Protein AF-A0A8H3E1R6-F1 (afdb_monomer_lite)

Foldseek 3Di:
DFDPVPFDWDWDDDPNDTDTDGDPQQQPLPVQLVVLVVCCVVPVADWQQAAEAEEAAFAPPLDDDDPPDDDPVSVVVSSSSVRNGNVVVVVVLCVLCVVQPLHYAYHYLHDQRNPPDPPPPVCVVSSVVSSVVSCPPPVNVVSVVSRVCSVVVSPRIGRSCSSSVNDDDPCVPVQLPPLADPLDAADPPDDDPPVVLVVQLCQCPVDPPDDGDDDQDDDPPPCSSNSVNHSCVVCVVVDPDDHDQDLPDPCSRQVNQQSVCSSNVVDNGSCPPDPVVQVVLLVVQCVVLVSDPLLVVLLVVLQVPDPPRGSNNSSVVLVVCLVVLLVVQVPDDPVPADPPSSSSSSSSVVSSLVPDDPVVNLVVVVCVVDDPPPDDPVVVVVCLVCVPPDDDPDDDDPVRVVNVVVVVVVVD

Organism: NCBI:txid456999

Sequence (412 aa):
MAHPDLFKSIDIVHSGVSQSFVGGEIGCSNPLVHVLSEVKRLYPDRHVACIISIGAGHARIVRVPDPSRWYRTQDMVVAKDMAVDGERVAEEVGLRFQGRSGVYFRLNVDQGMQNMKSGSWEKLGEATQHTQAYLQKNETNQKLDEAARASVERREAVSTTHAAGQIPAIIEATKRLVGFKRCPAPTVFYTGREDENMQVIACITGGKGERRVCVIYGLGGVGKTQLAFNVVERTWDEWDHVIYVDASSNEAIEKSLKEFAEARDIGQSYTDSIQEKDTEAADDLVLDFGCLALAIVHAGAFIAHSPSMTISKYRSLFLSQRRRMLEEYKQLPDMAKLDERGDTVYTTWRMCYDQLKPESRELLWLIAYMHYDGISEEMFKRAAQNMHTKEYPLPPTDREIQARGHVQRLSE

pLDDT: mean 71.59, std 15.3, range [32.81, 91.81]

InterPro domains:
  IPR016035 Acyl transferase/acyl hydrolase/lysophospholipase [SSF52151] (23-155)
  IPR027417 P-loop containing nucleoside triphosphate hydrolase [G3DSA:3.40.50.300] (169-326)
  IPR027417 P-loop containing nucleoside triphosphate hydrolase [SSF52540] (182-366)

Structure (mmCIF, N/CA/C/O backbone):
data_AF-A0A8H3E1R6-F1
#
_entry.id   AF-A0A8H3E1R6-F1
#
loop_
_atom_site.group_PDB
_atom_site.id
_atom_site.type_symbol
_atom_site.label_atom_id
_atom_site.label_alt_id
_atom_site.label_comp_id
_atom_site.label_asym_id
_atom_site.label_entity_id
_atom_site.label_seq_id
_atom_site.pdbx_PDB_ins_code
_atom_site.Cartn_x
_atom_site.Cartn_y
_atom_site.Cartn_z
_atom_site.occupancy
_atom_site.B_iso_or_equiv
_atom_site.auth_seq_id
_atom_site.auth_comp_id
_atom_site.auth_asym_id
_atom_site.auth_atom_id
_atom_site.pdbx_PDB_model_num
ATOM 1 N N . MET A 1 1 ? 6.637 -6.312 25.906 1.00 36.19 1 MET A N 1
ATOM 2 C CA . MET A 1 1 ? 7.701 -7.231 26.389 1.00 36.19 1 MET A CA 1
ATOM 3 C C . MET A 1 1 ? 8.046 -6.820 27.812 1.00 36.19 1 MET A C 1
ATOM 5 O O . MET A 1 1 ? 8.302 -5.642 28.016 1.00 36.19 1 MET A O 1
ATOM 9 N N . ALA A 1 2 ? 8.015 -7.736 28.784 1.00 36.84 2 ALA A N 1
ATOM 10 C CA . ALA A 1 2 ? 8.426 -7.443 30.160 1.00 36.84 2 ALA A CA 1
ATOM 11 C C . ALA A 1 2 ? 9.958 -7.550 30.269 1.00 36.84 2 ALA A C 1
ATOM 13 O O . ALA A 1 2 ? 10.520 -8.577 29.897 1.00 36.84 2 ALA A O 1
ATOM 14 N N . HIS A 1 3 ? 10.627 -6.488 30.726 1.00 41.19 3 HIS A N 1
ATOM 15 C CA . HIS A 1 3 ? 12.086 -6.443 30.859 1.00 41.19 3 HIS A CA 1
ATOM 16 C C . HIS A 1 3 ? 12.479 -6.528 32.347 1.00 41.19 3 HIS A C 1
ATOM 18 O O . HIS A 1 3 ? 12.086 -5.639 33.108 1.00 41.19 3 HIS A O 1
ATOM 24 N N . PRO A 1 4 ? 13.249 -7.545 32.776 1.00 42.69 4 PRO A N 1
ATOM 25 C CA . PRO A 1 4 ? 13.591 -7.764 34.187 1.00 42.69 4 PRO A CA 1
ATOM 26 C C . PRO A 1 4 ? 14.358 -6.599 34.825 1.00 42.69 4 PRO A C 1
ATOM 28 O O . PRO A 1 4 ? 14.102 -6.250 35.971 1.00 42.69 4 PRO A O 1
ATOM 31 N N . ASP A 1 5 ? 15.235 -5.936 34.066 1.00 42.59 5 ASP A N 1
ATOM 32 C CA . ASP A 1 5 ? 16.062 -4.841 34.604 1.00 42.59 5 ASP A CA 1
ATOM 33 C C . ASP A 1 5 ? 15.301 -3.517 34.810 1.00 42.59 5 ASP A C 1
ATOM 35 O O . ASP A 1 5 ? 15.873 -2.544 35.299 1.00 42.59 5 ASP A O 1
ATOM 39 N N . LEU A 1 6 ? 14.020 -3.450 34.420 1.00 42.09 6 LEU A N 1
ATOM 40 C CA . LEU A 1 6 ? 13.219 -2.222 34.485 1.00 42.09 6 LEU A CA 1
ATOM 41 C C . LEU A 1 6 ? 12.165 -2.224 35.602 1.00 42.09 6 LEU A C 1
ATOM 43 O O . LEU A 1 6 ? 11.700 -1.145 35.970 1.00 42.09 6 LEU A O 1
ATOM 47 N N . PHE A 1 7 ? 11.804 -3.384 36.167 1.00 48.25 7 PHE A N 1
ATOM 48 C CA . PHE A 1 7 ? 10.756 -3.486 37.189 1.00 48.25 7 PHE A CA 1
ATOM 49 C C . PHE A 1 7 ? 11.037 -4.591 38.207 1.00 48.25 7 PHE A C 1
ATOM 51 O O . PHE A 1 7 ? 11.498 -5.677 37.867 1.00 48.25 7 PHE A O 1
ATOM 58 N N . LYS A 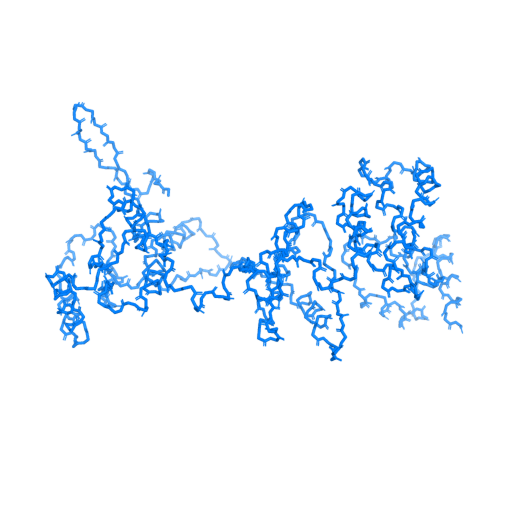1 8 ? 10.688 -4.324 39.469 1.00 46.66 8 LYS A N 1
ATOM 59 C CA . LYS A 1 8 ? 10.745 -5.312 40.548 1.00 46.66 8 LYS A CA 1
ATOM 60 C C . LYS A 1 8 ? 9.630 -6.337 40.331 1.00 46.66 8 LYS A C 1
ATOM 62 O O . LYS A 1 8 ? 8.469 -5.949 40.204 1.00 46.66 8 LYS A O 1
ATOM 67 N N . SER A 1 9 ? 9.977 -7.618 40.262 1.00 52.19 9 SER A N 1
ATOM 68 C CA . SER A 1 9 ? 8.980 -8.673 40.128 1.00 52.19 9 SER A CA 1
ATOM 69 C C . SER A 1 9 ? 8.149 -8.822 41.405 1.00 52.19 9 SER A C 1
ATOM 71 O O . SER A 1 9 ? 8.590 -8.484 42.508 1.00 52.19 9 SER A O 1
ATOM 73 N N . ILE A 1 10 ? 6.920 -9.300 41.241 1.00 56.72 10 ILE A N 1
ATOM 74 C CA . ILE A 1 10 ? 6.028 -9.687 42.328 1.00 56.72 10 ILE A CA 1
ATOM 75 C C . ILE A 1 10 ? 5.836 -11.193 42.229 1.00 56.72 10 ILE A C 1
ATOM 77 O O . ILE A 1 10 ? 5.409 -11.700 41.194 1.00 56.72 10 ILE A O 1
ATOM 81 N N . ASP A 1 11 ? 6.128 -11.899 43.310 1.00 65.75 11 ASP A N 1
ATOM 82 C CA . ASP A 1 11 ? 5.937 -13.339 43.383 1.00 65.75 11 ASP A CA 1
ATOM 83 C C . ASP A 1 11 ? 4.525 -13.654 43.879 1.00 65.75 11 ASP A C 1
ATOM 85 O O . ASP A 1 11 ? 4.128 -13.254 44.976 1.00 65.75 11 ASP A O 1
ATOM 89 N N . ILE A 1 12 ? 3.756 -14.375 43.067 1.00 67.69 12 ILE A N 1
ATOM 90 C CA . ILE A 1 12 ? 2.442 -14.891 43.443 1.00 67.69 12 ILE A CA 1
ATOM 91 C C . ILE A 1 12 ? 2.568 -16.404 43.585 1.00 67.69 12 ILE A C 1
ATOM 93 O O . ILE A 1 12 ? 2.923 -17.109 42.640 1.00 67.69 12 ILE A O 1
ATOM 97 N N . VAL A 1 13 ? 2.264 -16.915 44.776 1.00 59.91 13 VAL A N 1
ATOM 98 C CA . VAL A 1 13 ? 2.274 -18.355 45.041 1.00 59.91 13 VAL A CA 1
ATOM 99 C C . VAL A 1 13 ? 0.900 -18.926 44.718 1.00 59.91 13 VAL A C 1
ATOM 101 O O . VAL A 1 13 ? -0.082 -18.616 45.393 1.00 59.91 13 VAL A O 1
ATOM 104 N N . HIS A 1 14 ? 0.830 -19.791 43.707 1.00 53.31 14 HIS A N 1
ATOM 105 C CA . HIS A 1 14 ? -0.378 -20.545 43.387 1.00 53.31 14 HIS A CA 1
ATOM 106 C C . HIS A 1 14 ? -0.075 -22.044 43.396 1.00 53.31 14 HIS A C 1
ATOM 108 O O . HIS A 1 14 ? 0.857 -22.507 42.743 1.00 53.31 14 HIS A O 1
ATOM 114 N N . SER A 1 15 ? -0.856 -22.814 44.160 1.00 60.47 15 SER A N 1
ATOM 115 C CA . SER A 1 15 ? -0.700 -24.274 44.294 1.00 60.47 15 SER A CA 1
ATOM 116 C C . SER A 1 15 ? 0.718 -24.730 44.687 1.00 60.47 15 SER A C 1
ATOM 118 O O . SER A 1 15 ? 1.220 -25.734 44.192 1.00 60.47 15 SER A O 1
ATOM 120 N N . GLY A 1 16 ? 1.383 -23.978 45.572 1.00 62.56 16 GLY A N 1
ATOM 121 C CA . GLY A 1 16 ? 2.726 -24.303 46.073 1.00 62.56 16 GLY A CA 1
ATOM 122 C C . GLY A 1 16 ? 3.880 -23.938 45.132 1.00 62.56 16 GLY A C 1
ATOM 123 O O . GLY A 1 16 ? 5.035 -24.112 45.508 1.00 62.56 16 GLY A O 1
ATOM 124 N N . VAL A 1 17 ? 3.593 -23.388 43.948 1.00 46.56 17 VAL A N 1
ATOM 125 C CA . VAL A 1 17 ? 4.603 -22.880 43.014 1.00 46.56 17 VAL A CA 1
ATOM 126 C C . VAL A 1 17 ? 4.600 -21.355 43.070 1.00 46.56 17 VAL A C 1
ATOM 128 O O . VAL A 1 17 ? 3.573 -20.718 42.834 1.00 46.56 17 VAL A O 1
ATOM 131 N N . SER A 1 18 ? 5.753 -20.771 43.402 1.00 53.91 18 SER A N 1
ATOM 132 C CA . SER A 1 18 ? 5.963 -19.324 43.325 1.00 53.91 18 SER A CA 1
ATOM 133 C C . SER A 1 18 ? 6.208 -18.932 41.872 1.00 53.91 18 SER A C 1
ATOM 135 O O . SER A 1 18 ? 7.167 -19.405 41.260 1.00 53.91 18 SER A O 1
ATOM 137 N N . GLN A 1 19 ? 5.332 -18.106 41.306 1.00 59.81 19 GLN A N 1
ATOM 138 C CA . GLN A 1 19 ? 5.499 -17.547 39.969 1.00 59.81 19 GLN A CA 1
ATOM 139 C C . GLN A 1 19 ? 5.799 -16.054 40.076 1.00 59.81 19 GLN A C 1
ATOM 141 O O . GLN A 1 19 ? 5.045 -15.307 40.696 1.00 59.81 19 GLN A O 1
ATOM 146 N N . SER A 1 20 ? 6.903 -15.633 39.458 1.00 49.97 20 SER A N 1
ATOM 147 C CA . SER A 1 20 ? 7.341 -14.239 39.443 1.00 49.97 20 SER A CA 1
ATOM 148 C C . SER A 1 20 ? 6.718 -13.499 38.263 1.00 49.97 20 SER A C 1
ATOM 150 O O . SER A 1 20 ? 6.926 -13.871 37.108 1.00 49.97 20 SER A O 1
ATOM 152 N N . PHE A 1 21 ? 5.957 -12.446 38.549 1.00 52.22 21 PHE A N 1
ATOM 153 C CA . PHE A 1 21 ? 5.312 -11.588 37.563 1.00 52.22 21 PHE A CA 1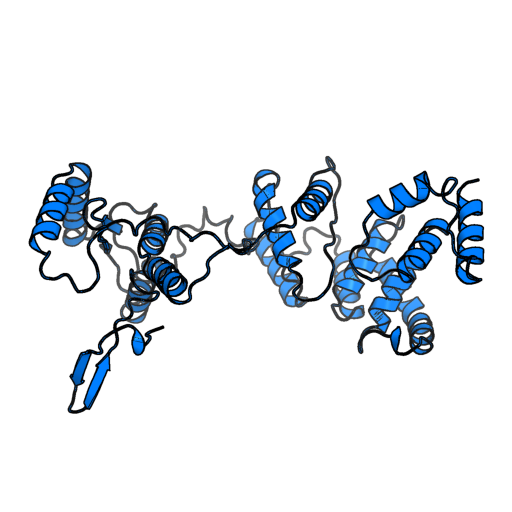
ATOM 154 C C . PHE A 1 21 ? 6.023 -10.239 37.506 1.00 52.22 21 PHE A C 1
ATOM 156 O O . PHE A 1 21 ? 6.243 -9.588 38.524 1.00 52.22 21 PHE A O 1
ATOM 163 N N . VAL A 1 22 ? 6.363 -9.794 36.300 1.00 55.66 22 VAL A N 1
ATOM 164 C CA . VAL A 1 22 ? 6.929 -8.465 36.042 1.00 55.66 22 VAL A CA 1
ATOM 165 C C . VAL A 1 22 ? 5.857 -7.637 35.335 1.00 55.66 22 VAL A C 1
ATOM 167 O O . VAL A 1 22 ? 5.225 -8.128 34.400 1.00 55.66 22 VAL A O 1
ATOM 170 N N . GLY A 1 23 ? 5.622 -6.403 35.795 1.00 51.69 23 GLY A N 1
ATOM 171 C CA . GLY A 1 23 ? 4.584 -5.522 35.250 1.00 51.69 23 GLY A CA 1
ATOM 172 C C . GLY A 1 23 ? 4.691 -5.345 33.728 1.00 51.69 23 GLY A C 1
ATOM 173 O O . GLY A 1 23 ? 5.770 -5.098 33.191 1.00 51.69 23 GLY A O 1
ATOM 174 N N . GLY A 1 24 ? 3.561 -5.466 33.025 1.00 49.66 24 GLY A N 1
ATOM 175 C CA . GLY A 1 24 ? 3.462 -5.367 31.562 1.00 49.66 24 GLY A CA 1
ATOM 176 C C . GLY A 1 24 ? 3.382 -3.936 31.023 1.00 49.66 24 GLY A C 1
ATOM 177 O O . GLY A 1 24 ? 2.813 -3.725 29.958 1.00 49.66 24 GLY A O 1
ATOM 178 N N . GLU A 1 25 ? 3.906 -2.950 31.755 1.00 49.66 25 GLU A N 1
ATOM 179 C CA . GLU A 1 25 ? 3.723 -1.520 31.453 1.00 49.66 25 GLU A CA 1
ATOM 180 C C . GLU A 1 25 ? 4.262 -1.140 30.058 1.00 49.66 25 GLU A C 1
ATOM 182 O O . GLU A 1 25 ? 3.735 -0.246 29.409 1.00 49.66 25 GLU A O 1
ATOM 187 N N . ILE A 1 26 ? 5.255 -1.870 29.534 1.00 48.84 26 ILE A N 1
ATOM 188 C CA . ILE A 1 26 ? 5.804 -1.660 28.186 1.00 48.84 26 ILE A CA 1
ATOM 189 C C . ILE A 1 26 ? 4.898 -2.317 27.131 1.00 48.84 26 ILE A C 1
ATOM 191 O O . ILE A 1 26 ? 4.986 -3.526 26.873 1.00 48.84 26 ILE A O 1
ATOM 195 N N . GLY A 1 27 ? 4.076 -1.489 26.480 1.00 48.12 27 GLY A N 1
ATOM 196 C CA . GLY A 1 27 ? 3.217 -1.846 25.349 1.00 48.12 27 GLY A CA 1
ATOM 197 C C . GLY A 1 27 ? 1.783 -2.238 25.717 1.00 48.12 27 GLY A C 1
ATOM 198 O O . GLY A 1 27 ? 1.022 -2.599 24.822 1.00 48.12 27 GLY A O 1
ATOM 199 N N . CYS A 1 28 ? 1.399 -2.192 27.001 1.00 53.53 28 CYS A N 1
ATOM 200 C CA . CYS A 1 28 ? 0.061 -2.596 27.461 1.00 53.53 28 CYS A CA 1
ATOM 201 C C . CYS A 1 28 ? -0.574 -1.647 28.499 1.00 53.53 28 CYS A C 1
ATOM 203 O O . CYS A 1 28 ? -1.417 -2.083 29.280 1.00 53.53 28 CYS A O 1
ATOM 205 N N . SER A 1 29 ? -0.234 -0.352 28.508 1.00 63.38 29 SER A N 1
ATOM 206 C CA . SER A 1 29 ? -0.840 0.631 29.434 1.00 63.38 29 SER A CA 1
ATOM 207 C C . SER A 1 29 ? -2.359 0.783 29.304 1.00 63.38 29 SER A C 1
ATOM 209 O O . SER A 1 29 ? -3.019 1.234 30.236 1.00 63.38 29 SER A O 1
ATOM 211 N N . ASN A 1 30 ? -2.930 0.398 28.161 1.00 70.69 30 ASN A N 1
ATOM 212 C CA . ASN A 1 30 ? -4.370 0.299 27.960 1.00 70.69 30 ASN A CA 1
ATOM 213 C C . ASN A 1 30 ? -4.703 -1.059 27.309 1.00 70.69 30 ASN A C 1
ATOM 215 O O . ASN A 1 30 ? -4.567 -1.209 26.094 1.00 70.69 30 ASN A O 1
ATOM 219 N N . PRO A 1 31 ? -5.127 -2.070 28.087 1.00 74.94 31 PRO A N 1
ATOM 220 C CA . PRO A 1 31 ? -5.263 -3.443 27.606 1.00 74.94 31 PRO A CA 1
ATOM 221 C C . PRO A 1 31 ? -6.572 -3.703 26.845 1.00 74.94 31 PRO A C 1
ATOM 223 O O . PRO A 1 31 ? -6.885 -4.858 26.563 1.00 74.94 31 PRO A O 1
ATOM 226 N N . LEU A 1 32 ? -7.358 -2.670 26.510 1.00 80.44 32 LEU A N 1
ATOM 227 C CA . LEU A 1 32 ? -8.716 -2.821 25.973 1.00 80.44 32 LEU A CA 1
ATOM 228 C C . LEU A 1 32 ? -8.811 -3.762 24.767 1.00 80.44 32 LEU A C 1
ATOM 230 O O . LEU A 1 32 ? -9.716 -4.588 24.723 1.00 80.44 32 LEU A O 1
ATOM 234 N N . VAL A 1 33 ? -7.881 -3.695 23.812 1.00 76.75 33 VAL A N 1
ATOM 235 C CA . VAL A 1 33 ? -7.904 -4.582 22.632 1.00 76.75 33 VAL A CA 1
ATOM 236 C C . VAL A 1 33 ? -7.779 -6.055 23.038 1.00 76.75 33 VAL A C 1
ATOM 238 O O . VAL A 1 33 ? -8.506 -6.909 22.522 1.00 76.75 33 VAL A O 1
ATOM 241 N N . HIS A 1 34 ? -6.908 -6.353 24.003 1.00 76.25 34 HIS A N 1
ATOM 242 C CA . HIS A 1 34 ? -6.716 -7.703 24.527 1.00 76.25 34 HIS A CA 1
ATOM 243 C C . HIS A 1 34 ? -7.904 -8.149 25.382 1.00 76.25 34 HIS A C 1
ATOM 245 O O . HIS A 1 34 ? -8.402 -9.254 25.183 1.00 76.25 34 HIS A O 1
ATOM 251 N N . VAL A 1 35 ? -8.416 -7.270 26.250 1.00 84.00 35 VAL A N 1
ATOM 252 C CA . VAL A 1 35 ? -9.590 -7.540 27.094 1.00 84.00 35 VAL A CA 1
ATOM 253 C C . VAL A 1 35 ? -10.813 -7.854 26.235 1.00 84.00 35 VAL A C 1
ATOM 255 O O . VAL A 1 35 ? -11.489 -8.847 26.477 1.00 84.00 35 VAL A O 1
ATOM 258 N N . LEU A 1 36 ? -11.090 -7.069 25.191 1.00 84.50 36 LEU A N 1
ATOM 259 C CA . LEU A 1 36 ? -12.246 -7.299 24.318 1.00 84.50 36 LEU A CA 1
ATOM 260 C C . LEU A 1 36 ? -12.093 -8.582 23.487 1.00 84.50 36 LEU A C 1
ATOM 262 O O . LEU A 1 36 ? -13.061 -9.325 23.314 1.00 84.50 36 LEU A O 1
ATOM 266 N N . SER A 1 37 ? -10.872 -8.888 23.039 1.00 78.19 37 SER A N 1
ATOM 267 C CA . SER A 1 37 ? -10.561 -10.157 22.364 1.00 78.19 37 SER A CA 1
ATOM 268 C C . SER A 1 37 ? -10.751 -11.361 23.293 1.00 78.19 37 SER A C 1
ATOM 270 O O . SER A 1 37 ? -11.305 -12.385 22.890 1.00 78.19 37 SER A O 1
ATOM 272 N N . GLU A 1 38 ? -10.335 -11.237 24.552 1.00 83.81 38 GLU A N 1
ATOM 273 C CA . GLU A 1 38 ? -10.502 -12.272 25.567 1.00 83.81 38 GLU A CA 1
ATOM 274 C C . GLU A 1 38 ? -11.966 -12.456 25.975 1.00 83.81 38 GLU A C 1
ATOM 276 O O . GLU A 1 38 ? -12.435 -13.588 26.064 1.00 83.81 38 GLU A O 1
ATOM 281 N N . VAL A 1 39 ? -12.722 -11.369 26.133 1.00 85.06 39 VAL A N 1
ATOM 282 C CA . VAL A 1 39 ? -14.163 -11.413 26.414 1.00 85.06 39 VAL A CA 1
ATOM 283 C C . VAL A 1 39 ? -14.913 -12.159 25.310 1.00 85.06 39 VAL A C 1
ATOM 285 O O . VAL A 1 39 ? -15.764 -12.988 25.619 1.00 85.06 39 VAL A O 1
ATOM 288 N N . LYS A 1 40 ? -14.565 -11.952 24.034 1.00 83.31 40 LYS A N 1
ATOM 289 C CA . LYS A 1 40 ? -15.106 -12.756 22.925 1.00 83.31 40 LYS A CA 1
ATOM 290 C C . LYS A 1 40 ? -14.729 -14.232 23.048 1.00 83.31 40 LYS A C 1
ATOM 292 O O . LYS A 1 40 ? -15.577 -15.094 22.847 1.00 83.31 40 LYS A O 1
ATOM 297 N N . ARG A 1 41 ? -13.465 -14.530 23.360 1.00 78.50 41 ARG A N 1
ATOM 298 C CA . ARG A 1 41 ? -12.968 -15.909 23.487 1.00 78.50 41 ARG A CA 1
ATOM 299 C C . ARG A 1 41 ? -13.665 -16.672 24.617 1.00 78.50 41 ARG A C 1
ATOM 301 O O . ARG A 1 41 ? -13.970 -17.846 24.446 1.00 78.50 41 ARG A O 1
ATOM 308 N N . LEU A 1 42 ? -13.892 -16.019 25.755 1.00 85.75 42 LEU A N 1
ATOM 309 C CA . LEU A 1 42 ? -14.500 -16.625 26.942 1.00 85.75 42 LEU A CA 1
ATOM 310 C C . LEU A 1 42 ? -16.035 -16.616 26.897 1.00 85.75 42 LEU A C 1
ATOM 312 O O . LEU A 1 42 ? -16.666 -17.504 27.464 1.00 85.75 42 LEU A O 1
ATOM 316 N N . TYR A 1 43 ? -16.637 -15.629 26.227 1.00 88.25 43 TYR A N 1
ATOM 317 C CA . TYR A 1 43 ? -18.083 -15.404 26.214 1.00 88.25 43 TYR A CA 1
ATOM 318 C C . TYR A 1 43 ? -18.610 -15.072 24.800 1.00 88.25 43 TYR A C 1
ATOM 320 O O . TYR A 1 43 ? -19.127 -13.972 24.577 1.00 88.25 43 TYR A O 1
ATOM 328 N N . PRO A 1 44 ? -18.513 -15.996 23.827 1.00 79.25 44 PRO A N 1
ATOM 329 C CA . PRO A 1 44 ? -18.812 -15.721 22.414 1.00 79.25 44 PRO A CA 1
ATOM 330 C C . PRO A 1 44 ? -20.265 -15.292 22.149 1.00 79.25 44 PRO A C 1
ATOM 332 O O . PRO A 1 44 ? -20.504 -14.440 21.296 1.00 79.25 44 PRO A O 1
ATOM 335 N N . ASP A 1 45 ? -21.219 -15.807 22.928 1.00 84.62 45 ASP A N 1
ATOM 336 C CA . ASP A 1 45 ? -22.657 -15.554 22.734 1.00 84.62 45 ASP A CA 1
ATOM 337 C C . ASP A 1 45 ? -23.219 -14.465 23.661 1.00 84.62 45 ASP A C 1
ATOM 339 O O . ASP A 1 45 ? -24.428 -14.228 23.721 1.00 84.62 45 ASP A O 1
ATOM 343 N N . ARG A 1 46 ? -22.355 -13.801 24.438 1.00 88.25 46 ARG A N 1
ATOM 344 C CA . ARG A 1 46 ? -22.779 -12.731 25.348 1.00 88.25 46 ARG A CA 1
ATOM 345 C C . ARG A 1 46 ? -22.726 -11.365 24.674 1.00 88.25 46 ARG A C 1
ATOM 347 O O . ARG A 1 46 ? -22.204 -11.186 23.573 1.00 88.25 46 ARG A O 1
ATOM 354 N N . HIS A 1 47 ? -23.288 -10.387 25.372 1.00 88.00 47 HIS A N 1
ATOM 355 C CA . HIS A 1 47 ? -23.270 -8.994 24.962 1.00 88.00 47 HIS A CA 1
ATOM 356 C C . HIS A 1 47 ? -22.558 -8.144 26.015 1.00 88.00 47 HIS A C 1
ATOM 358 O O . HIS A 1 47 ? -22.653 -8.403 27.215 1.00 88.00 47 HIS A O 1
ATOM 364 N N . VAL A 1 48 ? -21.845 -7.128 25.548 1.00 89.06 48 VAL A N 1
ATOM 365 C CA . VAL A 1 48 ? -21.190 -6.099 26.345 1.00 89.06 48 VAL A CA 1
ATOM 366 C C . VAL A 1 48 ? -22.112 -4.889 26.376 1.00 89.06 48 VAL A C 1
ATOM 368 O O . VAL A 1 48 ? -22.375 -4.285 25.341 1.00 89.06 48 VAL A O 1
ATOM 371 N N . ALA A 1 49 ? -22.633 -4.568 27.556 1.00 88.69 49 ALA A N 1
ATOM 372 C CA . ALA A 1 49 ? -23.546 -3.442 27.749 1.00 88.69 49 ALA A CA 1
ATOM 373 C C . ALA A 1 49 ? -22.822 -2.116 28.013 1.00 88.69 49 ALA A C 1
ATOM 375 O O . ALA A 1 49 ? -23.344 -1.057 27.703 1.00 88.69 49 ALA A O 1
ATOM 376 N N . CYS A 1 50 ? -21.640 -2.167 28.628 1.00 90.50 50 CYS A N 1
ATOM 377 C CA . CYS A 1 50 ? -20.901 -0.975 29.015 1.00 90.50 50 CYS A CA 1
ATOM 378 C C . CYS A 1 50 ? -19.408 -1.304 29.108 1.00 90.50 50 CYS A C 1
ATOM 380 O O . CYS A 1 50 ? -19.022 -2.334 29.667 1.00 90.50 50 CYS A O 1
ATOM 382 N N . ILE A 1 51 ? -18.580 -0.429 28.547 1.00 91.62 51 ILE A N 1
ATOM 383 C CA . ILE A 1 51 ? -17.123 -0.466 28.595 1.00 91.62 51 ILE A CA 1
ATOM 384 C C . ILE A 1 51 ? -16.675 0.846 29.226 1.00 91.62 51 ILE A C 1
ATOM 386 O O . ILE A 1 51 ? -16.850 1.912 28.639 1.00 91.62 51 ILE A O 1
ATOM 390 N N . ILE A 1 52 ? -16.065 0.764 30.405 1.00 90.81 52 ILE A N 1
ATOM 391 C CA . ILE A 1 52 ? -15.510 1.923 31.103 1.00 90.81 52 ILE A CA 1
ATOM 392 C C . ILE A 1 52 ? -13.990 1.832 31.025 1.00 90.81 52 ILE A C 1
ATOM 394 O O . ILE A 1 52 ? -13.382 0.887 31.525 1.00 90.81 52 ILE A O 1
ATOM 398 N N . SER A 1 53 ? -13.379 2.816 30.375 1.00 90.00 53 SER A N 1
ATOM 399 C CA . SER A 1 53 ? -11.934 2.969 30.278 1.00 90.00 53 SER A CA 1
ATOM 400 C C . SER A 1 53 ? -11.489 4.127 31.154 1.00 90.00 53 SER A C 1
ATOM 402 O O . SER A 1 53 ? -11.970 5.246 30.983 1.00 90.00 53 SER A O 1
ATOM 404 N N . ILE A 1 54 ? -10.567 3.861 32.075 1.00 86.56 54 ILE A N 1
ATOM 405 C CA . ILE A 1 54 ? -10.058 4.852 33.022 1.00 86.56 54 ILE A CA 1
ATOM 406 C C . ILE A 1 54 ? -8.606 5.172 32.664 1.00 86.56 54 ILE A C 1
ATOM 408 O O . ILE A 1 54 ? -7.806 4.261 32.451 1.00 86.56 54 ILE A O 1
ATOM 412 N N . GLY A 1 55 ? -8.279 6.459 32.582 1.00 80.81 55 GLY A N 1
ATOM 413 C CA . GLY A 1 55 ? -6.943 6.977 32.304 1.00 80.81 55 GLY A CA 1
ATOM 414 C C . GLY A 1 55 ? -6.523 8.068 33.293 1.00 80.81 55 GLY A C 1
ATOM 415 O O . GLY A 1 55 ? -7.354 8.689 33.959 1.00 80.81 55 GLY A O 1
ATOM 416 N N . ALA A 1 56 ? -5.212 8.297 33.379 1.00 72.38 56 ALA A N 1
ATOM 417 C CA . ALA A 1 56 ? -4.585 9.271 34.273 1.00 72.38 56 ALA A CA 1
ATOM 418 C C . ALA A 1 56 ? -3.876 10.395 33.491 1.00 72.38 56 ALA A C 1
ATOM 420 O O . ALA A 1 56 ? -2.756 10.780 33.814 1.00 72.38 56 ALA A O 1
ATOM 421 N N . GLY A 1 57 ? -4.536 10.913 32.456 1.00 66.75 57 GLY A N 1
ATOM 422 C CA . GLY A 1 57 ? -4.086 12.061 31.678 1.00 66.75 57 GLY A CA 1
ATOM 423 C C . GLY A 1 57 ? -3.133 11.725 30.540 1.00 66.75 57 GLY A C 1
ATOM 424 O O . GLY A 1 57 ? -2.805 10.570 30.278 1.00 66.75 57 GLY A O 1
ATOM 425 N N . HIS A 1 58 ? -2.710 12.775 29.840 1.00 60.84 58 HIS A N 1
ATOM 426 C CA . HIS A 1 58 ? -1.805 12.666 28.703 1.00 60.84 58 HIS A CA 1
ATOM 427 C C . HIS A 1 58 ? -0.368 12.474 29.192 1.00 60.84 58 HIS A C 1
ATOM 429 O O . HIS A 1 58 ? 0.112 13.232 30.046 1.00 60.84 58 HIS A O 1
ATOM 435 N N . ALA A 1 59 ? 0.339 11.503 28.608 1.00 52.91 59 ALA A N 1
ATOM 436 C CA . ALA A 1 59 ? 1.791 11.461 28.702 1.00 52.91 59 ALA A CA 1
ATOM 437 C C . ALA A 1 59 ? 2.351 12.801 28.187 1.00 52.91 59 ALA A C 1
ATOM 439 O O . ALA A 1 59 ? 1.806 13.407 27.260 1.00 52.91 59 ALA A O 1
ATOM 440 N N . ARG A 1 60 ? 3.406 13.321 28.827 1.00 53.91 60 ARG A N 1
ATOM 441 C CA . ARG A 1 60 ? 4.063 14.562 28.382 1.00 53.91 60 ARG A CA 1
ATOM 442 C C . ARG A 1 60 ? 4.411 14.449 26.893 1.00 53.91 60 ARG A C 1
ATOM 444 O O . ARG A 1 60 ? 4.771 13.366 26.445 1.00 53.91 60 ARG A O 1
ATOM 451 N N . ILE A 1 61 ? 4.386 15.567 26.154 1.00 44.91 61 ILE A N 1
ATOM 452 C CA . ILE A 1 61 ? 4.953 15.612 24.794 1.00 44.91 61 ILE A CA 1
ATOM 453 C C . ILE A 1 61 ? 6.374 15.053 24.881 1.00 44.91 61 ILE A C 1
ATOM 455 O O . ILE A 1 61 ? 7.231 15.647 25.546 1.00 44.91 61 ILE A O 1
ATOM 459 N N . VAL A 1 62 ? 6.596 13.902 24.246 1.00 46.59 62 VAL A N 1
ATOM 460 C CA . VAL A 1 62 ? 7.891 13.230 24.216 1.00 46.59 62 VAL A CA 1
ATOM 461 C C . VAL A 1 62 ? 8.845 14.136 23.445 1.00 46.59 62 VAL A C 1
ATOM 463 O O . VAL A 1 62 ? 8.809 14.221 22.219 1.00 46.59 62 VAL A O 1
ATOM 466 N N . ARG A 1 63 ? 9.663 14.901 24.173 1.00 42.78 63 ARG A N 1
ATOM 467 C CA . ARG A 1 63 ? 10.682 15.760 23.570 1.00 42.78 63 ARG A CA 1
ATOM 468 C C . ARG A 1 63 ? 11.857 14.885 23.171 1.00 42.78 63 ARG A C 1
ATOM 470 O O . ARG A 1 63 ? 12.596 14.423 24.036 1.00 42.78 63 ARG A O 1
ATOM 477 N N . VAL A 1 64 ? 12.026 14.688 21.870 1.00 48.75 64 VAL A N 1
ATOM 478 C CA . VAL A 1 64 ? 13.233 14.074 21.317 1.00 48.75 64 VAL A CA 1
ATOM 479 C C . VAL A 1 64 ? 14.393 15.060 21.533 1.00 48.75 64 VAL A C 1
ATOM 481 O O . VAL A 1 64 ? 14.283 16.208 21.094 1.00 48.75 64 VAL A O 1
ATOM 484 N N . PRO A 1 65 ? 15.459 14.688 22.266 1.00 44.81 65 PRO A N 1
ATOM 485 C CA . PRO A 1 65 ? 16.621 15.553 22.443 1.00 44.81 65 PRO A CA 1
ATOM 486 C C . PRO A 1 65 ? 17.310 15.852 21.103 1.00 44.81 65 PRO A C 1
ATOM 488 O O . PRO A 1 65 ? 17.200 15.080 20.155 1.00 44.81 65 PRO A O 1
ATOM 491 N N . ASP A 1 66 ? 18.047 16.962 21.046 1.00 46.12 66 ASP A N 1
ATOM 492 C CA . ASP A 1 66 ? 18.879 17.352 19.900 1.00 46.12 66 ASP A CA 1
ATOM 493 C C . ASP A 1 66 ? 19.819 16.192 19.463 1.00 46.12 66 ASP A C 1
ATOM 495 O O . ASP A 1 66 ? 20.494 15.611 20.326 1.00 46.12 66 ASP A O 1
ATOM 499 N N . PRO A 1 67 ? 19.903 15.852 18.154 1.00 51.00 67 PRO A N 1
ATOM 500 C CA . PRO A 1 67 ? 20.700 14.731 17.632 1.00 51.00 67 PRO A CA 1
ATOM 501 C C . PRO A 1 67 ? 22.189 14.760 18.005 1.00 51.00 67 PRO A C 1
ATOM 503 O O . PRO A 1 67 ? 22.874 13.742 17.929 1.00 51.00 67 PRO A O 1
ATOM 506 N N . SER A 1 68 ? 22.712 15.923 18.398 1.00 45.31 68 SER A N 1
ATOM 507 C CA . SER A 1 68 ? 24.134 16.128 18.685 1.00 45.31 68 SER A CA 1
ATOM 508 C C . SER A 1 68 ? 24.627 15.508 20.002 1.00 45.31 68 SER A C 1
ATOM 510 O O . SER A 1 68 ? 25.838 15.453 20.230 1.00 45.31 68 SER A O 1
ATOM 512 N N . ARG A 1 69 ? 23.735 15.019 20.879 1.00 46.88 69 ARG A N 1
ATOM 513 C CA . ARG A 1 69 ? 24.105 14.415 22.175 1.00 46.88 69 ARG A CA 1
ATOM 514 C C . ARG A 1 69 ? 23.238 13.210 22.533 1.00 46.88 69 ARG A C 1
ATOM 516 O O . ARG A 1 69 ? 22.521 13.216 23.533 1.00 46.88 69 ARG A O 1
ATOM 523 N N . TRP A 1 70 ? 23.333 12.164 21.720 1.00 44.50 70 TRP A N 1
ATOM 524 C CA . TRP A 1 70 ? 22.733 10.870 22.035 1.00 44.50 70 TRP A CA 1
ATOM 525 C C . TRP A 1 70 ? 23.414 10.263 23.283 1.00 44.50 70 TRP A C 1
ATOM 527 O O . TRP A 1 70 ? 24.610 9.965 23.293 1.00 44.50 70 TRP A O 1
ATOM 537 N N . TYR A 1 71 ? 22.670 10.123 24.380 1.00 47.34 71 TYR A N 1
ATOM 538 C CA . TYR A 1 71 ? 23.112 9.411 25.581 1.00 47.34 71 TYR A CA 1
ATOM 539 C C . TYR A 1 71 ? 22.156 8.234 25.805 1.00 47.34 71 TYR A C 1
ATOM 541 O O . TYR A 1 71 ? 20.953 8.445 25.944 1.00 47.34 71 TYR A O 1
ATOM 549 N N . ARG A 1 72 ? 22.698 7.011 25.922 1.00 49.78 72 ARG A N 1
ATOM 550 C CA . ARG A 1 72 ? 21.945 5.736 26.022 1.00 49.78 72 ARG A CA 1
ATOM 551 C C . ARG A 1 72 ? 20.804 5.714 27.057 1.00 49.78 72 ARG A C 1
ATOM 553 O O . ARG A 1 72 ? 19.870 4.932 26.925 1.00 49.78 72 ARG A O 1
ATOM 560 N N . THR A 1 73 ? 20.877 6.525 28.111 1.00 47.84 73 THR A N 1
ATOM 561 C CA . THR A 1 73 ? 19.850 6.615 29.161 1.00 47.84 73 THR A CA 1
ATOM 562 C C . THR A 1 73 ? 18.657 7.489 28.776 1.00 47.84 73 THR A C 1
ATOM 564 O O . THR A 1 73 ? 17.545 7.198 29.210 1.00 47.84 73 THR A O 1
ATOM 567 N N . GLN A 1 74 ? 18.852 8.530 27.962 1.00 48.62 74 GLN A N 1
ATOM 568 C CA . GLN A 1 74 ? 17.770 9.411 27.509 1.00 48.62 74 GLN A CA 1
ATOM 569 C C . GLN A 1 74 ? 16.867 8.687 26.492 1.00 48.62 74 GLN A C 1
ATOM 571 O O . GLN A 1 74 ? 15.644 8.810 26.555 1.00 48.62 74 GLN A O 1
ATOM 576 N N . ASP A 1 75 ? 17.472 7.860 25.631 1.00 51.03 75 ASP A N 1
ATOM 577 C CA . ASP A 1 75 ? 16.797 7.053 24.604 1.00 51.03 75 ASP A CA 1
ATOM 578 C C . ASP A 1 75 ? 15.804 6.057 25.220 1.00 51.03 75 ASP A C 1
ATOM 580 O O . ASP A 1 75 ? 14.678 5.895 24.748 1.00 51.03 75 ASP A O 1
ATOM 584 N N . MET A 1 76 ? 16.197 5.428 26.333 1.00 48.00 76 MET A N 1
ATOM 585 C CA . MET A 1 76 ? 15.363 4.465 27.051 1.00 48.00 76 MET A CA 1
ATOM 586 C C . MET A 1 76 ? 14.170 5.132 27.751 1.00 48.00 76 MET A C 1
ATOM 588 O O . MET A 1 76 ? 13.115 4.515 27.868 1.00 48.00 76 MET A O 1
ATOM 592 N N . VAL A 1 77 ? 14.309 6.387 28.196 1.00 53.56 77 VAL A N 1
ATOM 593 C CA . VAL A 1 77 ? 13.215 7.152 28.820 1.00 53.56 77 VAL A CA 1
ATOM 594 C C . VAL A 1 77 ? 12.178 7.561 27.776 1.00 53.56 77 VAL A C 1
ATOM 596 O O . VAL A 1 77 ? 10.991 7.356 27.996 1.00 53.56 77 VAL A O 1
ATOM 599 N N . VAL A 1 78 ? 12.616 8.048 26.613 1.00 51.53 78 VAL A N 1
ATOM 600 C CA . VAL A 1 78 ? 11.730 8.402 25.490 1.00 51.53 78 VAL A CA 1
ATOM 601 C C . VAL A 1 78 ? 11.006 7.160 24.953 1.00 51.53 78 VAL A C 1
ATOM 603 O O . VAL A 1 78 ? 9.784 7.171 24.818 1.00 51.53 78 VAL A O 1
ATOM 606 N N . ALA A 1 79 ? 11.728 6.059 24.716 1.00 49.66 79 ALA A N 1
ATOM 607 C CA . ALA A 1 79 ? 11.127 4.800 24.274 1.00 49.66 79 ALA A CA 1
ATOM 608 C C . ALA A 1 79 ? 10.147 4.221 25.311 1.00 49.66 79 ALA A C 1
ATOM 610 O O . ALA A 1 79 ? 9.113 3.663 24.940 1.00 49.66 79 ALA A O 1
ATOM 611 N N . LYS A 1 80 ? 10.439 4.384 26.609 1.00 53.81 80 LYS A N 1
ATOM 612 C CA . LYS A 1 80 ? 9.525 4.022 27.696 1.00 53.81 80 LYS A CA 1
ATOM 613 C C . LYS A 1 80 ? 8.260 4.874 27.661 1.00 53.81 80 LYS A C 1
ATOM 615 O O . LYS A 1 80 ? 7.179 4.299 27.680 1.00 53.81 80 LYS A O 1
ATOM 620 N N . ASP A 1 81 ? 8.385 6.196 27.574 1.00 56.19 81 ASP A N 1
ATOM 621 C CA . ASP A 1 81 ? 7.246 7.122 27.567 1.00 56.19 81 ASP A CA 1
ATOM 622 C C . ASP A 1 81 ? 6.315 6.874 26.363 1.00 56.19 81 ASP A C 1
ATOM 624 O O . ASP A 1 81 ? 5.096 6.954 26.498 1.00 56.19 81 ASP A O 1
ATOM 628 N N . MET A 1 82 ? 6.868 6.471 25.213 1.00 52.59 82 MET A N 1
ATOM 629 C CA . MET A 1 82 ? 6.089 6.049 24.040 1.00 52.59 82 MET A CA 1
ATOM 630 C C . MET A 1 82 ? 5.431 4.674 24.214 1.00 52.59 82 MET A C 1
ATOM 632 O O . MET A 1 82 ? 4.302 4.463 23.779 1.00 52.59 82 MET A O 1
ATOM 636 N N . ALA A 1 83 ? 6.123 3.720 24.843 1.00 53.06 83 ALA A N 1
ATOM 637 C CA . ALA A 1 83 ? 5.593 2.375 25.064 1.00 53.06 83 ALA A CA 1
ATOM 638 C C . ALA A 1 83 ? 4.492 2.324 26.135 1.00 53.06 83 ALA A C 1
ATOM 640 O O . ALA A 1 83 ? 3.766 1.330 26.198 1.00 53.06 83 ALA A O 1
ATOM 641 N N . VAL A 1 84 ? 4.365 3.366 26.965 1.00 56.47 84 VAL A N 1
ATOM 642 C CA . VAL A 1 84 ? 3.310 3.479 27.980 1.00 56.47 84 VAL A CA 1
ATOM 643 C C . VAL A 1 84 ? 2.112 4.334 27.544 1.00 56.47 84 VAL A C 1
ATOM 645 O O . VAL A 1 84 ? 1.214 4.550 28.359 1.00 56.47 84 VAL A O 1
ATOM 648 N N . ASP A 1 85 ? 2.057 4.809 26.295 1.00 62.41 85 ASP A N 1
ATOM 649 C CA . ASP A 1 85 ? 0.954 5.650 25.819 1.00 62.41 85 ASP A CA 1
ATOM 650 C C . ASP A 1 85 ? -0.343 4.841 25.625 1.00 62.41 85 ASP A C 1
ATOM 652 O O . ASP A 1 85 ? -0.545 4.123 24.643 1.00 62.41 85 ASP A O 1
ATOM 656 N N . GLY A 1 86 ? -1.240 4.953 26.605 1.00 65.56 86 GLY A N 1
ATOM 657 C CA . GLY A 1 86 ? -2.555 4.320 26.591 1.00 65.56 86 GLY A CA 1
ATOM 658 C C . GLY A 1 86 ? -3.643 5.118 25.866 1.00 65.56 86 GLY A C 1
ATOM 659 O O . GLY A 1 86 ? -4.766 4.610 25.762 1.00 65.56 86 GLY A O 1
ATOM 660 N N . GLU A 1 87 ? -3.362 6.341 25.401 1.00 72.44 87 GLU A N 1
ATOM 661 C CA . GLU A 1 87 ? -4.366 7.206 24.770 1.00 72.44 87 GLU A CA 1
ATOM 662 C C . GLU A 1 87 ? -4.634 6.785 23.328 1.00 72.44 87 GLU A C 1
ATOM 664 O O . GLU A 1 87 ? -5.792 6.657 22.945 1.00 72.44 87 GLU A O 1
ATOM 669 N N . ARG A 1 88 ? -3.594 6.391 22.582 1.00 67.12 88 ARG A N 1
ATOM 670 C CA . ARG A 1 88 ? -3.742 5.829 21.227 1.00 67.12 88 ARG A CA 1
ATOM 671 C C . ARG A 1 88 ? -4.774 4.694 21.170 1.00 67.12 88 ARG A C 1
ATOM 673 O O . ARG A 1 88 ? -5.609 4.642 20.272 1.00 67.12 88 ARG A O 1
ATOM 680 N N . VAL A 1 89 ? -4.728 3.773 22.137 1.00 70.81 89 VAL A N 1
ATOM 681 C CA . VAL A 1 89 ? -5.688 2.656 22.219 1.00 70.81 89 VAL A CA 1
ATOM 682 C C . VAL A 1 89 ? -7.085 3.148 22.608 1.00 70.81 89 VAL A C 1
ATOM 684 O O . VAL A 1 89 ? -8.083 2.593 22.153 1.00 70.81 89 VAL A O 1
ATOM 687 N N . ALA A 1 90 ? -7.180 4.179 23.450 1.00 77.88 90 ALA A N 1
ATOM 688 C CA . ALA A 1 90 ? -8.460 4.757 23.843 1.00 77.88 90 ALA A CA 1
ATOM 689 C C . ALA A 1 90 ? -9.158 5.451 22.666 1.00 77.88 90 ALA A C 1
ATOM 691 O O . ALA A 1 90 ? -10.357 5.257 22.486 1.00 77.88 90 ALA A O 1
ATOM 692 N N . GLU A 1 91 ? -8.410 6.182 21.837 1.00 73.50 91 GLU A N 1
ATOM 693 C CA . GLU A 1 91 ? -8.912 6.808 20.611 1.00 73.50 91 GLU A CA 1
ATOM 694 C C . GLU A 1 91 ? -9.380 5.763 19.592 1.00 73.50 91 GLU A C 1
ATOM 696 O O . GLU A 1 91 ? -10.500 5.855 19.087 1.00 73.50 91 GLU A O 1
ATOM 701 N N . GLU A 1 92 ? -8.575 4.724 19.339 1.00 73.81 92 GLU A N 1
ATOM 702 C CA . GLU A 1 92 ? -8.937 3.644 18.410 1.00 73.81 92 GLU A CA 1
ATOM 703 C C . GLU A 1 92 ? -10.239 2.944 18.836 1.00 73.81 92 GLU A C 1
ATOM 705 O O . GLU A 1 92 ? -11.139 2.704 18.024 1.00 73.81 92 GLU A O 1
ATOM 710 N N . VAL A 1 93 ? -10.363 2.627 20.128 1.00 77.12 93 VAL A N 1
ATOM 711 C CA . VAL A 1 93 ? -11.575 2.008 20.677 1.00 77.12 93 VAL A CA 1
ATOM 712 C C . VAL A 1 93 ? -12.741 3.001 20.680 1.00 77.12 93 VAL A C 1
ATOM 714 O O . VAL A 1 93 ? -13.864 2.609 20.374 1.00 77.12 93 VAL A O 1
ATOM 717 N N . GLY A 1 94 ? -12.494 4.284 20.942 1.00 78.12 94 GLY A N 1
ATOM 718 C CA . GLY A 1 94 ? -13.500 5.341 20.848 1.00 78.12 94 GLY A CA 1
ATOM 719 C C . GLY A 1 94 ? -14.120 5.429 19.453 1.00 78.12 94 GLY A C 1
ATOM 720 O O . GLY A 1 94 ? -15.343 5.387 19.325 1.00 78.12 94 GLY A O 1
ATOM 721 N N . LEU A 1 95 ? -13.292 5.444 18.402 1.00 71.50 95 LEU A N 1
ATOM 722 C CA . LEU A 1 95 ? -13.747 5.421 17.006 1.00 71.50 95 LEU A CA 1
ATOM 723 C C . LEU A 1 95 ? -14.579 4.173 16.693 1.00 71.50 95 LEU A C 1
ATOM 725 O O . LEU A 1 95 ? -15.611 4.255 16.028 1.00 71.50 95 LEU A O 1
ATOM 729 N N . ARG A 1 96 ? -14.174 3.012 17.223 1.00 75.12 96 ARG A N 1
ATOM 730 C CA . ARG A 1 96 ? -14.893 1.741 17.042 1.00 75.12 96 ARG A CA 1
ATOM 731 C C . ARG A 1 96 ? -16.336 1.796 17.550 1.00 75.12 96 ARG A C 1
ATOM 733 O O . ARG A 1 96 ? -17.199 1.130 16.982 1.00 75.12 96 ARG A O 1
ATOM 740 N N . PHE A 1 97 ? -16.598 2.585 18.591 1.00 78.81 97 PHE A N 1
ATOM 741 C CA . PHE A 1 97 ? -17.920 2.730 19.205 1.00 78.81 97 PHE A CA 1
ATOM 742 C C . PHE A 1 97 ? -18.609 4.068 18.892 1.00 78.81 97 PHE A C 1
ATOM 744 O O . PHE A 1 97 ? -19.699 4.312 19.396 1.00 78.81 97 PHE A O 1
ATOM 751 N N . GLN A 1 98 ? -18.055 4.904 18.008 1.00 68.38 98 GLN A N 1
ATOM 752 C CA . GLN A 1 98 ? -18.590 6.239 17.697 1.00 68.38 98 GLN A CA 1
ATOM 753 C C . GLN A 1 98 ? -20.042 6.218 17.174 1.00 68.38 98 GLN A C 1
ATOM 755 O O . GLN A 1 98 ? -20.806 7.142 17.434 1.00 68.38 98 GLN A O 1
ATOM 760 N N . GLY A 1 99 ? -20.442 5.154 16.467 1.00 64.06 99 GLY A N 1
ATOM 761 C CA . GLY A 1 99 ? -21.810 4.962 15.959 1.00 64.06 99 GLY A CA 1
ATOM 762 C C . GLY A 1 99 ? -22.781 4.288 16.937 1.00 64.06 99 GLY A C 1
ATOM 763 O O . GLY A 1 99 ? -23.915 3.998 16.562 1.00 64.06 99 GLY A O 1
ATOM 764 N N . ARG A 1 100 ? -22.340 3.980 18.162 1.00 67.62 100 ARG A N 1
ATOM 765 C CA . ARG A 1 100 ? -23.158 3.405 19.235 1.00 67.62 100 ARG A CA 1
ATOM 766 C C . ARG A 1 100 ? -22.929 4.225 20.495 1.00 67.62 100 ARG A C 1
ATOM 768 O O . ARG A 1 100 ? -22.062 3.897 21.309 1.00 67.62 100 ARG A O 1
ATOM 775 N N . SER A 1 101 ? -23.706 5.299 20.633 1.00 63.88 101 SER A N 1
ATOM 776 C CA . SER A 1 101 ? -23.822 6.010 21.907 1.00 63.88 101 SER A CA 1
ATOM 777 C C . SER A 1 101 ? -24.104 5.007 23.033 1.00 63.88 101 SER A C 1
ATOM 779 O O . SER A 1 101 ? -24.639 3.933 22.780 1.00 63.88 101 SER A O 1
ATOM 781 N N . GLY A 1 102 ? -23.644 5.304 24.248 1.00 78.94 102 GLY A N 1
ATOM 782 C CA . GLY A 1 102 ? -24.005 4.532 25.442 1.00 78.94 102 GLY A CA 1
ATOM 783 C C . GLY A 1 102 ? -23.225 3.240 25.720 1.00 78.94 102 GLY A C 1
ATOM 784 O O . GLY A 1 102 ? -23.446 2.642 26.769 1.00 78.94 102 GLY A O 1
ATOM 785 N N . VAL A 1 103 ? -22.294 2.810 24.856 1.00 85.69 103 VAL A N 1
ATOM 786 C CA . VAL A 1 103 ? -21.529 1.555 25.062 1.00 85.69 103 VAL A CA 1
ATOM 787 C C . VAL A 1 103 ? -20.132 1.789 25.638 1.00 85.69 103 VAL A C 1
ATOM 789 O O . VAL A 1 103 ? -19.687 1.018 26.486 1.00 85.69 103 VAL A O 1
ATOM 792 N N . TYR A 1 104 ? -19.411 2.814 25.176 1.00 90.50 104 TYR A N 1
ATOM 793 C CA . TYR A 1 104 ? -18.019 3.076 25.557 1.00 90.50 104 TYR A CA 1
ATOM 794 C C . TYR A 1 104 ? -17.868 4.437 26.235 1.00 90.50 104 TYR A C 1
ATOM 796 O O . TYR A 1 104 ? -18.232 5.467 25.672 1.00 90.50 104 TYR A O 1
ATOM 804 N N . PHE A 1 105 ? -17.262 4.437 27.421 1.00 90.56 105 PHE A N 1
ATOM 805 C CA . PHE A 1 105 ? -17.033 5.624 28.231 1.00 90.56 105 PHE A CA 1
ATOM 806 C C . PHE A 1 105 ? -15.558 5.719 28.610 1.00 90.56 105 PHE A C 1
ATOM 808 O O . PHE A 1 105 ? -15.019 4.859 29.307 1.00 90.56 105 PHE A O 1
ATOM 815 N N . ARG A 1 106 ? -14.900 6.793 28.167 1.00 90.12 106 ARG A N 1
ATOM 816 C CA . ARG A 1 106 ? -13.534 7.142 28.570 1.00 90.12 106 ARG A CA 1
ATOM 817 C C . ARG A 1 106 ? -13.578 8.218 29.651 1.00 90.12 106 ARG A C 1
ATOM 819 O O . ARG A 1 106 ? -14.044 9.330 29.393 1.00 90.12 106 ARG A O 1
ATOM 826 N N . LEU A 1 107 ? -13.071 7.877 30.832 1.00 89.38 107 LEU A N 1
ATOM 827 C CA . LEU A 1 107 ? -12.817 8.790 31.944 1.00 89.38 107 LEU A CA 1
ATOM 828 C C . LEU A 1 107 ? -11.306 8.981 32.051 1.00 89.38 107 LEU A C 1
ATOM 830 O O . LEU A 1 107 ? -10.584 8.028 32.328 1.00 89.38 107 LEU A O 1
ATOM 834 N N . ASN A 1 108 ? -10.815 10.186 31.789 1.00 87.12 108 ASN A N 1
ATOM 835 C CA . ASN A 1 108 ? -9.385 10.468 31.726 1.00 87.12 108 ASN A CA 1
ATOM 836 C C . ASN A 1 108 ? -9.075 11.793 32.422 1.00 87.12 108 ASN A C 1
ATOM 838 O O . ASN A 1 108 ? -9.544 12.836 31.969 1.00 87.12 108 ASN A O 1
ATOM 842 N N . VAL A 1 109 ? -8.298 11.757 33.508 1.00 85.31 109 VAL A N 1
ATOM 843 C CA . VAL A 1 109 ? -7.936 12.961 34.278 1.00 85.31 109 VAL A CA 1
ATOM 844 C C . VAL A 1 109 ? -6.910 13.779 33.493 1.00 85.31 109 VAL A C 1
ATOM 846 O O . VAL A 1 109 ? -5.707 13.561 33.580 1.00 85.31 109 VAL A O 1
ATOM 849 N N . ASP A 1 110 ? -7.400 14.720 32.695 1.00 72.25 110 ASP A N 1
ATOM 850 C CA . ASP A 1 110 ? -6.655 15.455 31.670 1.00 72.25 110 ASP A CA 1
ATOM 851 C C . ASP A 1 110 ? -5.560 16.396 32.202 1.00 72.25 110 ASP A C 1
ATOM 853 O O . ASP A 1 110 ? -4.598 16.674 31.479 1.00 72.25 110 ASP A O 1
ATOM 857 N N . GLN A 1 111 ? -5.659 16.858 33.454 1.00 70.25 111 GLN A N 1
ATOM 858 C CA . GLN A 1 111 ? -4.654 17.718 34.088 1.00 70.25 111 GLN A CA 1
ATOM 859 C C . GLN A 1 111 ? -4.317 17.320 35.530 1.00 70.25 111 GLN A C 1
ATOM 861 O O . GLN A 1 111 ? -5.190 16.936 36.302 1.00 70.25 111 GLN A O 1
ATOM 866 N N . GLY A 1 112 ? -3.039 17.470 35.898 1.00 69.19 112 GLY A N 1
ATOM 867 C CA . GLY A 1 112 ? -2.517 17.267 37.254 1.00 69.19 112 GLY A CA 1
ATOM 868 C C . GLY A 1 112 ? -1.812 15.932 37.482 1.00 69.19 112 GLY A C 1
ATOM 869 O O . GLY A 1 112 ? -1.007 15.793 38.397 1.00 69.19 112 GLY A O 1
ATOM 870 N N . MET A 1 113 ? -2.035 14.960 36.600 1.00 71.38 113 MET A N 1
ATOM 871 C CA . MET A 1 113 ? -1.454 13.621 36.720 1.00 71.38 113 MET A CA 1
ATOM 872 C C . MET A 1 113 ? -0.087 13.485 36.018 1.00 71.38 113 MET A C 1
ATOM 874 O O . MET A 1 113 ? 0.620 12.502 36.220 1.00 71.38 113 MET A O 1
ATOM 878 N N . GLN A 1 114 ? 0.355 14.492 35.249 1.00 67.31 114 GLN A N 1
ATOM 879 C CA . GLN A 1 114 ? 1.547 14.410 34.380 1.00 67.31 114 GLN A CA 1
ATOM 880 C C . GLN A 1 114 ? 2.892 14.330 35.128 1.00 67.31 114 GLN A C 1
ATOM 882 O O . GLN A 1 114 ? 3.938 14.097 34.516 1.00 67.31 114 GLN A O 1
ATOM 887 N N . ASN A 1 115 ? 2.890 14.579 36.440 1.00 63.50 115 ASN A N 1
ATOM 888 C CA . ASN A 1 115 ? 4.069 14.492 37.309 1.00 63.50 115 ASN A CA 1
ATOM 889 C C . ASN A 1 115 ? 4.060 13.243 38.203 1.00 63.50 115 ASN A C 1
ATOM 891 O O . ASN A 1 115 ? 4.971 13.072 39.021 1.00 63.50 115 ASN A O 1
ATOM 895 N N . MET A 1 116 ? 3.048 12.381 38.066 1.00 66.19 116 MET A N 1
ATOM 896 C CA . MET A 1 116 ? 2.928 11.152 38.841 1.00 66.19 116 MET A CA 1
ATOM 897 C C . MET A 1 116 ? 3.741 10.044 38.183 1.00 66.19 116 MET A C 1
ATOM 899 O O . MET A 1 116 ? 3.406 9.550 37.112 1.00 66.19 116 MET A O 1
ATOM 903 N N . LYS A 1 117 ? 4.851 9.667 38.822 1.00 60.78 117 LYS A N 1
ATOM 904 C CA . LYS A 1 117 ? 5.687 8.548 38.373 1.00 60.78 117 LYS A CA 1
ATOM 905 C C . LYS A 1 117 ? 5.165 7.236 38.959 1.00 60.78 117 LYS A C 1
ATOM 907 O O . LYS A 1 117 ? 4.659 7.237 40.086 1.00 60.78 117 LYS A O 1
ATOM 912 N N . SER A 1 118 ? 5.346 6.130 38.231 1.00 56.47 118 SER A N 1
ATOM 913 C CA . SER A 1 118 ? 5.048 4.777 38.731 1.00 56.47 118 SER A CA 1
ATOM 914 C C . SER A 1 118 ? 5.700 4.572 40.108 1.00 56.47 118 SER A C 1
ATOM 916 O O . SER A 1 118 ? 6.878 4.886 40.289 1.00 56.47 118 SER A O 1
ATOM 918 N N . GLY A 1 119 ? 4.904 4.146 41.094 1.00 54.25 119 GLY A N 1
ATOM 919 C CA . GLY A 1 119 ? 5.341 3.949 42.481 1.00 54.25 119 GLY A CA 1
ATOM 920 C C . GLY A 1 119 ? 5.235 5.155 43.429 1.00 54.25 119 GLY A C 1
ATOM 921 O O . GLY A 1 119 ? 5.608 5.007 44.585 1.00 54.25 119 GLY A O 1
ATOM 922 N N . SER A 1 120 ? 4.709 6.314 43.005 1.00 61.19 120 SER A N 1
ATOM 923 C CA . SER A 1 120 ? 4.563 7.516 43.864 1.00 61.19 120 SER A CA 1
ATOM 924 C C . SER A 1 120 ? 3.326 7.462 44.786 1.00 61.19 120 SER A C 1
ATOM 926 O O . SER A 1 120 ? 2.470 8.350 44.736 1.00 61.19 120 SER A O 1
ATOM 928 N N . TRP A 1 121 ? 3.183 6.410 45.598 1.00 61.69 121 TRP A N 1
ATOM 929 C CA . TRP A 1 121 ? 2.023 6.219 46.490 1.00 61.69 121 TRP A CA 1
ATOM 930 C C . TRP A 1 121 ? 1.878 7.344 47.530 1.00 61.69 121 TRP A C 1
ATOM 932 O O . TRP A 1 121 ? 0.778 7.634 47.993 1.00 61.69 121 TRP A O 1
ATOM 942 N N . GLU A 1 122 ? 2.963 8.049 47.846 1.00 64.75 122 GLU A N 1
ATOM 943 C CA . GLU A 1 122 ? 2.976 9.189 48.765 1.00 64.75 122 GLU A CA 1
ATOM 944 C C . GLU A 1 122 ? 2.188 10.398 48.224 1.00 64.75 122 GLU A C 1
ATOM 946 O O . GLU A 1 122 ? 1.823 11.295 48.983 1.00 64.75 122 GLU A O 1
ATOM 951 N N . LYS A 1 123 ? 1.891 10.429 46.917 1.00 69.81 123 LYS A N 1
ATOM 952 C CA . LYS A 1 123 ? 1.177 11.523 46.235 1.00 69.81 123 LYS A CA 1
ATOM 953 C C . LYS A 1 123 ? -0.312 11.251 46.000 1.00 69.81 123 LYS A C 1
ATOM 955 O O . LYS A 1 123 ? -0.961 11.965 45.236 1.00 69.81 123 LYS A O 1
ATOM 960 N N . LEU A 1 124 ? -0.892 10.254 46.672 1.00 70.56 124 LEU A N 1
ATOM 961 C CA . LEU A 1 124 ? -2.318 9.917 46.543 1.00 70.56 124 LEU A CA 1
ATOM 962 C C . LEU A 1 124 ? -3.260 11.090 46.871 1.00 70.56 124 LEU A C 1
ATOM 964 O O . LEU A 1 124 ? -4.324 11.206 46.264 1.00 70.56 124 LEU A O 1
ATOM 968 N N . GLY A 1 125 ? -2.873 11.988 47.784 1.00 73.06 125 GLY A N 1
ATOM 969 C CA . GLY A 1 125 ? -3.654 13.193 48.090 1.00 73.06 125 GLY A CA 1
ATOM 970 C C . GLY A 1 125 ? -3.770 14.151 46.896 1.00 73.06 125 GLY A C 1
ATOM 971 O O . GLY A 1 125 ? -4.865 14.615 46.587 1.00 73.06 125 GLY A O 1
ATOM 972 N N . GLU A 1 126 ? -2.668 14.370 46.173 1.00 78.06 126 GLU A N 1
ATOM 973 C CA . GLU A 1 126 ? -2.618 15.186 44.948 1.00 78.06 126 GLU A CA 1
ATOM 974 C C . GLU A 1 126 ? -3.461 14.538 43.833 1.00 78.06 126 GLU A C 1
ATOM 976 O O . GLU A 1 126 ? -4.274 15.203 43.190 1.00 78.06 126 GLU A O 1
ATOM 981 N N . ALA A 1 127 ? -3.367 13.210 43.675 1.00 75.62 127 ALA A N 1
ATOM 982 C CA . ALA A 1 127 ? -4.172 12.449 42.710 1.00 75.62 127 ALA A CA 1
ATOM 983 C C . ALA A 1 127 ? -5.671 12.576 42.997 1.00 75.62 127 ALA A C 1
ATOM 985 O O . ALA A 1 127 ? -6.483 12.755 42.086 1.00 75.62 127 ALA A O 1
ATOM 986 N N . THR A 1 128 ? -6.035 12.512 44.279 1.00 78.81 128 THR A N 1
ATOM 987 C CA . THR A 1 128 ? -7.421 12.630 44.735 1.00 78.81 128 THR A CA 1
ATOM 988 C C . THR A 1 128 ? -7.981 14.013 44.422 1.00 78.81 128 THR A C 1
ATOM 990 O O . THR A 1 128 ? -9.087 14.109 43.897 1.00 78.81 128 THR A O 1
ATOM 993 N N . GLN A 1 129 ? -7.216 15.080 44.670 1.00 80.06 129 GLN A N 1
ATOM 994 C CA . GLN A 1 129 ? -7.632 16.453 44.367 1.00 80.06 129 GLN A CA 1
ATOM 995 C C . GLN A 1 129 ? -7.852 16.672 42.865 1.00 80.06 129 GLN A C 1
ATOM 997 O O . GLN A 1 129 ? -8.891 17.199 42.467 1.00 80.06 129 GLN A O 1
ATOM 1002 N N . HIS A 1 130 ? -6.920 16.223 42.020 1.00 83.56 130 HIS A N 1
ATOM 1003 C CA . HIS A 1 130 ? -7.067 16.339 40.566 1.00 83.56 130 HIS A CA 1
ATOM 1004 C C . HIS A 1 130 ? -8.229 15.504 40.025 1.00 83.56 130 HIS A C 1
ATOM 1006 O O . HIS A 1 130 ? -8.978 15.971 39.168 1.00 83.56 130 HIS A O 1
ATOM 1012 N N . THR A 1 131 ? -8.445 14.309 40.577 1.00 83.94 131 THR A N 1
ATOM 1013 C CA . THR A 1 131 ? -9.599 13.470 40.231 1.00 83.94 131 THR A CA 1
ATOM 1014 C C . THR A 1 131 ? -10.914 14.126 40.657 1.00 83.94 131 THR A C 1
ATOM 1016 O O . THR A 1 131 ? -11.861 14.157 39.876 1.00 83.94 131 THR A O 1
ATOM 1019 N N . GLN A 1 132 ? -10.986 14.711 41.858 1.00 84.38 132 GLN A N 1
ATOM 1020 C CA . GLN A 1 132 ? -12.171 15.443 42.319 1.00 84.38 132 GLN A CA 1
ATOM 1021 C C . GLN A 1 132 ? -12.483 16.638 41.414 1.00 84.38 132 GLN A C 1
ATOM 1023 O O . GLN A 1 132 ? -13.626 16.797 40.993 1.00 84.38 132 GLN A O 1
ATOM 1028 N N . ALA A 1 133 ? -11.474 17.435 41.058 1.00 85.06 133 ALA A N 1
ATOM 1029 C CA . ALA A 1 133 ? -11.642 18.551 40.130 1.00 85.06 133 ALA A CA 1
ATOM 1030 C C . ALA A 1 133 ? -12.102 18.081 38.738 1.00 85.06 133 ALA A C 1
ATOM 1032 O O . ALA A 1 133 ? -12.957 18.711 38.118 1.00 85.06 133 ALA A O 1
ATOM 1033 N N . TYR A 1 134 ? -11.575 16.951 38.257 1.00 88.50 134 TYR A N 1
ATOM 1034 C CA . TYR A 1 134 ? -11.995 16.341 36.997 1.00 88.50 134 TYR A CA 1
ATOM 1035 C C . TYR A 1 134 ? -13.468 15.910 37.017 1.00 88.50 134 TYR A C 1
ATOM 1037 O O . TYR A 1 134 ? -14.198 16.196 36.069 1.00 88.50 134 TYR A O 1
ATOM 1045 N N . LEU A 1 135 ? -13.916 15.275 38.103 1.00 87.81 135 LEU A N 1
ATOM 1046 C CA . LEU A 1 135 ? -15.302 14.829 38.276 1.00 87.81 135 LEU A CA 1
ATOM 1047 C C . LEU A 1 135 ? -16.291 15.989 38.462 1.00 87.81 135 LEU A C 1
ATOM 1049 O O . LEU A 1 135 ? -17.459 15.847 38.121 1.00 87.81 135 LEU A O 1
ATOM 1053 N N . GLN A 1 136 ? -15.837 17.146 38.953 1.00 87.50 136 GLN A N 1
ATOM 1054 C CA . GLN A 1 136 ? -16.664 18.355 39.068 1.00 87.50 136 GLN A CA 1
ATOM 1055 C C . GLN A 1 136 ? -16.946 19.039 37.720 1.00 87.50 136 GLN A C 1
ATOM 1057 O O . GLN A 1 136 ? -17.817 19.909 37.648 1.00 87.50 136 GLN A O 1
ATOM 1062 N N . LYS A 1 137 ? -16.246 18.669 36.638 1.00 89.00 137 LYS A N 1
ATOM 1063 C CA . LYS A 1 137 ? -16.544 19.181 35.292 1.00 89.00 137 LYS A CA 1
ATOM 1064 C C . LYS A 1 137 ? -17.919 18.680 34.846 1.00 89.00 137 LYS A C 1
ATOM 1066 O O . LYS A 1 137 ? -18.178 17.480 34.885 1.00 89.00 137 LYS A O 1
ATOM 1071 N N . ASN A 1 138 ? -18.775 19.588 34.369 1.00 88.50 138 ASN A N 1
ATOM 1072 C CA . ASN A 1 138 ? -20.156 19.269 33.982 1.00 88.50 138 ASN A CA 1
ATOM 1073 C C . ASN A 1 138 ? -20.227 18.122 32.954 1.00 88.50 138 ASN A C 1
ATOM 1075 O O . ASN A 1 138 ? -20.949 17.154 33.162 1.00 88.50 138 ASN A O 1
ATOM 1079 N N . GLU A 1 139 ? -19.411 18.177 31.898 1.00 87.31 139 GLU A N 1
ATOM 1080 C CA . GLU A 1 139 ? -19.348 17.127 30.868 1.00 87.31 139 GLU A CA 1
ATOM 1081 C C . GLU A 1 139 ? -18.885 15.772 31.425 1.00 87.31 139 GLU A C 1
ATOM 1083 O O . GLU A 1 139 ? -19.430 14.728 31.071 1.00 87.31 139 GLU A O 1
ATOM 1088 N N . THR A 1 140 ? -17.892 15.772 32.322 1.00 88.25 140 THR A N 1
ATOM 1089 C CA . THR A 1 140 ? -17.401 14.546 32.966 1.00 88.25 140 THR A CA 1
ATOM 1090 C C . THR A 1 140 ? -18.470 13.931 33.857 1.00 88.25 140 THR A C 1
ATOM 1092 O O . THR A 1 140 ? -18.675 12.721 33.814 1.00 88.25 140 THR A O 1
ATOM 1095 N N . ASN A 1 141 ? -19.154 14.755 34.651 1.00 89.00 141 ASN A N 1
ATOM 1096 C CA . ASN A 1 141 ? -20.207 14.290 35.542 1.00 89.00 141 ASN A CA 1
ATOM 1097 C C . ASN A 1 141 ? -21.385 13.702 34.747 1.00 89.00 141 ASN A C 1
ATOM 1099 O O . ASN A 1 141 ? -21.846 12.607 35.049 1.00 89.00 141 ASN A O 1
ATOM 1103 N N . GLN A 1 142 ? -21.792 14.362 33.656 1.00 89.44 142 GLN A N 1
ATOM 1104 C CA . GLN A 1 142 ? -22.806 13.833 32.736 1.00 89.44 142 GLN A CA 1
ATOM 1105 C C . GLN A 1 142 ? -22.382 12.490 32.130 1.00 89.44 142 GLN A C 1
ATOM 1107 O O . GLN A 1 142 ? -23.154 11.534 32.153 1.00 89.44 142 GLN A O 1
ATOM 1112 N N . LYS A 1 143 ? -21.134 12.380 31.660 1.00 89.69 143 LYS A N 1
ATOM 1113 C CA . LYS A 1 143 ? -20.589 11.130 31.114 1.00 89.69 143 LYS A CA 1
ATOM 1114 C C . LYS A 1 143 ? -20.548 10.009 32.157 1.00 89.69 143 LYS A C 1
ATOM 1116 O O . LYS A 1 143 ? -20.794 8.852 31.821 1.00 89.69 143 LYS A O 1
ATOM 1121 N N . LEU A 1 144 ? -20.232 10.329 33.413 1.00 90.44 144 LEU A N 1
ATOM 1122 C CA . LEU A 1 144 ? -20.245 9.366 34.514 1.00 90.44 144 LEU A CA 1
ATOM 1123 C C . LEU A 1 144 ? -21.668 8.869 34.800 1.00 90.44 144 LEU A C 1
ATOM 1125 O O . LEU A 1 144 ? -21.873 7.663 34.932 1.00 90.44 144 LEU A O 1
ATOM 1129 N N . ASP A 1 145 ? -22.646 9.774 34.837 1.00 90.44 145 ASP A N 1
ATOM 1130 C CA . ASP A 1 145 ? -24.056 9.423 35.019 1.00 90.44 145 ASP A CA 1
ATOM 1131 C C . ASP A 1 145 ? -24.582 8.556 33.867 1.00 90.44 145 ASP A C 1
ATOM 1133 O O . ASP A 1 145 ? -25.313 7.590 34.093 1.00 90.44 145 ASP A O 1
ATOM 1137 N N . GLU A 1 146 ? -24.198 8.863 32.628 1.00 88.62 146 GLU A N 1
ATOM 1138 C CA . GLU A 1 146 ? -24.529 8.052 31.454 1.00 88.62 146 GLU A CA 1
ATOM 1139 C C . GLU A 1 146 ? -23.896 6.661 31.524 1.00 88.62 146 GLU A C 1
ATOM 1141 O O . GLU A 1 146 ? -24.584 5.669 31.279 1.00 88.62 146 GLU A O 1
ATOM 1146 N N . ALA A 1 147 ? -22.627 6.564 31.932 1.00 89.44 147 ALA A N 1
ATOM 1147 C CA . ALA A 1 147 ? -21.948 5.285 32.128 1.00 89.44 147 ALA A CA 1
ATOM 1148 C C . ALA A 1 147 ? -22.632 4.438 33.211 1.00 89.44 147 ALA A C 1
ATOM 1150 O O . ALA A 1 147 ? -22.839 3.231 33.033 1.00 89.44 147 ALA A O 1
ATOM 1151 N N . ALA A 1 148 ? -23.026 5.074 34.318 1.00 90.12 148 ALA A N 1
ATOM 1152 C CA . ALA A 1 148 ? -23.756 4.431 35.402 1.00 90.12 148 ALA A CA 1
ATOM 1153 C C . ALA A 1 148 ? -25.118 3.917 34.917 1.00 90.12 148 ALA A C 1
ATOM 1155 O O . ALA A 1 148 ? -25.422 2.735 35.099 1.00 90.12 148 ALA A O 1
ATOM 1156 N N . ARG A 1 149 ? -25.902 4.751 34.221 1.00 88.38 149 ARG A N 1
ATOM 1157 C CA . ARG A 1 149 ? -27.188 4.341 33.634 1.00 88.38 149 ARG A CA 1
ATOM 1158 C C . ARG A 1 149 ? -27.018 3.200 32.636 1.00 88.38 149 ARG A C 1
ATOM 1160 O O . ARG A 1 149 ? -27.704 2.190 32.771 1.00 88.38 149 ARG A O 1
ATOM 1167 N N . ALA A 1 150 ? -26.066 3.291 31.709 1.00 86.75 150 ALA A N 1
ATOM 1168 C CA . ALA A 1 150 ? -25.788 2.236 30.733 1.00 86.75 150 ALA A CA 1
ATOM 1169 C C . ALA A 1 150 ? -25.446 0.892 31.402 1.00 86.75 150 ALA A C 1
ATOM 1171 O O . ALA A 1 150 ? -25.921 -0.163 30.973 1.00 86.75 150 ALA A O 1
ATOM 1172 N N . SER A 1 151 ? -24.685 0.921 32.504 1.00 86.31 151 SER A N 1
ATOM 1173 C CA . SER A 1 151 ? -24.312 -0.285 33.255 1.00 86.31 151 SER A CA 1
ATOM 1174 C C . SER A 1 151 ? -25.502 -0.982 33.940 1.00 86.31 151 SER A C 1
ATOM 1176 O O . SER A 1 151 ? -25.524 -2.216 34.045 1.00 86.31 151 SER A O 1
ATOM 1178 N N . VAL A 1 152 ? -26.501 -0.203 34.371 1.00 87.50 152 VAL A N 1
ATOM 1179 C CA . VAL A 1 152 ? -27.700 -0.686 35.072 1.00 87.50 152 VAL A CA 1
ATOM 1180 C C . VAL A 1 152 ? -28.786 -1.097 34.083 1.00 87.50 152 VAL A C 1
ATOM 1182 O O . VAL A 1 152 ? -29.325 -2.198 34.182 1.00 87.50 152 VAL A O 1
ATOM 1185 N N . GLU A 1 153 ? -29.096 -0.231 33.120 1.00 86.00 153 GLU A N 1
ATOM 1186 C CA . GLU A 1 153 ? -30.199 -0.422 32.179 1.00 86.00 153 GLU A CA 1
ATOM 1187 C C . GLU A 1 153 ? -29.880 -1.457 31.098 1.00 86.00 153 GLU A C 1
ATOM 1189 O O . GLU A 1 153 ? -30.786 -2.138 30.622 1.00 86.00 153 GLU A O 1
ATOM 1194 N N . ARG A 1 154 ? -28.602 -1.585 30.710 1.00 82.56 154 ARG A N 1
ATOM 1195 C CA . ARG A 1 154 ? -28.093 -2.548 29.713 1.00 82.56 154 ARG A CA 1
ATOM 1196 C C . ARG A 1 154 ? -28.856 -2.558 28.380 1.00 82.56 154 ARG A C 1
ATOM 1198 O O . ARG A 1 154 ? -28.938 -3.594 27.724 1.00 82.56 154 ARG A O 1
ATOM 1205 N N . ARG A 1 155 ? -29.419 -1.412 27.987 1.00 70.81 155 ARG A N 1
ATOM 1206 C CA . ARG A 1 155 ? -30.249 -1.266 26.778 1.00 70.81 155 ARG A CA 1
ATOM 1207 C C . ARG A 1 155 ? -29.429 -1.322 25.495 1.00 70.81 155 ARG A C 1
ATOM 1209 O O . ARG A 1 155 ? -29.817 -1.994 24.546 1.00 70.81 155 ARG A O 1
ATOM 1216 N N . GLU A 1 156 ? -28.291 -0.640 25.481 1.00 67.31 156 GLU A N 1
ATOM 1217 C CA . GLU A 1 156 ? -27.417 -0.536 24.315 1.00 67.31 156 GLU A CA 1
ATOM 1218 C C . GLU A 1 156 ? -26.278 -1.548 24.463 1.00 67.31 156 GLU A C 1
ATOM 1220 O O . GLU A 1 156 ? -25.181 -1.229 24.902 1.00 67.31 156 GLU A O 1
ATOM 1225 N N . ALA A 1 157 ? -26.569 -2.819 24.174 1.00 79.69 157 ALA A N 1
ATOM 1226 C CA . ALA A 1 157 ? -25.601 -3.904 24.300 1.00 79.69 157 ALA A CA 1
ATOM 1227 C C . ALA A 1 157 ? -25.074 -4.359 22.933 1.00 79.69 157 ALA A C 1
ATOM 1229 O O . ALA A 1 157 ? -25.808 -4.457 21.950 1.00 79.69 157 ALA A O 1
ATOM 1230 N N . VAL A 1 158 ? -23.783 -4.676 22.869 1.00 84.25 158 VAL A N 1
ATOM 1231 C CA . VAL A 1 158 ? -23.107 -5.122 21.645 1.00 84.25 158 VAL A CA 1
ATOM 1232 C C . VAL A 1 158 ? -22.649 -6.565 21.794 1.00 84.25 158 VAL A C 1
ATOM 1234 O O . VAL A 1 158 ? -22.153 -6.933 22.849 1.00 84.25 158 VAL A O 1
ATOM 1237 N N . SER A 1 159 ? -22.778 -7.406 20.765 1.00 85.19 159 SER A N 1
ATOM 1238 C CA . SER A 1 159 ? -22.217 -8.769 20.823 1.00 85.19 159 SER A CA 1
ATOM 1239 C C . SER A 1 159 ? -20.717 -8.720 21.145 1.00 85.19 159 SER A C 1
ATOM 1241 O O . SER A 1 159 ? -20.016 -7.813 20.688 1.00 85.19 159 SER A O 1
ATOM 1243 N N . THR A 1 160 ? -20.200 -9.695 21.896 1.00 83.56 160 THR A N 1
ATOM 1244 C CA . THR A 1 160 ? -18.754 -9.795 22.160 1.00 83.56 160 THR A CA 1
ATOM 1245 C C . THR A 1 160 ? -17.925 -9.910 20.876 1.00 83.56 160 THR A C 1
ATOM 1247 O O . THR A 1 160 ? -16.802 -9.410 20.837 1.00 83.56 160 THR A O 1
ATOM 1250 N N . THR A 1 161 ? -18.484 -10.462 19.792 1.00 76.88 161 THR A N 1
ATOM 1251 C CA . THR A 1 161 ? -17.872 -10.425 18.449 1.00 76.88 161 THR A CA 1
ATOM 1252 C C . THR A 1 161 ? -17.647 -8.986 17.984 1.00 76.88 161 THR A C 1
ATOM 1254 O O . THR A 1 161 ? -16.518 -8.606 17.671 1.00 76.88 161 THR A O 1
ATOM 1257 N N . HIS A 1 162 ? -18.691 -8.157 18.045 1.00 73.62 162 HIS A N 1
ATOM 1258 C CA . HIS A 1 162 ? -18.637 -6.741 17.692 1.00 73.62 162 HIS A CA 1
ATOM 1259 C C . HIS A 1 162 ? -17.673 -5.973 18.594 1.00 73.62 162 HIS A C 1
ATOM 1261 O O . HIS A 1 162 ? -16.879 -5.171 18.106 1.00 73.62 162 HIS A O 1
ATOM 1267 N N . ALA A 1 163 ? -17.706 -6.255 19.899 1.00 76.69 163 ALA A N 1
ATOM 1268 C CA . ALA A 1 163 ? -16.825 -5.627 20.873 1.00 76.69 163 ALA A CA 1
ATOM 1269 C C . ALA A 1 163 ? -15.341 -5.908 20.562 1.00 76.69 163 ALA A C 1
ATOM 1271 O O . ALA A 1 163 ? -14.510 -5.002 20.590 1.00 76.69 163 ALA A O 1
ATOM 1272 N N . ALA A 1 164 ? -15.019 -7.137 20.151 1.00 74.12 164 ALA A N 1
ATOM 1273 C CA . ALA A 1 164 ? -13.687 -7.533 19.696 1.00 74.12 164 ALA A CA 1
ATOM 1274 C C . ALA A 1 164 ? -13.306 -7.000 18.297 1.00 74.12 164 ALA A C 1
ATOM 1276 O O . ALA A 1 164 ? -12.239 -7.336 17.790 1.00 74.12 164 ALA A O 1
ATOM 1277 N N . GLY A 1 165 ? -14.145 -6.172 17.662 1.00 66.38 165 GLY A N 1
ATOM 1278 C CA . GLY A 1 165 ? -13.895 -5.604 16.332 1.00 66.38 165 GLY A CA 1
ATOM 1279 C C . GLY A 1 165 ? -14.404 -6.457 15.164 1.00 66.38 165 GLY A C 1
ATOM 1280 O O . GLY A 1 165 ? -14.096 -6.156 14.015 1.00 66.38 165 GLY A O 1
ATOM 1281 N N . GLN A 1 166 ? -15.201 -7.499 15.425 1.00 60.16 166 GLN A N 1
ATOM 1282 C CA . GLN A 1 166 ? -15.816 -8.361 14.409 1.00 60.16 166 GLN A CA 1
ATOM 1283 C C . GLN A 1 166 ? -17.317 -8.061 14.305 1.00 60.16 166 GLN A C 1
ATOM 1285 O O . GLN A 1 166 ? -18.132 -8.538 15.085 1.00 60.16 166 GLN A O 1
ATOM 1290 N N . ILE A 1 167 ? -17.694 -7.182 13.381 1.00 49.03 167 ILE A N 1
ATOM 1291 C CA . ILE A 1 167 ? -19.046 -6.606 13.311 1.00 49.03 167 ILE A CA 1
ATOM 1292 C C . ILE A 1 167 ? -20.054 -7.584 12.653 1.00 49.03 167 ILE A C 1
ATOM 1294 O O . ILE A 1 167 ? -19.749 -8.072 11.566 1.00 49.03 167 ILE A O 1
ATOM 1298 N N . PRO A 1 168 ? -21.260 -7.810 13.231 1.00 39.06 168 PRO A N 1
ATOM 1299 C CA . PRO A 1 168 ? -22.340 -8.599 12.622 1.00 39.06 168 PRO A CA 1
ATOM 1300 C C . PRO A 1 168 ? -22.956 -7.967 11.361 1.00 39.06 168 PRO A C 1
ATOM 1302 O O . PRO A 1 168 ? -23.068 -6.745 11.244 1.00 39.06 168 PRO A O 1
ATOM 1305 N N . ALA A 1 169 ? -23.414 -8.841 10.466 1.00 37.91 169 ALA A N 1
ATOM 1306 C CA . ALA A 1 169 ? -23.806 -8.650 9.065 1.00 37.91 169 ALA A CA 1
ATOM 1307 C C . ALA A 1 169 ? -25.052 -7.778 8.757 1.00 37.91 169 ALA A C 1
ATOM 1309 O O . ALA A 1 169 ? -25.688 -7.980 7.738 1.00 37.91 169 ALA A O 1
ATOM 1310 N N . ILE A 1 170 ? -25.439 -6.802 9.588 1.00 37.50 170 ILE A N 1
ATOM 1311 C CA . ILE A 1 170 ? -26.671 -6.004 9.340 1.00 37.50 170 ILE A CA 1
ATOM 1312 C C . ILE A 1 170 ? -26.378 -4.563 8.879 1.00 37.50 170 ILE A C 1
ATOM 1314 O O . ILE A 1 170 ? -27.247 -3.875 8.353 1.00 37.50 170 ILE A O 1
ATOM 1318 N N . ILE A 1 171 ? -25.118 -4.126 8.931 1.00 36.88 171 ILE A N 1
ATOM 1319 C CA . ILE A 1 171 ? -24.655 -2.922 8.215 1.00 36.88 171 ILE A CA 1
ATOM 1320 C C . ILE A 1 171 ? -24.033 -3.369 6.884 1.00 36.88 171 ILE A C 1
ATOM 1322 O O . ILE A 1 171 ? -22.858 -3.141 6.619 1.00 36.88 171 ILE A O 1
ATOM 1326 N N . GLU A 1 172 ? -24.804 -4.104 6.086 1.00 35.53 172 GLU A N 1
ATOM 1327 C CA . GLU A 1 172 ? -24.406 -4.617 4.766 1.00 35.53 172 GLU A CA 1
ATOM 1328 C C . GLU A 1 172 ? -24.805 -3.642 3.639 1.00 35.53 172 GLU A C 1
ATOM 1330 O O . GLU A 1 172 ? -24.218 -3.650 2.562 1.00 35.53 172 GLU A O 1
ATOM 1335 N N . ALA A 1 173 ? -25.704 -2.689 3.918 1.00 33.31 173 ALA A N 1
ATOM 1336 C CA . ALA A 1 173 ? -26.127 -1.677 2.946 1.00 33.31 173 ALA A CA 1
ATOM 1337 C C . ALA A 1 173 ? -25.135 -0.504 2.791 1.00 33.31 173 ALA A C 1
ATOM 1339 O O . ALA A 1 173 ? -24.993 0.036 1.699 1.00 33.31 173 ALA A O 1
ATOM 1340 N N . THR A 1 174 ? -24.397 -0.127 3.842 1.00 32.81 174 THR A N 1
ATOM 1341 C CA . THR A 1 174 ? -23.373 0.943 3.785 1.00 32.81 174 THR A CA 1
ATOM 1342 C C . THR A 1 174 ? -21.931 0.421 3.756 1.00 32.81 174 THR A C 1
ATOM 1344 O O . THR A 1 174 ? -21.002 1.202 3.563 1.00 32.81 174 THR A O 1
ATOM 1347 N N . LYS A 1 175 ? -21.722 -0.904 3.856 1.00 38.72 175 LYS A N 1
ATOM 1348 C CA . LYS A 1 175 ? -20.425 -1.578 3.634 1.00 38.72 175 LYS A CA 1
ATOM 1349 C C . LYS A 1 175 ? -20.195 -2.087 2.208 1.00 38.72 175 LYS A C 1
ATOM 1351 O O . LYS A 1 175 ? -19.145 -2.680 1.969 1.00 38.72 175 LYS A O 1
ATOM 1356 N N . ARG A 1 176 ? -21.052 -1.752 1.237 1.00 35.12 176 ARG A N 1
ATOM 1357 C CA . ARG A 1 176 ? -20.740 -1.912 -0.201 1.00 35.12 176 ARG A CA 1
ATOM 1358 C C . ARG A 1 176 ? -19.495 -1.120 -0.666 1.00 35.12 176 ARG A C 1
ATOM 1360 O O . ARG A 1 176 ? -19.155 -1.131 -1.833 1.00 35.12 176 ARG A O 1
ATOM 1367 N N . LEU A 1 177 ? -18.771 -0.447 0.235 1.00 37.03 177 LEU A N 1
ATOM 1368 C CA . LEU A 1 177 ? -17.523 0.267 -0.061 1.00 37.03 177 LEU A CA 1
ATOM 1369 C C . LEU A 1 177 ? -16.280 -0.250 0.692 1.00 37.03 177 LEU A C 1
ATOM 1371 O O . LEU A 1 177 ? -15.211 0.332 0.532 1.00 37.03 177 LEU A O 1
ATOM 1375 N N . VAL A 1 178 ? -16.366 -1.315 1.507 1.00 38.12 178 VAL A N 1
ATOM 1376 C CA . VAL A 1 178 ? -15.225 -1.761 2.356 1.00 38.12 178 VAL A CA 1
ATOM 1377 C C . VAL A 1 178 ? -14.835 -3.234 2.156 1.00 38.12 178 VAL A C 1
ATOM 1379 O O . VAL A 1 178 ? -14.068 -3.786 2.937 1.00 38.12 178 VAL A O 1
ATOM 1382 N N . GLY A 1 179 ? -15.311 -3.870 1.085 1.00 36.97 179 GLY A N 1
ATOM 1383 C CA . GLY A 1 179 ? -14.835 -5.187 0.640 1.00 36.97 179 GLY A CA 1
ATOM 1384 C C . GLY A 1 179 ? -13.534 -5.139 -0.163 1.00 36.97 179 GLY A C 1
ATOM 1385 O O . GLY A 1 179 ? -13.184 -6.120 -0.800 1.00 36.97 179 GLY A O 1
ATOM 1386 N N . PHE A 1 180 ? -12.834 -4.004 -0.177 1.00 48.69 180 PHE A N 1
ATOM 1387 C CA . PHE A 1 180 ? -11.648 -3.830 -0.997 1.00 48.69 180 PHE A CA 1
ATOM 1388 C C . PHE A 1 180 ? -10.410 -3.601 -0.121 1.00 48.69 180 PHE A C 1
ATOM 1390 O O . PHE A 1 180 ? -10.428 -2.763 0.787 1.00 48.69 180 PHE A O 1
ATOM 1397 N N . LYS A 1 181 ? -9.338 -4.366 -0.373 1.00 47.44 181 LYS A N 1
ATOM 1398 C CA . LYS A 1 181 ? -8.049 -4.273 0.328 1.00 47.44 181 LYS A CA 1
ATOM 1399 C C . LYS A 1 181 ? -7.522 -2.843 0.157 1.00 47.44 181 LYS A C 1
ATOM 1401 O O . LYS A 1 181 ? -7.026 -2.481 -0.907 1.00 47.44 181 LYS A O 1
ATOM 1406 N N . ARG A 1 182 ? -7.689 -1.991 1.179 1.00 54.81 182 ARG A N 1
ATOM 1407 C CA . ARG A 1 182 ? -7.173 -0.613 1.134 1.00 54.81 182 ARG A CA 1
ATOM 1408 C C . ARG A 1 182 ? -5.673 -0.666 0.867 1.00 54.81 182 ARG A C 1
ATOM 1410 O O . ARG A 1 182 ? -4.982 -1.503 1.452 1.00 54.81 182 ARG A O 1
ATOM 1417 N N . CYS A 1 183 ? -5.196 0.228 -0.001 1.00 59.00 183 CYS A N 1
ATOM 1418 C CA . CYS A 1 183 ? -3.765 0.436 -0.179 1.00 59.00 183 CYS A CA 1
ATOM 1419 C C . CYS A 1 183 ? -3.142 0.636 1.211 1.00 59.00 183 CYS A C 1
ATOM 1421 O O . CYS A 1 183 ? -3.649 1.474 1.967 1.00 59.00 183 CYS A O 1
ATOM 1423 N N . PRO A 1 184 ? -2.145 -0.175 1.608 1.00 69.00 184 PRO A N 1
ATOM 1424 C CA . PRO A 1 184 ? -1.541 -0.026 2.920 1.00 69.00 184 PRO A CA 1
ATOM 1425 C C . PRO A 1 184 ? -0.995 1.391 3.094 1.00 69.00 184 PRO A C 1
ATOM 1427 O O . PRO A 1 184 ? -0.411 1.950 2.168 1.00 69.00 184 PRO A O 1
ATOM 1430 N N . ALA A 1 185 ? -1.182 1.966 4.281 1.00 63.66 185 ALA A N 1
ATOM 1431 C CA . ALA A 1 185 ? -0.582 3.254 4.601 1.00 63.66 185 ALA A CA 1
ATOM 1432 C C . ALA A 1 185 ? 0.953 3.128 4.599 1.00 63.66 185 ALA A C 1
ATOM 1434 O O . ALA A 1 185 ? 1.484 2.063 4.962 1.00 63.66 185 ALA A O 1
ATOM 1435 N N . PRO A 1 186 ? 1.684 4.183 4.207 1.00 69.81 186 PRO A N 1
ATOM 1436 C CA . PRO A 1 186 ? 3.125 4.203 4.384 1.00 69.81 186 PRO A CA 1
ATOM 1437 C C . PRO A 1 186 ? 3.482 4.087 5.872 1.00 69.81 186 PRO A C 1
ATOM 1439 O O . PRO A 1 186 ? 2.697 4.371 6.778 1.00 69.81 186 PRO A O 1
ATOM 1442 N N . THR A 1 187 ? 4.701 3.638 6.139 1.00 61.28 187 THR A N 1
ATOM 1443 C CA . THR A 1 187 ? 5.246 3.595 7.491 1.00 61.28 187 THR A CA 1
ATOM 1444 C C . THR A 1 187 ? 5.350 5.006 8.062 1.00 61.28 187 THR A C 1
ATOM 1446 O O . THR A 1 187 ? 5.772 5.936 7.379 1.00 61.28 187 THR A O 1
ATOM 1449 N N . VAL A 1 188 ? 5.059 5.150 9.355 1.00 54.06 188 VAL A N 1
ATOM 1450 C CA . VAL A 1 188 ? 5.172 6.424 10.093 1.00 54.06 188 VAL A CA 1
ATOM 1451 C C . VAL A 1 188 ? 6.604 6.980 10.146 1.00 54.06 188 VAL A C 1
ATOM 1453 O O . VAL A 1 188 ? 6.808 8.117 10.555 1.00 54.06 188 VAL A O 1
ATOM 1456 N N . PHE A 1 189 ? 7.596 6.189 9.726 1.00 63.16 189 PHE A N 1
ATOM 1457 C CA . PHE A 1 189 ? 9.009 6.569 9.628 1.00 63.16 189 PHE A CA 1
ATOM 1458 C C . PHE A 1 189 ? 9.460 6.885 8.188 1.00 63.16 189 PHE A C 1
ATOM 1460 O O . PHE A 1 189 ? 10.660 6.910 7.910 1.00 63.16 189 PHE A O 1
ATOM 1467 N N . TYR A 1 190 ? 8.528 7.086 7.249 1.00 72.12 190 TYR A N 1
ATOM 1468 C CA . TYR A 1 190 ? 8.863 7.488 5.884 1.00 72.12 190 TYR A CA 1
ATOM 1469 C C . TYR A 1 190 ? 9.434 8.913 5.887 1.00 72.12 190 TYR A C 1
ATOM 1471 O O . TYR A 1 190 ? 8.767 9.859 6.296 1.00 72.12 190 TYR A O 1
ATOM 1479 N N . THR A 1 191 ? 10.689 9.071 5.465 1.00 73.69 191 THR A N 1
ATOM 1480 C CA . THR A 1 191 ? 11.411 10.352 5.495 1.00 73.69 191 THR A CA 1
ATOM 1481 C C . THR A 1 191 ? 12.238 10.531 4.223 1.00 73.69 191 THR A C 1
ATOM 1483 O O . THR A 1 191 ? 12.732 9.558 3.652 1.00 73.69 191 THR A O 1
ATOM 1486 N N . GLY A 1 192 ? 12.391 11.781 3.776 1.00 77.19 192 GLY A N 1
ATOM 1487 C CA . GLY A 1 192 ? 13.090 12.111 2.530 1.00 77.19 192 GLY A CA 1
ATOM 1488 C C . GLY A 1 192 ? 12.291 11.761 1.265 1.00 77.19 192 GLY A C 1
ATOM 1489 O O . GLY A 1 192 ? 11.075 11.585 1.313 1.00 77.19 192 GLY A O 1
ATOM 1490 N N . ARG A 1 193 ? 12.995 11.656 0.129 1.00 83.19 193 ARG A N 1
ATOM 1491 C CA . ARG A 1 193 ? 12.456 11.282 -1.196 1.00 83.19 193 ARG A CA 1
ATOM 1492 C C . ARG A 1 193 ? 11.427 12.242 -1.805 1.00 83.19 193 ARG A C 1
ATOM 1494 O O . ARG A 1 193 ? 10.537 11.818 -2.540 1.00 83.19 193 ARG A O 1
ATOM 1501 N N . GLU A 1 194 ? 11.502 13.529 -1.475 1.00 87.19 194 GLU A N 1
ATOM 1502 C CA . GLU A 1 194 ? 10.542 14.517 -1.986 1.00 87.19 194 GLU A CA 1
ATOM 1503 C C . GLU A 1 194 ? 10.607 14.677 -3.508 1.00 87.19 194 GLU A C 1
ATOM 1505 O O . GLU A 1 194 ? 9.562 14.791 -4.149 1.00 87.19 194 GLU A O 1
ATOM 1510 N N . ASP A 1 195 ? 11.800 14.580 -4.096 1.00 87.62 195 ASP A N 1
ATO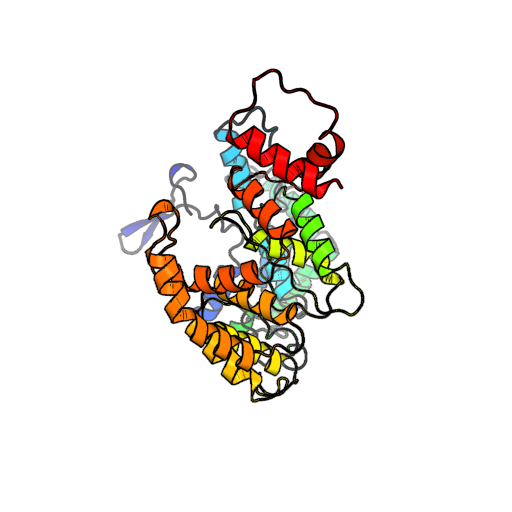M 1511 C CA . ASP A 1 195 ? 11.975 14.641 -5.548 1.00 87.62 195 ASP A CA 1
ATOM 1512 C C . ASP A 1 195 ? 11.326 13.429 -6.235 1.00 87.62 195 ASP A C 1
ATOM 1514 O O . ASP A 1 195 ? 10.576 13.589 -7.199 1.00 87.62 195 ASP A O 1
ATOM 1518 N N . GLU A 1 196 ? 11.540 12.214 -5.717 1.00 90.38 196 GLU A N 1
ATOM 1519 C CA . GLU A 1 196 ? 10.897 11.009 -6.248 1.00 90.38 196 GLU A CA 1
ATOM 1520 C C . GLU A 1 196 ? 9.380 11.025 -6.031 1.00 90.38 196 GLU A C 1
ATOM 1522 O O . GLU A 1 196 ? 8.636 10.652 -6.938 1.00 90.38 196 GLU A O 1
ATOM 1527 N N . ASN A 1 197 ? 8.898 11.497 -4.872 1.00 89.88 197 ASN A N 1
ATOM 1528 C CA . ASN A 1 197 ? 7.464 11.681 -4.633 1.00 89.88 197 ASN A CA 1
ATOM 1529 C C . ASN A 1 197 ? 6.867 12.599 -5.708 1.00 89.88 197 ASN A C 1
ATOM 1531 O O . ASN A 1 197 ? 5.847 12.265 -6.306 1.00 89.88 197 ASN A O 1
ATOM 1535 N N . MET A 1 198 ? 7.517 13.734 -5.985 1.00 89.31 198 MET A N 1
ATOM 1536 C CA . MET A 1 198 ? 7.051 14.712 -6.966 1.00 89.31 198 MET A CA 1
ATOM 1537 C C . MET A 1 198 ? 7.038 14.141 -8.388 1.00 89.31 198 MET A C 1
ATOM 1539 O O . MET A 1 198 ? 6.076 14.358 -9.122 1.00 89.31 198 MET A O 1
ATOM 1543 N N . GLN A 1 199 ? 8.057 13.361 -8.762 1.00 90.25 199 GLN A N 1
ATOM 1544 C CA . GLN A 1 199 ? 8.113 12.684 -10.062 1.00 90.25 199 GLN A CA 1
ATOM 1545 C C . GLN A 1 199 ? 6.975 11.674 -10.238 1.00 90.25 199 GLN A C 1
ATOM 1547 O O . GLN A 1 199 ? 6.320 11.658 -11.282 1.00 90.25 199 GLN A O 1
ATOM 1552 N N . VAL A 1 200 ? 6.714 10.845 -9.222 1.00 91.50 200 VAL A N 1
ATOM 1553 C CA . VAL A 1 200 ? 5.641 9.843 -9.284 1.00 91.50 200 VAL A CA 1
ATOM 1554 C C . VAL A 1 200 ? 4.272 10.527 -9.301 1.00 91.50 200 VAL A C 1
ATOM 1556 O O . VAL A 1 200 ? 3.450 10.164 -10.139 1.00 91.50 200 VAL A O 1
ATOM 1559 N N . ILE A 1 201 ? 4.044 11.551 -8.465 1.00 90.94 201 ILE A N 1
ATOM 1560 C CA . ILE A 1 201 ? 2.805 12.353 -8.465 1.00 90.94 201 ILE A CA 1
ATOM 1561 C C . ILE A 1 201 ? 2.575 12.958 -9.852 1.00 90.94 201 ILE A C 1
ATOM 1563 O O . ILE A 1 201 ? 1.535 12.715 -10.454 1.00 90.94 201 ILE A O 1
ATOM 1567 N N . ALA A 1 202 ? 3.562 13.661 -10.413 1.00 89.19 202 ALA A N 1
ATOM 1568 C CA . ALA A 1 202 ? 3.440 14.267 -11.739 1.00 89.19 202 ALA A CA 1
ATOM 1569 C C . ALA A 1 202 ? 3.171 13.227 -12.842 1.00 89.19 202 ALA A C 1
ATOM 1571 O O . ALA A 1 202 ? 2.429 13.492 -13.791 1.00 89.19 202 ALA A O 1
ATOM 1572 N N . CYS A 1 203 ? 3.741 12.024 -12.721 1.00 87.62 203 CYS A N 1
ATOM 1573 C CA . CYS A 1 203 ? 3.492 10.933 -13.657 1.00 87.62 203 CYS A CA 1
ATOM 1574 C C . CYS A 1 203 ? 2.017 10.498 -13.653 1.00 87.62 203 CYS A C 1
ATOM 1576 O O . CYS A 1 203 ? 1.438 10.324 -14.736 1.00 87.62 203 CYS A O 1
ATOM 1578 N N . ILE A 1 204 ? 1.418 10.353 -12.465 1.00 87.31 204 ILE A N 1
ATOM 1579 C CA . ILE A 1 204 ? 0.057 9.826 -12.292 1.00 87.31 204 ILE A CA 1
ATOM 1580 C C . ILE A 1 204 ? -1.035 10.901 -12.413 1.00 87.31 204 ILE A C 1
ATOM 1582 O O . ILE A 1 204 ? -2.092 10.584 -12.949 1.00 87.31 204 ILE A O 1
ATOM 1586 N N . THR A 1 205 ? -0.789 12.159 -12.019 1.00 85.12 205 THR A N 1
ATOM 1587 C CA . THR A 1 205 ? -1.792 13.249 -12.060 1.00 85.12 205 THR A CA 1
ATOM 1588 C C . THR A 1 205 ? -1.667 14.182 -13.274 1.00 85.12 205 THR A C 1
ATOM 1590 O O . THR A 1 205 ? -2.591 14.926 -13.594 1.00 85.12 205 THR A O 1
ATOM 1593 N N . GLY A 1 206 ? -0.547 14.153 -14.005 1.00 73.19 206 GLY A N 1
ATOM 1594 C CA . GLY A 1 206 ? -0.204 15.168 -15.012 1.00 73.19 206 GLY A CA 1
ATOM 1595 C C . GLY A 1 206 ? -0.964 15.150 -16.350 1.00 73.19 206 GLY A C 1
ATOM 1596 O O . GLY A 1 206 ? -0.572 15.884 -17.255 1.00 73.19 206 GLY A O 1
ATOM 1597 N N . GLY A 1 207 ? -2.009 14.335 -16.536 1.00 64.38 207 GLY A N 1
ATOM 1598 C CA . GLY A 1 207 ? -2.717 14.209 -17.820 1.00 64.38 207 GLY A CA 1
ATOM 1599 C C . GLY A 1 207 ? -4.230 14.090 -17.657 1.00 64.38 207 GLY A C 1
ATOM 1600 O O . GLY A 1 207 ? -4.713 13.183 -16.988 1.00 64.38 207 GLY A O 1
ATOM 1601 N N . LYS A 1 208 ? -5.000 14.986 -18.288 1.00 63.28 208 LYS A N 1
ATOM 1602 C CA . LYS A 1 208 ? -6.469 14.933 -18.250 1.00 63.28 208 LYS A CA 1
ATOM 1603 C C . LYS A 1 208 ? -6.999 13.924 -19.272 1.00 63.28 208 LYS A C 1
ATOM 1605 O O . LYS A 1 208 ? -6.946 14.186 -20.467 1.00 63.28 208 LYS A O 1
ATOM 1610 N N . GLY A 1 209 ? -7.564 12.817 -18.787 1.00 62.81 209 GLY A N 1
ATOM 1611 C CA . GLY A 1 209 ? -8.406 11.908 -19.581 1.00 62.81 209 GLY A CA 1
ATOM 1612 C C . GLY A 1 209 ? -7.698 10.741 -20.277 1.00 62.81 209 GLY A C 1
ATOM 1613 O O . GLY A 1 209 ? -8.351 10.010 -21.016 1.00 62.81 209 GLY A O 1
ATOM 1614 N N . GLU A 1 210 ? -6.404 10.525 -20.037 1.00 74.69 210 GLU A N 1
ATOM 1615 C CA . GLU A 1 210 ? -5.659 9.382 -20.583 1.00 74.69 210 GLU A CA 1
ATOM 1616 C C . GLU A 1 210 ? -5.318 8.360 -19.493 1.00 74.69 210 GLU A C 1
ATOM 1618 O O . GLU A 1 210 ? -5.020 8.720 -18.354 1.00 74.69 210 GLU A O 1
ATOM 1623 N N . ARG A 1 211 ? -5.315 7.066 -19.841 1.00 79.25 211 ARG A N 1
ATOM 1624 C CA . ARG A 1 211 ? -4.847 6.003 -18.940 1.00 79.25 211 ARG A CA 1
ATOM 1625 C C . ARG A 1 211 ? -3.332 6.117 -18.762 1.00 79.25 211 ARG A C 1
ATOM 1627 O O . ARG A 1 211 ? -2.579 5.977 -19.722 1.00 79.25 211 ARG A O 1
ATOM 1634 N N . ARG A 1 212 ? -2.884 6.308 -17.522 1.00 81.12 212 ARG A N 1
ATOM 1635 C CA . ARG A 1 212 ? -1.467 6.457 -17.159 1.00 81.12 212 ARG A CA 1
ATOM 1636 C C . ARG A 1 212 ? -0.930 5.174 -16.530 1.00 81.12 212 ARG A C 1
ATOM 1638 O O . ARG A 1 212 ? -1.645 4.482 -15.810 1.00 81.12 212 ARG A O 1
ATOM 1645 N N . VAL A 1 213 ? 0.339 4.866 -16.789 1.00 84.69 213 VAL A N 1
ATOM 1646 C CA . VAL A 1 213 ? 1.058 3.751 -16.159 1.00 84.69 213 VAL A CA 1
ATOM 1647 C C . VAL A 1 213 ? 2.372 4.292 -15.607 1.00 84.69 213 VAL A C 1
ATOM 1649 O O . VAL A 1 213 ? 3.199 4.788 -16.367 1.00 84.69 213 VAL A O 1
ATOM 1652 N N . CYS A 1 214 ? 2.555 4.202 -14.289 1.00 86.88 214 CYS A N 1
ATOM 1653 C CA . CYS A 1 214 ? 3.785 4.594 -13.603 1.00 86.88 214 CYS A CA 1
ATOM 1654 C C . CYS A 1 214 ? 4.470 3.347 -13.035 1.00 86.88 214 CYS A C 1
ATOM 1656 O O . CYS A 1 214 ? 3.837 2.552 -12.341 1.00 86.88 214 CYS A O 1
ATOM 1658 N N . VAL A 1 215 ? 5.757 3.166 -13.336 1.00 88.62 215 VAL A N 1
ATOM 1659 C CA . VAL A 1 215 ? 6.546 2.008 -12.895 1.00 88.62 215 VAL A CA 1
ATOM 1660 C C . VAL A 1 215 ? 7.624 2.476 -11.924 1.00 88.62 215 VAL A C 1
ATOM 1662 O O . VAL A 1 215 ? 8.498 3.253 -12.297 1.00 88.62 215 VAL A O 1
ATOM 1665 N N . ILE A 1 216 ? 7.600 1.951 -10.697 1.00 87.50 216 ILE A N 1
ATOM 1666 C CA . ILE A 1 216 ? 8.630 2.196 -9.679 1.00 87.50 216 ILE A CA 1
ATOM 1667 C C . ILE A 1 216 ? 9.530 0.958 -9.589 1.00 87.50 216 ILE A C 1
ATOM 1669 O O . ILE A 1 216 ? 9.086 -0.111 -9.165 1.00 87.50 216 ILE A O 1
ATOM 1673 N N . TYR A 1 217 ? 10.805 1.092 -9.955 1.00 85.75 217 TYR A N 1
ATOM 1674 C CA . TYR A 1 217 ? 11.788 0.000 -9.956 1.00 85.75 217 TYR A CA 1
ATOM 1675 C C . TYR A 1 217 ? 13.049 0.363 -9.153 1.00 85.75 217 TYR A C 1
ATOM 1677 O O . TYR A 1 217 ? 13.215 1.492 -8.706 1.00 85.75 217 TYR A O 1
ATOM 1685 N N . GLY A 1 218 ? 13.901 -0.630 -8.875 1.00 80.75 218 GLY A N 1
ATOM 1686 C CA . GLY A 1 218 ? 15.083 -0.489 -8.013 1.00 80.75 218 GLY A CA 1
ATOM 1687 C C . GLY A 1 218 ? 15.351 -1.738 -7.168 1.00 80.75 218 GLY A C 1
ATOM 1688 O O . GLY A 1 218 ? 14.553 -2.680 -7.168 1.00 80.75 218 GLY A O 1
ATOM 1689 N N . LEU A 1 219 ? 16.452 -1.743 -6.416 1.00 69.81 219 LEU A N 1
ATOM 1690 C CA . LEU A 1 219 ? 16.894 -2.891 -5.611 1.00 69.81 219 LEU A CA 1
ATOM 1691 C C . LEU A 1 219 ? 15.859 -3.331 -4.557 1.00 69.81 219 LEU A C 1
ATOM 1693 O O . LEU A 1 219 ? 14.993 -2.563 -4.121 1.00 69.81 219 LEU A O 1
ATOM 1697 N N . GLY A 1 220 ? 15.912 -4.603 -4.158 1.00 71.88 220 GLY A N 1
ATOM 1698 C CA . GLY A 1 220 ? 15.090 -5.132 -3.064 1.00 71.88 220 GLY A CA 1
ATOM 1699 C C . GLY A 1 220 ? 15.319 -4.346 -1.768 1.00 71.88 220 GLY A C 1
ATOM 1700 O O . GLY A 1 220 ? 16.436 -3.933 -1.483 1.00 71.88 220 GLY A O 1
ATOM 1701 N N . GLY A 1 221 ? 14.259 -4.078 -1.002 1.00 67.25 221 GLY A N 1
ATOM 1702 C CA . GLY A 1 221 ? 14.364 -3.375 0.287 1.00 67.25 221 GLY A CA 1
ATOM 1703 C C . GLY A 1 221 ? 14.590 -1.856 0.227 1.00 67.25 221 GLY A C 1
ATOM 1704 O O . GLY A 1 221 ? 14.439 -1.201 1.249 1.00 67.25 221 GLY A O 1
ATOM 1705 N N . VAL A 1 222 ? 14.841 -1.257 -0.946 1.00 76.62 222 VAL A N 1
ATOM 1706 C CA . VAL A 1 222 ? 15.108 0.197 -1.080 1.00 76.62 222 VAL A CA 1
ATOM 1707 C C . VAL A 1 222 ? 13.907 1.102 -0.735 1.00 76.62 222 VAL A C 1
ATOM 1709 O O . VAL A 1 222 ? 14.047 2.317 -0.631 1.00 76.62 222 VAL A O 1
ATOM 1712 N N . GLY A 1 223 ? 12.714 0.525 -0.551 1.00 78.88 223 GLY A N 1
ATOM 1713 C CA . GLY A 1 223 ? 11.513 1.259 -0.134 1.00 78.88 223 GLY A CA 1
ATOM 1714 C C . GLY A 1 223 ? 10.533 1.621 -1.254 1.00 78.88 223 GLY A C 1
ATOM 1715 O O . GLY A 1 223 ? 9.650 2.435 -1.025 1.00 78.88 223 GLY A O 1
ATOM 1716 N N . LYS A 1 224 ? 10.621 0.998 -2.438 1.00 87.81 224 LYS A N 1
ATOM 1717 C CA . LYS A 1 224 ? 9.700 1.231 -3.580 1.00 87.81 224 LYS A CA 1
ATOM 1718 C C . LYS A 1 224 ? 8.221 1.169 -3.195 1.00 87.81 224 LYS A C 1
ATOM 1720 O O . LYS A 1 224 ? 7.435 2.029 -3.565 1.00 87.81 224 LYS A O 1
ATOM 1725 N N . THR A 1 225 ? 7.859 0.151 -2.420 1.00 83.50 225 THR A N 1
ATOM 1726 C CA . THR A 1 225 ? 6.493 -0.053 -1.933 1.00 83.50 225 THR A CA 1
ATOM 1727 C C . THR A 1 225 ? 6.052 1.082 -1.007 1.00 83.50 225 THR A C 1
ATOM 1729 O O . THR A 1 225 ? 4.921 1.534 -1.093 1.00 83.50 225 THR A O 1
ATOM 1732 N N . GLN A 1 226 ? 6.960 1.594 -0.174 1.00 83.62 226 GLN A N 1
ATOM 1733 C CA . GLN A 1 226 ? 6.683 2.721 0.718 1.00 83.62 226 GLN A CA 1
ATOM 1734 C C . GLN A 1 226 ? 6.555 4.043 -0.050 1.00 83.62 226 GLN A C 1
ATOM 1736 O O . GLN A 1 226 ? 5.679 4.838 0.269 1.00 83.62 226 GLN A O 1
ATOM 1741 N N . LEU A 1 227 ? 7.358 4.239 -1.103 1.00 88.12 227 LEU A N 1
ATOM 1742 C CA . LEU A 1 227 ? 7.217 5.364 -2.033 1.00 88.12 227 LEU A CA 1
ATOM 1743 C C . LEU A 1 227 ? 5.841 5.346 -2.718 1.00 88.12 227 LEU A C 1
ATOM 1745 O O . LEU A 1 227 ? 5.157 6.365 -2.740 1.00 88.12 227 LEU A O 1
ATOM 1749 N N . ALA A 1 228 ? 5.401 4.182 -3.206 1.00 88.88 228 ALA A N 1
ATOM 1750 C CA . ALA A 1 228 ? 4.075 4.026 -3.804 1.00 88.88 228 ALA A CA 1
ATOM 1751 C C . ALA A 1 228 ? 2.947 4.349 -2.807 1.00 88.88 228 ALA A C 1
ATOM 1753 O O . ALA A 1 228 ? 2.035 5.102 -3.137 1.00 88.88 228 ALA A O 1
ATOM 1754 N N . PHE A 1 229 ? 3.026 3.821 -1.581 1.00 85.75 229 PHE A N 1
ATOM 1755 C CA . PHE A 1 229 ? 2.027 4.073 -0.537 1.00 85.75 229 PHE A CA 1
ATOM 1756 C C . PHE A 1 229 ? 1.960 5.546 -0.139 1.00 85.75 229 PHE A C 1
ATOM 1758 O O . PHE A 1 229 ? 0.869 6.101 -0.055 1.00 85.75 229 PHE A O 1
ATOM 1765 N N . ASN A 1 230 ? 3.112 6.197 0.032 1.00 84.12 230 ASN A N 1
ATOM 1766 C CA . ASN A 1 230 ? 3.181 7.617 0.366 1.00 84.12 230 ASN A CA 1
ATOM 1767 C C . ASN A 1 230 ? 2.604 8.506 -0.746 1.00 84.12 230 ASN A C 1
ATOM 1769 O O . ASN A 1 230 ? 1.883 9.456 -0.463 1.00 84.12 230 ASN A O 1
ATOM 1773 N N . VAL A 1 231 ? 2.863 8.193 -2.018 1.00 89.19 231 VAL A N 1
ATOM 1774 C CA . VAL A 1 231 ? 2.292 8.958 -3.139 1.00 89.19 231 VAL A CA 1
ATOM 1775 C C . VAL A 1 231 ? 0.775 8.783 -3.233 1.00 89.19 231 VAL A C 1
ATOM 1777 O O . VAL A 1 231 ? 0.058 9.763 -3.431 1.00 89.19 231 VAL A O 1
ATOM 1780 N N . VAL A 1 232 ? 0.276 7.558 -3.052 1.00 86.12 232 VAL A N 1
ATOM 1781 C CA . VAL A 1 232 ? -1.167 7.272 -3.031 1.00 86.12 232 VAL A CA 1
ATOM 1782 C C . VAL A 1 232 ? -1.856 7.978 -1.862 1.00 86.12 232 VAL A C 1
ATOM 1784 O O . VAL A 1 232 ? -2.937 8.525 -2.044 1.00 86.12 232 VAL A O 1
ATOM 1787 N N . GLU A 1 233 ? -1.236 8.008 -0.681 1.00 82.19 233 GLU A N 1
ATOM 1788 C CA . GLU A 1 233 ? -1.766 8.733 0.479 1.00 82.19 233 GLU A CA 1
ATOM 1789 C C . GLU A 1 233 ? -1.832 10.247 0.221 1.00 82.19 233 GLU A C 1
ATOM 1791 O O . GLU A 1 233 ? -2.848 10.876 0.504 1.00 82.19 233 GLU A O 1
ATOM 1796 N N . ARG A 1 234 ? -0.788 10.826 -0.384 1.00 82.31 234 ARG A N 1
ATOM 1797 C CA . ARG A 1 234 ? -0.716 12.264 -0.708 1.00 82.31 234 ARG A CA 1
ATOM 1798 C C . ARG A 1 234 ? -1.662 12.717 -1.815 1.00 82.31 234 ARG A C 1
ATOM 1800 O O . ARG A 1 234 ? -1.907 13.909 -1.924 1.00 82.31 234 ARG A O 1
ATOM 1807 N N . THR A 1 235 ? -2.126 11.793 -2.649 1.00 84.19 235 THR A N 1
ATOM 1808 C CA . THR A 1 235 ? -3.036 12.075 -3.771 1.00 84.19 235 THR A CA 1
ATOM 1809 C C . THR A 1 235 ? -4.415 11.465 -3.549 1.00 84.19 235 THR A C 1
ATOM 1811 O O . THR A 1 235 ? -5.191 11.356 -4.488 1.00 84.19 235 THR A O 1
ATOM 1814 N N . TRP A 1 236 ? -4.731 11.024 -2.327 1.00 75.75 236 TRP A N 1
ATOM 1815 C CA . TRP A 1 236 ? -5.947 10.264 -2.026 1.00 75.75 236 TRP A CA 1
ATOM 1816 C C . TRP A 1 236 ? -7.240 10.976 -2.456 1.00 75.75 236 TRP A C 1
ATOM 1818 O O . TRP A 1 236 ? -8.210 10.323 -2.827 1.00 75.75 236 TRP A O 1
ATOM 1828 N N . ASP A 1 237 ? -7.250 12.304 -2.410 1.00 73.50 237 ASP A N 1
ATOM 1829 C CA . ASP A 1 237 ? -8.352 13.184 -2.796 1.00 73.50 237 ASP A CA 1
ATOM 1830 C C . ASP A 1 237 ? -8.518 13.373 -4.314 1.00 73.50 237 ASP A C 1
ATOM 1832 O O . ASP A 1 237 ? -9.582 13.803 -4.756 1.00 73.50 237 ASP A O 1
ATOM 1836 N N . GLU A 1 238 ? -7.513 13.013 -5.115 1.00 77.75 238 GLU A N 1
ATOM 1837 C CA . GLU A 1 238 ? -7.554 13.085 -6.584 1.00 77.75 238 GLU A CA 1
ATOM 1838 C C . GLU A 1 238 ? -8.195 11.845 -7.227 1.00 77.75 238 GLU A C 1
ATOM 1840 O O . GLU A 1 238 ? -8.486 11.836 -8.425 1.00 77.75 238 GLU A O 1
ATOM 1845 N N . TRP A 1 239 ? -8.427 10.786 -6.446 1.00 76.94 239 TRP A N 1
ATOM 1846 C CA . TRP A 1 239 ? -8.936 9.513 -6.946 1.00 76.94 239 TRP A CA 1
ATOM 1847 C C . TRP A 1 239 ? -10.319 9.221 -6.388 1.00 76.94 239 TRP A C 1
ATOM 1849 O O . TRP A 1 239 ? -10.511 9.147 -5.176 1.00 76.94 239 TRP A O 1
ATOM 1859 N N . ASP A 1 240 ? -11.264 8.900 -7.271 1.00 69.44 240 ASP A N 1
ATOM 1860 C CA . ASP A 1 240 ? -12.525 8.314 -6.827 1.00 69.44 240 ASP A CA 1
ATOM 1861 C C . ASP A 1 240 ? -12.245 6.994 -6.096 1.00 69.44 240 ASP A C 1
ATOM 1863 O O . ASP A 1 240 ? -12.778 6.739 -5.010 1.00 69.44 240 ASP A O 1
ATOM 1867 N N . HIS A 1 241 ? -11.398 6.138 -6.688 1.00 67.56 241 HIS A N 1
ATOM 1868 C CA . HIS A 1 241 ? -11.117 4.780 -6.222 1.00 67.56 241 HIS A CA 1
ATOM 1869 C C . HIS A 1 241 ? -9.630 4.421 -6.338 1.00 67.56 241 HIS A 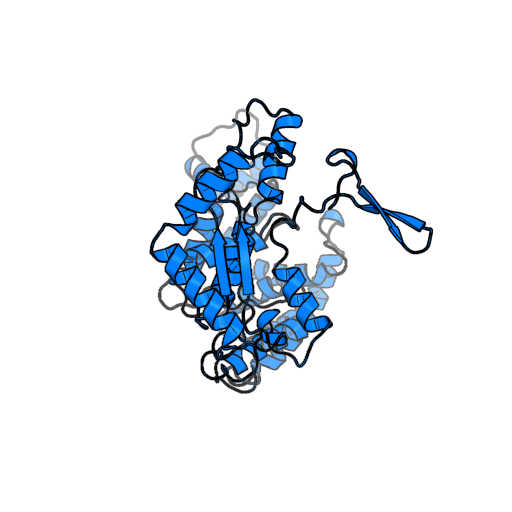C 1
ATOM 1871 O O . HIS A 1 241 ? -9.011 4.622 -7.379 1.00 67.56 241 HIS A O 1
ATOM 1877 N N . VAL A 1 242 ? -9.089 3.796 -5.287 1.00 75.50 242 VAL A N 1
ATOM 1878 C CA . VAL A 1 242 ? -7.719 3.265 -5.245 1.00 75.50 242 VAL A CA 1
ATOM 1879 C C . VAL A 1 242 ? -7.767 1.751 -5.074 1.00 75.50 242 VAL A C 1
ATOM 1881 O O . VAL A 1 242 ? -8.372 1.250 -4.122 1.00 75.50 242 VAL A O 1
ATOM 1884 N N . ILE A 1 243 ? -7.103 1.031 -5.982 1.00 75.44 243 ILE A N 1
ATOM 1885 C CA . ILE A 1 243 ? -7.091 -0.433 -6.028 1.00 75.44 243 ILE A CA 1
ATOM 1886 C C . ILE A 1 243 ? -5.676 -0.950 -5.740 1.00 75.44 243 ILE A C 1
ATOM 1888 O O . ILE A 1 243 ? -4.751 -0.676 -6.499 1.00 75.44 243 ILE A O 1
ATOM 1892 N N . TYR A 1 244 ? -5.498 -1.709 -4.655 1.00 80.62 244 TYR A N 1
ATOM 1893 C CA . TYR A 1 244 ? -4.261 -2.421 -4.344 1.00 80.62 244 TYR A CA 1
ATOM 1894 C C . TYR A 1 244 ? -4.408 -3.889 -4.738 1.00 80.62 244 TYR A C 1
ATOM 1896 O O . TYR A 1 244 ? -5.225 -4.611 -4.167 1.00 80.62 244 TYR A O 1
ATOM 1904 N N . VAL A 1 245 ? -3.605 -4.321 -5.706 1.00 77.50 245 VAL A N 1
ATOM 1905 C CA . VAL A 1 245 ? -3.598 -5.697 -6.210 1.00 77.50 245 VAL A CA 1
ATOM 1906 C C . VAL A 1 245 ? -2.317 -6.376 -5.754 1.00 77.50 245 VAL A C 1
ATOM 1908 O O . VAL A 1 245 ? -1.213 -5.910 -6.040 1.00 77.50 245 VAL A O 1
ATOM 1911 N N . ASP A 1 246 ? -2.472 -7.481 -5.033 1.00 74.81 246 ASP A N 1
ATOM 1912 C CA . ASP A 1 246 ? -1.354 -8.345 -4.680 1.00 74.81 246 ASP A CA 1
ATOM 1913 C C . ASP A 1 246 ? -0.992 -9.209 -5.891 1.00 74.81 246 ASP A C 1
ATOM 1915 O O . ASP A 1 246 ? -1.723 -10.129 -6.247 1.00 74.81 246 ASP A O 1
ATOM 1919 N N . ALA A 1 247 ? 0.126 -8.881 -6.536 1.00 75.38 247 ALA A N 1
ATOM 1920 C CA . ALA A 1 247 ? 0.615 -9.574 -7.725 1.00 75.38 247 ALA A CA 1
ATOM 1921 C C . ALA A 1 247 ? 1.606 -10.709 -7.403 1.00 75.38 247 ALA A C 1
ATOM 1923 O O . ALA A 1 247 ? 2.431 -11.062 -8.243 1.00 75.38 247 ALA A O 1
ATOM 1924 N N . SER A 1 248 ? 1.575 -11.252 -6.179 1.00 73.50 248 SER A N 1
ATOM 1925 C CA . SER A 1 248 ? 2.451 -12.364 -5.778 1.00 73.50 248 SER A CA 1
ATOM 1926 C C . SER A 1 248 ? 2.111 -13.699 -6.454 1.00 73.50 248 SER A C 1
ATOM 1928 O O . SER A 1 248 ? 3.002 -14.534 -6.600 1.00 73.50 248 SER A O 1
ATOM 1930 N N . SER A 1 249 ? 0.864 -13.898 -6.898 1.00 72.56 249 SER A N 1
ATOM 1931 C CA . SER A 1 249 ? 0.441 -15.029 -7.734 1.00 72.56 249 SER A CA 1
ATOM 1932 C C . SER A 1 249 ? -0.784 -14.668 -8.583 1.00 72.56 249 SER A C 1
ATOM 1934 O O . SER A 1 249 ? -1.464 -13.679 -8.301 1.00 72.56 249 SER A O 1
ATOM 1936 N N . ASN A 1 250 ? -1.090 -15.471 -9.607 1.00 71.19 250 ASN A N 1
ATOM 1937 C CA . ASN A 1 250 ? -2.271 -15.258 -10.452 1.00 71.19 250 ASN A CA 1
ATOM 1938 C C . ASN A 1 250 ? -3.565 -15.368 -9.635 1.00 71.19 250 ASN A C 1
ATOM 1940 O O . ASN A 1 250 ? -4.438 -14.512 -9.739 1.00 71.19 250 ASN A O 1
ATOM 1944 N N . GLU A 1 251 ? -3.636 -16.335 -8.719 1.00 71.00 251 GLU A N 1
ATOM 1945 C CA . GLU A 1 251 ? -4.781 -16.526 -7.827 1.00 71.00 251 GLU A CA 1
ATOM 1946 C C . GLU A 1 251 ? -4.992 -15.310 -6.910 1.00 71.00 251 GLU A C 1
ATOM 1948 O O . GLU A 1 251 ? -6.127 -14.956 -6.593 1.00 71.00 251 GLU A O 1
ATOM 1953 N N . ALA A 1 252 ? -3.913 -14.640 -6.485 1.00 69.44 252 ALA A N 1
ATOM 1954 C CA . ALA A 1 252 ? -3.984 -13.426 -5.672 1.00 69.44 252 ALA A CA 1
ATOM 1955 C C . ALA A 1 252 ? -4.501 -12.215 -6.469 1.00 69.44 252 ALA A C 1
ATOM 1957 O O . ALA A 1 252 ? -5.266 -11.405 -5.928 1.00 69.44 252 ALA A O 1
ATOM 1958 N N . ILE A 1 253 ? -4.138 -12.122 -7.751 1.00 72.00 253 ILE A N 1
ATOM 1959 C CA . ILE A 1 253 ? -4.622 -11.094 -8.681 1.00 72.00 253 ILE A CA 1
ATOM 1960 C C . ILE A 1 253 ? -6.110 -11.305 -8.968 1.00 72.00 253 ILE A C 1
ATOM 1962 O O . ILE A 1 253 ? -6.906 -10.397 -8.723 1.00 72.00 253 ILE A O 1
ATOM 1966 N N . GLU A 1 254 ? -6.494 -12.502 -9.420 1.00 75.00 254 GLU A N 1
ATOM 1967 C CA . GLU A 1 254 ? -7.885 -12.866 -9.723 1.00 75.00 254 GLU A CA 1
ATOM 1968 C C . GLU A 1 254 ? -8.789 -12.649 -8.513 1.00 75.00 254 GLU A C 1
ATOM 1970 O O . GLU A 1 254 ? -9.851 -12.035 -8.624 1.00 75.00 254 GLU A O 1
ATOM 1975 N N . LYS A 1 255 ? -8.337 -13.079 -7.329 1.00 71.44 255 LYS A N 1
ATOM 1976 C CA . LYS A 1 255 ? -9.063 -12.870 -6.078 1.00 71.44 255 LYS A CA 1
ATOM 1977 C C . LYS A 1 255 ? -9.259 -11.382 -5.781 1.00 71.44 255 LYS A C 1
ATOM 1979 O O . LYS A 1 255 ? -10.375 -10.976 -5.478 1.00 71.44 255 LYS A O 1
ATOM 1984 N N . SER A 1 256 ? -8.209 -10.568 -5.908 1.00 69.19 256 SER A N 1
ATOM 1985 C CA . SER A 1 256 ? -8.270 -9.123 -5.629 1.00 69.19 256 SER A CA 1
ATOM 1986 C C . SER A 1 256 ? -9.200 -8.379 -6.604 1.00 69.19 256 SER A C 1
ATOM 1988 O O . SER A 1 256 ? -9.929 -7.472 -6.202 1.00 69.19 256 SER A O 1
ATOM 1990 N N . LEU A 1 257 ? -9.194 -8.759 -7.886 1.00 70.19 257 LEU A N 1
ATOM 1991 C CA . LEU A 1 257 ? -10.059 -8.178 -8.920 1.00 70.19 257 LEU A CA 1
ATOM 1992 C C . LEU A 1 257 ? -11.515 -8.644 -8.796 1.00 70.19 257 LEU A C 1
ATOM 1994 O O . LEU A 1 257 ? -12.431 -7.844 -8.987 1.00 70.19 257 LEU A O 1
ATOM 1998 N N . LYS A 1 258 ? -11.744 -9.907 -8.425 1.00 68.44 258 LYS A N 1
ATOM 1999 C CA . LYS A 1 258 ? -13.082 -10.441 -8.154 1.00 68.44 258 LYS A CA 1
ATOM 2000 C C . LYS A 1 258 ? -13.716 -9.781 -6.929 1.00 68.44 258 LYS A C 1
ATOM 2002 O O . LYS A 1 258 ? -14.848 -9.317 -7.016 1.00 68.44 258 LYS A O 1
ATOM 2007 N N . GLU A 1 259 ? -12.960 -9.641 -5.838 1.00 67.25 259 GLU A N 1
ATOM 2008 C CA . GLU A 1 259 ? -13.391 -8.902 -4.641 1.00 67.25 259 GLU A CA 1
ATOM 2009 C C . GLU A 1 259 ? -13.776 -7.448 -4.986 1.00 67.25 259 GLU A C 1
ATOM 2011 O O . GLU A 1 259 ? -14.742 -6.912 -4.443 1.00 67.25 259 GLU A O 1
ATOM 2016 N N . PHE A 1 260 ? -13.077 -6.812 -5.936 1.00 66.81 260 PHE A N 1
ATOM 2017 C CA . PHE A 1 260 ? -13.429 -5.477 -6.433 1.00 66.81 260 PHE A CA 1
ATOM 2018 C C . PHE A 1 260 ? -14.732 -5.450 -7.247 1.00 66.81 260 PHE A C 1
ATOM 2020 O O . PHE A 1 260 ? -15.578 -4.586 -7.002 1.00 66.81 260 PHE A O 1
ATOM 2027 N N . ALA A 1 261 ? -14.896 -6.371 -8.202 1.00 63.06 261 ALA A N 1
ATOM 2028 C CA . ALA A 1 261 ? -16.086 -6.451 -9.052 1.00 63.06 261 ALA A CA 1
ATOM 2029 C C . ALA A 1 261 ? -17.359 -6.696 -8.222 1.00 63.06 261 ALA A C 1
ATOM 2031 O O . ALA A 1 261 ? -18.357 -5.988 -8.392 1.00 63.06 261 ALA A O 1
ATOM 2032 N N . GLU A 1 262 ? -17.275 -7.615 -7.255 1.00 62.22 262 GLU A N 1
ATOM 2033 C CA . GLU A 1 262 ? -18.351 -7.937 -6.312 1.00 62.22 262 GLU A CA 1
ATOM 2034 C C . GLU A 1 262 ? -18.661 -6.759 -5.375 1.00 62.22 262 GLU A C 1
ATOM 2036 O O . GLU A 1 262 ? -19.827 -6.435 -5.146 1.00 62.22 262 GLU A O 1
ATOM 2041 N N . ALA A 1 263 ? -17.635 -6.060 -4.870 1.00 58.78 263 ALA A N 1
ATOM 2042 C CA . ALA A 1 263 ? -17.827 -4.906 -3.993 1.00 58.78 263 ALA A CA 1
ATOM 2043 C C . ALA A 1 263 ? -18.552 -3.741 -4.684 1.00 58.78 263 ALA A C 1
ATOM 2045 O O . ALA A 1 263 ? -19.195 -2.938 -4.011 1.00 58.78 263 ALA A O 1
ATOM 2046 N N . ARG A 1 264 ? -18.452 -3.623 -6.012 1.00 55.81 264 ARG A N 1
ATOM 2047 C CA . ARG A 1 264 ? -18.994 -2.485 -6.768 1.00 55.81 264 ARG A CA 1
ATOM 2048 C C . ARG A 1 264 ? -20.255 -2.777 -7.564 1.00 55.81 264 ARG A C 1
ATOM 2050 O O . ARG A 1 264 ? -20.764 -1.853 -8.191 1.00 55.81 264 ARG A O 1
ATOM 2057 N N . ASP A 1 265 ? -20.778 -4.001 -7.493 1.00 59.38 265 ASP A N 1
ATOM 2058 C CA . ASP A 1 265 ? -21.966 -4.418 -8.252 1.00 59.38 265 ASP A CA 1
ATOM 2059 C C . ASP A 1 265 ? -21.767 -4.229 -9.777 1.00 59.38 265 ASP A C 1
ATOM 2061 O O . ASP A 1 265 ? -22.711 -3.953 -10.512 1.00 59.38 265 ASP A O 1
ATOM 2065 N N . ILE A 1 266 ? -20.511 -4.329 -10.249 1.00 53.88 266 ILE A N 1
ATOM 2066 C CA . ILE A 1 266 ? -20.127 -4.150 -11.666 1.00 53.88 266 ILE A CA 1
ATOM 2067 C C . ILE A 1 266 ? -20.274 -5.479 -12.440 1.00 53.88 266 ILE A C 1
ATOM 2069 O O . ILE A 1 266 ? -20.354 -5.473 -13.665 1.00 53.88 266 ILE A O 1
ATOM 2073 N N . GLY A 1 267 ? -20.358 -6.613 -11.732 1.00 47.22 267 GLY A N 1
ATOM 2074 C CA . GLY A 1 267 ? -20.521 -7.966 -12.278 1.00 47.22 267 GLY A CA 1
ATOM 2075 C C . GLY A 1 267 ? -20.161 -9.044 -11.245 1.00 47.22 267 GLY A C 1
ATOM 2076 O O . GLY A 1 267 ? -19.650 -8.723 -10.172 1.00 47.22 267 GLY A O 1
ATOM 2077 N N . GLN A 1 268 ? -20.424 -10.322 -11.549 1.00 45.31 268 GLN A N 1
ATOM 2078 C CA . GLN A 1 268 ? -20.012 -11.465 -10.702 1.00 45.31 268 GLN A CA 1
ATOM 2079 C C . GLN A 1 268 ? -18.652 -12.059 -11.128 1.00 45.31 268 GLN A C 1
ATOM 2081 O O . GLN A 1 268 ? -18.155 -12.990 -10.490 1.00 45.31 268 GLN A O 1
ATOM 2086 N N . SER A 1 269 ? -18.040 -11.524 -12.193 1.00 48.00 269 SER A N 1
ATOM 2087 C CA . SER A 1 269 ? -16.749 -11.965 -12.729 1.00 48.00 269 SER A CA 1
ATOM 2088 C C . SER A 1 269 ? -15.899 -10.793 -13.246 1.00 48.00 269 SER A C 1
ATOM 2090 O O . SER A 1 269 ? -16.420 -9.809 -13.768 1.00 48.00 269 SER A O 1
ATOM 2092 N N . TYR A 1 270 ? -14.567 -10.911 -13.164 1.00 44.53 270 TYR A N 1
ATOM 2093 C CA . TYR A 1 270 ? -13.603 -9.960 -13.753 1.00 44.53 270 TYR A CA 1
ATOM 2094 C C . TYR A 1 270 ? -13.663 -9.927 -15.293 1.00 44.53 270 TYR A C 1
ATOM 2096 O O . TYR A 1 270 ? -13.204 -8.973 -15.923 1.00 44.53 270 TYR A O 1
ATOM 2104 N N . THR A 1 271 ? -14.271 -10.950 -15.896 1.00 45.25 271 THR A N 1
ATOM 2105 C CA . THR A 1 271 ? -14.447 -11.116 -17.343 1.00 45.25 271 THR A CA 1
ATOM 2106 C C . THR A 1 271 ? -15.564 -10.255 -17.934 1.00 45.25 271 THR A C 1
ATOM 2108 O O . THR A 1 271 ? -15.592 -10.067 -19.143 1.00 45.25 271 THR A O 1
ATOM 2111 N N . ASP A 1 272 ? -16.453 -9.676 -17.119 1.00 46.91 272 ASP A N 1
ATOM 2112 C CA . ASP A 1 272 ? -17.626 -8.940 -17.625 1.00 46.91 272 ASP A CA 1
ATOM 2113 C C . ASP A 1 272 ? -17.273 -7.547 -18.199 1.00 46.91 272 ASP A C 1
ATOM 2115 O O . ASP A 1 272 ? -18.114 -6.878 -18.798 1.00 46.91 272 ASP A O 1
ATOM 2119 N N . SER A 1 273 ? -16.014 -7.108 -18.058 1.00 42.72 273 SER A N 1
ATOM 2120 C CA . SER A 1 273 ? -15.521 -5.791 -18.505 1.00 42.72 273 SER A CA 1
ATOM 2121 C C . SER A 1 273 ? -14.407 -5.840 -19.563 1.00 42.72 273 SER A C 1
ATOM 2123 O O . SER A 1 273 ? -13.940 -4.795 -20.018 1.00 42.72 273 SER A O 1
ATOM 2125 N N . ILE A 1 274 ? -13.986 -7.033 -19.992 1.00 45.44 274 ILE A N 1
ATOM 2126 C CA . ILE A 1 274 ? -12.884 -7.227 -20.941 1.00 45.44 274 ILE A CA 1
ATOM 2127 C C . ILE A 1 274 ? -13.366 -8.208 -22.006 1.00 45.44 274 ILE A C 1
ATOM 2129 O O . ILE A 1 274 ? -13.957 -9.230 -21.676 1.00 45.44 274 ILE A O 1
ATOM 2133 N N . GLN A 1 275 ? -13.147 -7.899 -23.290 1.00 47.19 275 GLN A N 1
ATOM 2134 C CA . GLN A 1 275 ? -13.439 -8.840 -24.374 1.00 47.19 275 GLN A CA 1
ATOM 2135 C C . GLN A 1 275 ? -12.822 -10.205 -24.032 1.00 47.19 275 GLN A C 1
ATOM 2137 O O . GLN A 1 275 ? -11.608 -10.314 -23.902 1.00 47.19 275 GLN A O 1
ATOM 2142 N N . GLU A 1 276 ? -13.666 -11.231 -23.905 1.00 50.84 276 GLU A N 1
ATOM 2143 C CA . GLU A 1 276 ? -13.374 -12.580 -23.382 1.00 50.84 276 GLU A CA 1
ATOM 2144 C C . GLU A 1 276 ? -12.121 -13.248 -23.997 1.00 50.84 276 GLU A C 1
ATOM 2146 O O . GLU A 1 276 ? -11.480 -14.084 -23.370 1.00 50.84 276 GLU A O 1
ATOM 2151 N N . LYS A 1 277 ? -11.708 -12.821 -25.199 1.00 52.59 277 LYS A N 1
ATOM 2152 C CA . LYS A 1 277 ? -10.499 -13.288 -25.900 1.00 52.59 277 LYS A CA 1
ATOM 2153 C C . LYS A 1 277 ? -9.170 -12.699 -25.412 1.00 52.59 277 LYS A C 1
ATOM 2155 O O . LYS A 1 277 ? -8.135 -13.327 -25.626 1.00 52.59 277 LYS A O 1
ATOM 2160 N N . ASP A 1 278 ? -9.163 -11.505 -24.821 1.00 57.69 278 ASP A N 1
ATOM 2161 C CA . ASP A 1 278 ? -7.925 -10.859 -24.360 1.00 57.69 278 ASP A CA 1
ATOM 2162 C C . ASP A 1 278 ? -7.527 -11.318 -22.951 1.00 57.69 278 ASP A C 1
ATOM 2164 O O . ASP A 1 278 ? -6.343 -11.297 -22.620 1.00 57.69 278 ASP A O 1
ATOM 2168 N N . THR A 1 279 ? -8.490 -11.788 -22.154 1.00 66.44 279 THR A N 1
ATOM 2169 C CA . THR A 1 279 ? -8.274 -12.253 -20.778 1.00 66.44 279 THR A CA 1
ATOM 2170 C C . THR A 1 279 ? -7.514 -13.580 -20.739 1.00 66.44 279 THR A C 1
ATOM 2172 O O . THR A 1 279 ? -6.458 -13.655 -20.122 1.00 66.44 279 THR A O 1
ATOM 2175 N N . GLU A 1 280 ? -7.961 -14.586 -21.498 1.00 74.88 280 GLU A N 1
ATOM 2176 C CA . GLU A 1 280 ? -7.269 -15.883 -21.587 1.00 74.88 280 GLU A CA 1
ATOM 2177 C C . GLU A 1 280 ? -5.846 -15.719 -22.148 1.00 74.88 280 GLU A C 1
ATOM 2179 O O . GLU A 1 280 ? -4.883 -16.287 -21.636 1.00 74.88 280 GLU A O 1
ATOM 2184 N N . ALA A 1 281 ? -5.680 -14.861 -23.162 1.00 74.56 281 ALA A N 1
ATOM 2185 C CA . ALA A 1 281 ? -4.368 -14.558 -23.724 1.00 74.56 281 ALA A CA 1
ATOM 2186 C C . ALA A 1 281 ? -3.445 -13.820 -22.738 1.00 74.56 281 ALA A C 1
ATOM 2188 O O . ALA A 1 281 ? -2.224 -13.944 -22.858 1.00 74.56 281 ALA A O 1
ATOM 2189 N N . ALA A 1 282 ? -4.002 -13.043 -21.805 1.00 79.44 282 ALA A N 1
ATOM 2190 C CA . ALA A 1 282 ? -3.249 -12.359 -20.760 1.00 79.44 282 ALA A CA 1
ATOM 2191 C C . ALA A 1 282 ? -2.788 -13.333 -19.673 1.00 79.44 282 ALA A C 1
ATOM 2193 O O . ALA A 1 282 ? -1.609 -13.304 -19.317 1.00 79.44 282 ALA A O 1
ATOM 2194 N N . ASP A 1 283 ? -3.670 -14.219 -19.211 1.00 81.69 283 ASP A N 1
ATOM 2195 C CA . ASP A 1 283 ? -3.355 -15.228 -18.194 1.00 81.69 283 ASP A CA 1
ATOM 2196 C C . ASP A 1 283 ? -2.242 -16.160 -18.685 1.00 81.69 283 ASP A C 1
ATOM 2198 O O . ASP A 1 283 ? -1.207 -16.336 -18.035 1.00 81.69 283 ASP A O 1
ATOM 2202 N N . ASP A 1 284 ? -2.395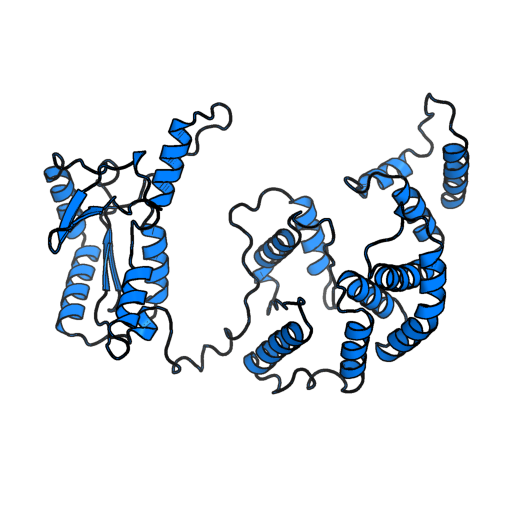 -16.650 -19.912 1.00 84.94 284 ASP A N 1
ATOM 2203 C CA . ASP A 1 284 ? -1.398 -17.456 -20.598 1.00 84.94 284 ASP A CA 1
ATOM 2204 C C . ASP A 1 284 ? -0.049 -16.733 -20.764 1.00 84.94 284 ASP A C 1
ATOM 2206 O O . ASP A 1 284 ? 1.015 -17.336 -20.611 1.00 84.94 284 ASP A O 1
ATOM 2210 N N . LEU A 1 285 ? -0.070 -15.435 -21.083 1.00 86.50 285 LEU A N 1
ATOM 2211 C CA . LEU A 1 285 ? 1.146 -14.641 -21.255 1.00 86.50 285 LEU A CA 1
ATOM 2212 C C . LEU A 1 285 ? 1.881 -14.430 -19.920 1.00 86.50 285 LEU A C 1
ATOM 2214 O O . LEU A 1 285 ? 3.110 -14.489 -19.874 1.00 86.50 285 LEU A O 1
ATOM 2218 N N . VAL A 1 286 ? 1.147 -14.215 -18.825 1.00 83.88 286 VAL A N 1
ATOM 2219 C CA . VAL A 1 286 ? 1.723 -14.089 -17.476 1.00 83.88 286 VAL A CA 1
ATOM 2220 C C . VAL A 1 286 ? 2.358 -15.408 -17.029 1.00 83.88 286 VAL A C 1
ATOM 2222 O O . VAL A 1 286 ? 3.461 -15.402 -16.467 1.00 83.88 286 VAL A O 1
ATOM 2225 N N . LEU A 1 287 ? 1.711 -16.537 -17.331 1.00 82.44 287 LEU A N 1
ATOM 2226 C CA . LEU A 1 287 ? 2.269 -17.871 -17.102 1.00 82.44 287 LEU A CA 1
ATOM 2227 C C . LEU A 1 287 ? 3.523 -18.117 -17.948 1.00 82.44 287 LEU A C 1
ATOM 2229 O O . LEU A 1 287 ? 4.527 -18.604 -17.424 1.00 82.44 287 LEU A O 1
ATOM 2233 N N . ASP A 1 288 ? 3.515 -17.714 -19.221 1.00 84.56 288 ASP A N 1
ATOM 2234 C CA . ASP A 1 288 ? 4.673 -17.816 -20.115 1.00 84.56 288 ASP A CA 1
ATOM 2235 C C . ASP A 1 288 ? 5.894 -17.044 -19.582 1.00 84.56 288 ASP A C 1
ATOM 2237 O O . ASP A 1 288 ? 7.036 -17.469 -19.809 1.00 84.56 288 ASP A O 1
ATOM 2241 N N . PHE A 1 289 ? 5.660 -15.956 -18.836 1.00 83.62 289 PHE A N 1
ATOM 2242 C CA . PHE A 1 289 ? 6.692 -15.178 -18.147 1.00 83.62 289 PHE A CA 1
ATOM 2243 C C . PHE A 1 289 ? 7.130 -15.751 -16.794 1.00 83.62 289 PHE A C 1
ATOM 2245 O O . PHE A 1 289 ? 8.027 -15.197 -16.155 1.00 83.62 289 PHE A O 1
ATOM 2252 N N . GLY A 1 290 ? 6.486 -16.813 -16.310 1.00 78.31 290 GLY A N 1
ATOM 2253 C CA . GLY A 1 290 ? 6.722 -17.351 -14.974 1.00 78.31 290 GLY A CA 1
ATOM 2254 C C . GLY A 1 290 ? 6.397 -16.351 -13.861 1.00 78.31 290 GLY A C 1
ATOM 2255 O O . GLY A 1 290 ? 7.098 -16.339 -12.847 1.00 78.31 290 GLY A O 1
ATOM 2256 N N . CYS A 1 291 ? 5.389 -15.496 -14.073 1.00 75.81 291 CYS A N 1
ATOM 2257 C CA . CYS A 1 291 ? 4.927 -14.461 -13.139 1.00 75.81 291 CYS A CA 1
ATOM 2258 C C . CYS A 1 291 ? 6.006 -13.429 -12.743 1.00 75.81 291 CYS A C 1
ATOM 2260 O O . CYS A 1 291 ? 5.942 -12.812 -11.680 1.00 75.81 291 CYS A O 1
ATOM 2262 N N . LEU A 1 292 ? 7.017 -13.218 -13.592 1.00 75.81 292 LEU A N 1
ATOM 2263 C CA . LEU A 1 292 ? 8.061 -12.226 -13.347 1.00 75.81 292 LEU A CA 1
ATOM 2264 C C . LEU A 1 292 ? 7.547 -10.807 -13.610 1.00 75.81 292 LEU A C 1
ATOM 2266 O O . LEU A 1 292 ? 7.355 -10.406 -14.759 1.00 75.81 292 LEU A O 1
ATOM 2270 N N . ALA A 1 293 ? 7.409 -10.010 -12.548 1.00 75.38 293 ALA A N 1
ATOM 2271 C CA . ALA A 1 293 ? 6.901 -8.638 -12.627 1.00 75.38 293 ALA A CA 1
ATOM 2272 C C . ALA A 1 293 ? 7.645 -7.764 -13.656 1.00 75.38 293 ALA A C 1
ATOM 2274 O O . ALA A 1 293 ? 7.018 -7.008 -14.394 1.00 75.38 293 ALA A O 1
ATOM 2275 N N . LEU A 1 294 ? 8.973 -7.892 -13.753 1.00 76.88 294 LEU A N 1
ATOM 2276 C CA . LEU A 1 294 ? 9.769 -7.109 -14.703 1.00 76.88 294 LEU A CA 1
ATOM 2277 C C . LEU A 1 294 ? 9.476 -7.490 -16.167 1.00 76.88 294 LEU A C 1
ATOM 2279 O O . LEU A 1 294 ? 9.389 -6.610 -17.020 1.00 76.88 294 LEU A O 1
ATOM 2283 N N . ALA A 1 295 ? 9.249 -8.777 -16.448 1.00 81.12 295 ALA A N 1
ATOM 2284 C CA . ALA A 1 295 ? 8.859 -9.244 -17.778 1.00 81.12 295 ALA A CA 1
ATOM 2285 C C . ALA A 1 295 ? 7.450 -8.755 -18.161 1.00 81.12 295 ALA A C 1
ATOM 2287 O O . ALA A 1 295 ? 7.239 -8.303 -19.287 1.00 81.12 295 ALA A O 1
ATOM 2288 N N . ILE A 1 296 ? 6.517 -8.755 -17.201 1.00 82.38 296 ILE A N 1
ATOM 2289 C CA . ILE A 1 296 ? 5.155 -8.225 -17.379 1.00 82.38 296 ILE A CA 1
ATOM 2290 C C . ILE A 1 296 ? 5.193 -6.729 -17.711 1.00 82.38 296 ILE A C 1
ATOM 2292 O O . ILE A 1 296 ? 4.521 -6.284 -18.641 1.00 82.38 296 ILE A O 1
ATOM 2296 N N . VAL A 1 297 ? 6.006 -5.948 -16.993 1.00 83.00 297 VAL A N 1
ATOM 2297 C CA . VAL A 1 297 ? 6.159 -4.508 -17.246 1.00 83.00 297 VAL A CA 1
ATOM 2298 C C . VAL A 1 297 ? 6.724 -4.241 -18.641 1.00 83.00 297 VAL A C 1
ATOM 2300 O O . VAL A 1 297 ? 6.181 -3.402 -19.360 1.00 83.00 297 VAL A O 1
ATOM 2303 N N . HIS A 1 298 ? 7.775 -4.958 -19.053 1.00 86.19 298 HIS A N 1
ATOM 2304 C CA . HIS A 1 298 ? 8.330 -4.824 -20.402 1.00 86.19 298 HIS A CA 1
ATOM 2305 C C . HIS A 1 298 ? 7.286 -5.147 -21.478 1.00 86.19 298 HIS A C 1
ATOM 2307 O O . HIS A 1 298 ? 7.107 -4.368 -22.413 1.00 86.19 298 HIS A O 1
ATOM 2313 N N . ALA A 1 299 ? 6.552 -6.251 -21.324 1.00 87.06 299 ALA A N 1
ATOM 2314 C CA . ALA A 1 299 ? 5.502 -6.640 -22.257 1.00 87.06 299 ALA A CA 1
ATOM 2315 C C . ALA A 1 299 ? 4.377 -5.599 -22.334 1.00 87.06 299 ALA A C 1
ATOM 2317 O O . ALA A 1 299 ? 3.982 -5.198 -23.428 1.00 87.06 299 ALA A O 1
ATOM 2318 N N . GLY A 1 300 ? 3.911 -5.098 -21.186 1.00 84.31 300 GLY A N 1
ATOM 2319 C CA . GLY A 1 300 ? 2.900 -4.043 -21.124 1.00 84.31 300 GLY A CA 1
ATOM 2320 C C . GLY A 1 300 ? 3.356 -2.756 -21.812 1.00 84.31 300 GLY A C 1
ATOM 2321 O O . GLY A 1 300 ? 2.602 -2.175 -22.593 1.00 84.31 300 GLY A O 1
ATOM 2322 N N . ALA A 1 301 ? 4.608 -2.343 -21.589 1.00 85.19 301 ALA A N 1
ATOM 2323 C CA . ALA A 1 301 ? 5.190 -1.179 -22.250 1.00 85.19 301 ALA A CA 1
ATOM 2324 C C . ALA A 1 301 ? 5.277 -1.368 -23.772 1.00 85.19 301 ALA A C 1
ATOM 2326 O O . ALA A 1 301 ? 4.863 -0.480 -24.515 1.00 85.19 301 ALA A O 1
ATOM 2327 N N . PHE A 1 302 ? 5.750 -2.528 -24.238 1.00 88.50 302 PHE A N 1
ATOM 2328 C CA . PHE A 1 302 ? 5.819 -2.853 -25.663 1.00 88.50 302 PHE A CA 1
ATOM 2329 C C . PHE A 1 302 ? 4.435 -2.809 -26.312 1.00 88.50 302 PHE A C 1
ATOM 2331 O O . PHE A 1 302 ? 4.270 -2.189 -27.360 1.00 88.50 302 PHE A O 1
ATOM 2338 N N . ILE A 1 303 ? 3.433 -3.445 -25.695 1.00 87.81 303 ILE A N 1
ATOM 2339 C CA . ILE A 1 303 ? 2.057 -3.474 -26.209 1.00 87.81 303 ILE A CA 1
ATOM 2340 C C . ILE A 1 303 ? 1.500 -2.051 -26.306 1.00 87.81 303 ILE A C 1
ATOM 2342 O O . ILE A 1 303 ? 0.978 -1.679 -27.352 1.00 87.81 303 ILE A O 1
ATOM 2346 N N . ALA A 1 304 ? 1.671 -1.240 -25.259 1.00 85.56 304 ALA A N 1
ATOM 2347 C CA . ALA A 1 304 ? 1.167 0.132 -25.221 1.00 85.56 304 ALA A CA 1
ATOM 2348 C C . ALA A 1 304 ? 1.801 1.049 -26.283 1.00 85.56 304 ALA A C 1
ATOM 2350 O O . ALA A 1 304 ? 1.131 1.943 -26.793 1.00 85.56 304 ALA A O 1
ATOM 2351 N N . HIS A 1 305 ? 3.071 0.825 -26.634 1.00 83.38 305 HIS A N 1
ATOM 2352 C CA . HIS A 1 305 ? 3.807 1.656 -27.596 1.00 83.38 305 HIS A CA 1
ATOM 2353 C C . HIS A 1 305 ? 3.843 1.069 -29.017 1.00 83.38 305 HIS A C 1
ATOM 2355 O O . HIS A 1 305 ? 4.429 1.671 -29.917 1.00 83.38 305 HIS A O 1
ATOM 2361 N N . SER A 1 306 ? 3.190 -0.075 -29.245 1.00 86.38 306 SER A N 1
ATOM 2362 C CA . SER A 1 306 ? 3.107 -0.726 -30.554 1.00 86.38 306 SER A CA 1
ATOM 2363 C C . SER A 1 306 ? 1.720 -0.527 -31.175 1.00 86.38 306 SER A C 1
ATOM 2365 O O . SER A 1 306 ? 0.739 -1.086 -30.676 1.00 86.38 306 SER A O 1
ATOM 2367 N N . PRO A 1 307 ? 1.596 0.205 -32.298 1.00 84.88 307 PRO A N 1
ATOM 2368 C CA . PRO A 1 307 ? 0.309 0.403 -32.955 1.00 84.88 307 PRO A CA 1
ATOM 2369 C C . PRO A 1 307 ? -0.354 -0.931 -33.326 1.00 84.88 307 PRO A C 1
ATOM 2371 O O . PRO A 1 307 ? 0.269 -1.796 -33.938 1.00 84.88 307 PRO A O 1
ATOM 2374 N N . SER A 1 308 ? -1.642 -1.090 -33.006 1.00 83.81 308 SER A N 1
ATOM 2375 C CA . SER A 1 308 ? -2.440 -2.294 -33.326 1.00 83.81 308 SER A CA 1
ATOM 2376 C C . SER A 1 308 ? -1.934 -3.616 -32.717 1.00 83.81 308 SER A C 1
ATOM 2378 O O . SER A 1 308 ? -2.313 -4.705 -33.185 1.00 83.81 308 SER A O 1
ATOM 2380 N N . MET A 1 309 ? -1.082 -3.538 -31.690 1.00 86.81 309 MET A N 1
ATOM 2381 C CA . MET A 1 309 ? -0.612 -4.690 -30.928 1.00 86.81 309 MET A CA 1
ATOM 2382 C C . MET A 1 309 ? -1.658 -5.097 -29.893 1.00 86.81 309 MET A C 1
ATOM 2384 O O . MET A 1 309 ? -2.087 -4.287 -29.079 1.00 86.81 309 MET A O 1
ATOM 2388 N N . THR A 1 310 ? -2.062 -6.365 -29.925 1.00 86.12 310 THR A N 1
ATOM 2389 C CA . THR A 1 310 ? -2.943 -6.966 -28.914 1.00 86.12 310 THR A CA 1
ATOM 2390 C C . THR A 1 310 ? -2.148 -7.940 -28.057 1.00 86.12 310 THR A C 1
ATOM 2392 O O . THR A 1 310 ? -1.050 -8.356 -28.442 1.00 86.12 310 THR A O 1
ATOM 2395 N N . ILE A 1 311 ? -2.711 -8.348 -26.921 1.00 86.25 311 ILE A N 1
ATOM 2396 C CA . ILE A 1 311 ? -2.071 -9.300 -26.006 1.00 86.25 311 ILE A CA 1
ATOM 2397 C C . ILE A 1 311 ? -1.783 -10.625 -26.726 1.00 86.25 311 ILE A C 1
ATOM 2399 O O . ILE A 1 311 ? -0.655 -11.114 -26.696 1.00 86.25 311 ILE A O 1
ATOM 2403 N N . SER A 1 312 ? -2.747 -11.156 -27.484 1.00 87.31 312 SER A N 1
ATOM 2404 C CA . SER A 1 312 ? -2.566 -12.410 -28.231 1.00 87.31 312 SER A CA 1
ATOM 2405 C C . SER A 1 312 ? -1.497 -12.303 -29.331 1.00 87.31 312 SER A C 1
ATOM 2407 O O . SER A 1 312 ? -0.725 -13.244 -29.551 1.00 87.31 312 SER A O 1
ATOM 2409 N N . LYS A 1 313 ? -1.411 -11.151 -30.021 1.00 89.12 313 LYS A N 1
ATOM 2410 C CA . LYS A 1 313 ? -0.365 -10.902 -31.031 1.00 89.12 313 LYS A CA 1
ATOM 2411 C C . LYS A 1 313 ? 1.013 -10.811 -30.385 1.00 89.12 313 LYS A C 1
ATOM 2413 O O . LYS A 1 313 ? 1.957 -11.417 -30.889 1.00 89.12 313 LYS A O 1
ATOM 2418 N N . TYR A 1 314 ? 1.115 -10.100 -29.264 1.00 91.75 314 TYR A N 1
ATOM 2419 C CA . TYR A 1 314 ? 2.356 -10.001 -28.508 1.00 91.75 314 TYR A CA 1
ATOM 2420 C C . TYR A 1 314 ? 2.809 -11.371 -28.011 1.00 91.75 314 TYR A C 1
ATOM 2422 O O . TYR A 1 314 ? 3.963 -11.734 -28.213 1.00 91.75 314 TYR A O 1
ATOM 2430 N N . ARG A 1 315 ? 1.902 -12.167 -27.432 1.00 91.56 315 ARG A N 1
ATOM 2431 C CA . ARG A 1 315 ? 2.210 -13.522 -26.968 1.00 91.56 315 ARG A CA 1
ATOM 2432 C C . ARG A 1 315 ? 2.766 -14.394 -28.090 1.00 91.56 315 ARG A C 1
ATOM 2434 O O . ARG A 1 315 ? 3.806 -15.025 -27.922 1.00 91.56 315 ARG A O 1
ATOM 2441 N N . SER A 1 316 ? 2.127 -14.372 -29.259 1.00 90.19 316 SER A N 1
ATOM 2442 C CA . SER A 1 316 ? 2.601 -15.111 -30.437 1.00 90.19 316 SER A CA 1
ATOM 2443 C C . SER A 1 316 ? 4.010 -14.672 -30.855 1.00 90.19 316 SER A C 1
ATOM 2445 O O . SER A 1 316 ? 4.873 -15.506 -31.137 1.00 90.19 316 SER A O 1
ATOM 2447 N N . LEU A 1 317 ? 4.270 -13.360 -30.845 1.00 91.75 317 LEU A N 1
ATOM 2448 C CA . LEU A 1 317 ? 5.584 -12.797 -31.143 1.00 91.75 317 LEU A CA 1
ATOM 2449 C C . LEU A 1 317 ? 6.631 -13.221 -30.103 1.00 91.75 317 LEU A C 1
ATOM 2451 O O . LEU A 1 317 ? 7.698 -13.702 -30.484 1.00 91.75 317 LEU A O 1
ATOM 2455 N N . PHE A 1 318 ? 6.316 -13.108 -28.814 1.00 91.81 318 PHE A N 1
ATOM 2456 C CA . PHE A 1 318 ? 7.178 -13.528 -27.711 1.00 91.81 318 PHE A CA 1
ATOM 2457 C C . PHE A 1 318 ? 7.565 -15.004 -27.842 1.00 91.81 318 PHE A C 1
ATOM 2459 O O . PHE A 1 318 ? 8.751 -15.331 -27.851 1.00 91.81 318 PHE A O 1
ATOM 2466 N N . LEU A 1 319 ? 6.588 -15.893 -28.047 1.00 89.88 319 LEU A N 1
ATOM 2467 C CA . LEU A 1 319 ? 6.833 -17.327 -28.217 1.00 89.88 319 LEU A CA 1
ATOM 2468 C C . LEU A 1 319 ? 7.713 -17.627 -29.440 1.00 89.88 319 LEU A C 1
ATOM 2470 O O . LEU A 1 319 ? 8.592 -18.489 -29.365 1.00 89.88 319 LEU A O 1
ATOM 2474 N N . SER A 1 320 ? 7.535 -16.890 -30.543 1.00 89.75 320 SER A N 1
ATOM 2475 C CA . SER A 1 320 ? 8.374 -17.038 -31.741 1.00 89.75 320 SER A CA 1
ATOM 2476 C C . SER A 1 320 ? 9.827 -16.594 -31.521 1.00 89.75 320 SER A C 1
ATOM 2478 O O . SER A 1 320 ? 10.746 -17.180 -32.093 1.00 89.75 320 SER A O 1
ATOM 2480 N N . GLN A 1 321 ? 10.051 -15.591 -30.664 1.00 85.56 321 GLN A N 1
ATOM 2481 C CA . GLN A 1 321 ? 11.380 -15.046 -30.386 1.00 85.56 321 GLN A CA 1
ATOM 2482 C C . GLN A 1 321 ? 12.096 -15.761 -29.237 1.00 85.56 321 GLN A C 1
ATOM 2484 O O . GLN A 1 321 ? 13.325 -15.813 -29.237 1.00 85.56 321 GLN A O 1
ATOM 2489 N N . ARG A 1 322 ? 11.357 -16.373 -28.303 1.00 82.94 322 ARG A N 1
ATOM 2490 C CA . ARG A 1 322 ? 11.884 -17.006 -27.081 1.00 82.94 322 ARG A CA 1
ATOM 2491 C C . ARG A 1 322 ? 13.045 -17.957 -27.351 1.00 82.94 322 ARG A C 1
ATOM 2493 O O . ARG A 1 322 ? 14.058 -17.911 -26.665 1.00 82.94 322 ARG A O 1
ATOM 2500 N N . ARG A 1 323 ? 12.924 -18.800 -28.381 1.00 82.38 323 ARG A N 1
ATOM 2501 C CA . ARG A 1 323 ? 13.945 -19.808 -28.703 1.00 82.38 323 ARG A CA 1
ATOM 2502 C C . ARG A 1 323 ? 15.252 -19.173 -29.194 1.00 82.38 323 ARG A C 1
ATOM 2504 O O . ARG A 1 323 ? 16.322 -19.601 -28.783 1.00 82.38 323 ARG A O 1
ATOM 2511 N N . ARG A 1 324 ? 15.163 -18.131 -30.028 1.00 87.00 324 ARG A N 1
ATOM 2512 C CA . ARG A 1 324 ? 16.324 -17.361 -30.503 1.00 87.00 324 ARG A CA 1
ATOM 2513 C C . ARG A 1 324 ? 16.964 -16.564 -29.361 1.00 87.00 324 ARG A C 1
ATOM 2515 O O . ARG A 1 324 ? 18.177 -16.616 -29.196 1.00 87.00 324 ARG A O 1
ATOM 2522 N N . MET A 1 325 ? 16.152 -15.868 -28.566 1.00 84.44 325 MET A N 1
ATOM 2523 C CA . MET A 1 325 ? 16.627 -15.014 -27.471 1.00 84.44 325 MET A CA 1
ATOM 2524 C C . MET A 1 325 ? 17.266 -15.815 -26.336 1.00 84.44 325 MET A C 1
ATOM 2526 O O . MET A 1 325 ? 18.234 -15.353 -25.743 1.00 84.44 325 MET A O 1
ATOM 2530 N N . LEU A 1 326 ? 16.796 -17.040 -26.081 1.00 83.62 326 LEU A N 1
ATOM 2531 C CA . LEU A 1 326 ? 17.442 -17.961 -25.148 1.00 83.62 326 LEU A CA 1
ATOM 2532 C C . LEU A 1 326 ? 18.864 -18.331 -25.596 1.00 83.62 326 LEU A C 1
ATOM 2534 O O . LEU A 1 326 ? 19.772 -18.384 -24.769 1.00 83.62 326 LEU A O 1
ATOM 2538 N N . GLU A 1 327 ? 19.077 -18.579 -26.890 1.00 85.50 327 GLU A N 1
ATOM 2539 C CA . GLU A 1 327 ? 20.417 -18.867 -27.409 1.00 85.50 327 GLU A CA 1
ATOM 2540 C C . GLU A 1 327 ? 21.326 -17.635 -27.345 1.00 85.50 327 GLU A C 1
ATOM 2542 O O . GLU A 1 327 ? 22.464 -17.754 -26.900 1.00 85.50 327 GLU A O 1
ATOM 2547 N N . GLU A 1 328 ? 20.823 -16.443 -27.683 1.00 85.19 328 GLU A N 1
ATOM 2548 C CA . GLU A 1 328 ? 21.572 -15.187 -27.507 1.00 85.19 328 GLU A CA 1
ATOM 2549 C C . GLU A 1 328 ? 21.941 -14.950 -26.029 1.00 85.19 328 GLU A C 1
ATOM 2551 O O . GLU A 1 328 ? 23.087 -14.628 -25.719 1.00 85.19 328 GLU A O 1
ATOM 2556 N N . TYR A 1 329 ? 21.009 -15.200 -25.104 1.00 83.56 329 TYR A N 1
ATOM 2557 C CA . TYR A 1 329 ? 21.225 -15.067 -23.663 1.00 83.56 329 TYR A CA 1
ATOM 2558 C C . TYR A 1 329 ? 22.296 -16.028 -23.127 1.00 83.56 329 TYR A C 1
ATOM 2560 O O . TYR A 1 329 ? 23.141 -15.640 -22.318 1.00 83.56 329 TYR A O 1
ATOM 2568 N N . LYS A 1 330 ? 22.320 -17.283 -23.598 1.00 84.88 330 LYS A N 1
ATOM 2569 C CA . LYS A 1 330 ? 23.343 -18.269 -23.202 1.00 84.88 330 LYS A CA 1
ATOM 2570 C C . LYS A 1 330 ? 24.761 -17.833 -23.574 1.00 84.88 330 LYS A C 1
ATOM 2572 O O . LYS A 1 330 ? 25.691 -18.159 -22.836 1.00 84.88 330 LYS A O 1
ATOM 2577 N N . GLN A 1 331 ? 24.911 -17.105 -24.683 1.00 87.00 331 GLN A N 1
ATOM 2578 C CA . GLN A 1 331 ? 26.197 -16.590 -25.169 1.00 87.00 331 GLN A CA 1
ATOM 2579 C C . GLN A 1 331 ? 26.682 -15.350 -24.408 1.00 87.00 331 GLN A C 1
ATOM 2581 O O . GLN A 1 331 ? 27.821 -14.922 -24.601 1.00 87.00 331 GLN A O 1
ATOM 2586 N N . LEU A 1 332 ? 25.851 -14.758 -23.544 1.00 82.25 332 LEU A N 1
ATOM 2587 C CA . LEU A 1 332 ? 26.280 -13.631 -22.724 1.00 82.25 332 LEU A CA 1
ATOM 2588 C C . LEU A 1 332 ? 27.342 -14.069 -21.700 1.00 82.25 332 LEU A C 1
ATOM 2590 O O . LEU A 1 332 ? 27.299 -15.199 -21.203 1.00 82.25 332 LEU A O 1
ATOM 2594 N N . PRO A 1 333 ? 28.275 -13.172 -21.334 1.00 82.81 333 PRO A N 1
ATOM 2595 C CA . PRO A 1 333 ? 29.157 -13.385 -20.194 1.00 82.81 333 PRO A CA 1
ATOM 2596 C C . PRO A 1 333 ? 28.350 -13.659 -18.922 1.00 82.81 333 PRO A C 1
ATOM 2598 O O . PRO A 1 333 ? 27.299 -13.052 -18.725 1.00 82.81 333 PRO A O 1
ATOM 2601 N N . ASP A 1 334 ? 28.858 -14.497 -18.017 1.00 77.00 334 ASP A N 1
ATOM 2602 C CA . ASP A 1 334 ? 28.116 -14.864 -16.800 1.00 77.00 334 ASP A CA 1
ATOM 2603 C C . ASP A 1 334 ? 27.791 -13.657 -15.909 1.00 77.00 334 ASP A C 1
ATOM 2605 O O . ASP A 1 334 ? 26.738 -13.616 -15.288 1.00 77.00 334 ASP A O 1
ATOM 2609 N N . MET A 1 335 ? 28.629 -12.617 -15.932 1.00 73.38 335 MET A N 1
ATOM 2610 C CA . MET A 1 335 ? 28.366 -11.346 -15.242 1.00 73.38 335 MET A CA 1
ATOM 2611 C C . MET A 1 335 ? 27.158 -10.563 -15.792 1.00 73.38 335 MET A C 1
ATOM 2613 O O . MET A 1 335 ? 26.656 -9.671 -15.117 1.00 73.38 335 MET A O 1
ATOM 2617 N N . ALA A 1 336 ? 26.727 -10.851 -17.024 1.00 68.50 336 ALA A N 1
ATOM 2618 C CA . ALA A 1 336 ? 25.573 -10.233 -17.677 1.00 68.50 336 ALA A CA 1
ATOM 2619 C C . ALA A 1 336 ? 24.317 -11.121 -17.622 1.00 68.50 336 ALA A C 1
ATOM 2621 O O . ALA A 1 336 ? 23.236 -10.676 -18.013 1.00 68.50 336 ALA A O 1
ATOM 2622 N N . LYS A 1 337 ? 24.449 -12.367 -17.150 1.00 73.69 337 LYS A N 1
ATOM 2623 C CA . LYS A 1 337 ? 23.316 -13.255 -16.907 1.00 73.69 337 LYS A CA 1
ATOM 2624 C C . LYS A 1 337 ? 22.682 -12.897 -15.564 1.00 73.69 337 LYS A C 1
ATOM 2626 O O . LYS A 1 337 ? 23.361 -12.695 -14.562 1.00 73.69 337 LYS A O 1
ATOM 2631 N N . LEU A 1 338 ? 21.362 -12.798 -15.573 1.00 70.00 338 LEU A N 1
ATOM 2632 C CA . LEU A 1 338 ? 20.528 -12.744 -14.379 1.00 70.00 338 LEU A CA 1
ATOM 2633 C C . LEU A 1 338 ? 20.391 -14.159 -13.772 1.00 70.00 338 LEU A C 1
ATOM 2635 O O . LEU A 1 338 ? 21.114 -15.084 -14.145 1.00 70.00 338 LEU A O 1
ATOM 2639 N N . ASP A 1 339 ? 19.463 -14.313 -12.827 1.00 67.38 339 ASP A N 1
ATOM 2640 C CA . ASP A 1 339 ? 19.127 -15.585 -12.178 1.00 67.38 339 ASP A CA 1
ATOM 2641 C C . ASP A 1 339 ? 18.607 -16.672 -13.151 1.00 67.38 339 ASP A C 1
ATOM 2643 O O . ASP A 1 339 ? 18.576 -16.498 -14.373 1.00 67.38 339 ASP A O 1
ATOM 2647 N N . GLU A 1 340 ? 18.187 -17.821 -12.608 1.00 62.94 340 GLU A N 1
ATOM 2648 C CA . GLU A 1 340 ? 17.684 -18.974 -13.376 1.00 62.94 340 GLU A CA 1
ATOM 2649 C C . GLU A 1 340 ? 16.528 -18.646 -14.342 1.00 62.94 340 GLU A C 1
ATOM 2651 O O . GLU A 1 340 ? 16.288 -19.424 -15.264 1.00 62.94 340 GLU A O 1
ATOM 2656 N N . ARG A 1 341 ? 15.828 -17.509 -14.182 1.00 65.12 341 ARG A N 1
ATOM 2657 C CA . ARG A 1 341 ? 14.755 -17.056 -15.090 1.00 65.12 341 ARG A CA 1
ATOM 2658 C C . ARG A 1 341 ? 15.099 -15.771 -15.852 1.00 65.12 341 ARG A C 1
ATOM 2660 O O . ARG A 1 341 ? 14.228 -15.091 -16.407 1.00 65.12 341 ARG A O 1
ATOM 2667 N N . GLY A 1 342 ? 16.384 -15.442 -15.901 1.00 73.50 342 GLY A N 1
ATOM 2668 C CA . GLY A 1 342 ? 16.920 -14.265 -16.564 1.00 73.50 342 GLY A CA 1
ATOM 2669 C C . GLY A 1 342 ? 16.696 -14.210 -18.073 1.00 73.50 342 GLY A C 1
ATOM 2670 O O . GLY A 1 342 ? 16.600 -13.121 -18.635 1.00 73.50 342 GLY A O 1
ATOM 2671 N N . ASP A 1 343 ? 16.540 -15.361 -18.725 1.00 81.31 343 ASP A N 1
ATOM 2672 C CA . ASP A 1 343 ? 16.275 -15.487 -20.161 1.00 81.31 343 ASP A CA 1
ATOM 2673 C C . ASP A 1 343 ? 14.944 -14.832 -20.572 1.00 81.31 343 ASP A C 1
ATOM 2675 O O . ASP A 1 343 ? 14.836 -14.211 -21.630 1.00 81.31 343 ASP A O 1
ATOM 2679 N N . THR A 1 344 ? 13.934 -14.919 -19.709 1.00 84.69 344 THR A N 1
ATOM 2680 C CA . THR A 1 344 ? 12.587 -14.389 -19.936 1.00 84.69 344 THR A CA 1
ATOM 2681 C C . THR A 1 344 ? 12.564 -12.868 -19.785 1.00 84.69 344 THR A C 1
ATOM 2683 O O . THR A 1 344 ? 12.014 -12.154 -20.631 1.00 84.69 344 THR A O 1
ATOM 2686 N N . VAL A 1 345 ? 13.229 -12.349 -18.748 1.00 85.44 345 VAL A N 1
ATOM 2687 C CA . VAL A 1 345 ? 13.438 -10.903 -18.572 1.00 85.44 345 VAL A CA 1
ATOM 2688 C C . VAL A 1 345 ? 14.266 -10.347 -19.724 1.00 85.44 345 VAL A C 1
ATOM 2690 O O . VAL A 1 345 ? 13.910 -9.314 -20.286 1.00 85.44 345 VAL A O 1
ATOM 2693 N N . TYR A 1 346 ? 15.328 -11.052 -20.115 1.00 85.19 346 TYR A N 1
ATOM 2694 C CA . TYR A 1 346 ? 16.170 -10.668 -21.239 1.00 85.19 346 TYR A CA 1
ATOM 2695 C C . TYR A 1 346 ? 15.376 -10.619 -22.543 1.00 85.19 346 TYR A C 1
ATOM 2697 O O . TYR A 1 346 ? 15.453 -9.630 -23.259 1.00 85.19 346 TYR A O 1
ATOM 2705 N N . THR A 1 347 ? 14.565 -11.641 -22.827 1.00 87.25 347 THR A N 1
ATOM 2706 C CA . THR A 1 347 ? 13.732 -11.712 -24.036 1.00 87.25 347 THR A CA 1
ATOM 2707 C C . THR A 1 347 ? 12.770 -10.528 -24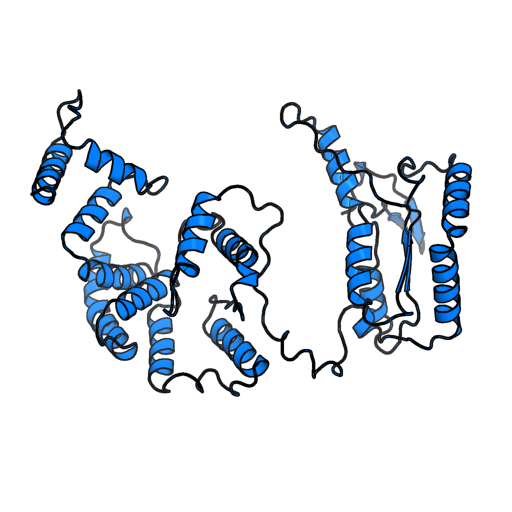.112 1.00 87.25 347 THR A C 1
ATOM 2709 O O . THR A 1 347 ? 12.739 -9.819 -25.116 1.00 87.25 347 THR A O 1
ATOM 2712 N N . THR A 1 348 ? 12.016 -10.267 -23.040 1.00 90.00 348 THR A N 1
ATOM 2713 C CA . THR A 1 348 ? 11.055 -9.150 -23.008 1.00 90.00 348 THR A CA 1
ATOM 2714 C C . THR A 1 348 ? 11.750 -7.786 -23.073 1.00 90.00 348 THR A C 1
ATOM 2716 O O . THR A 1 348 ? 11.296 -6.904 -23.800 1.00 90.00 348 THR A O 1
ATOM 2719 N N . TRP A 1 349 ? 12.891 -7.623 -22.392 1.00 88.75 349 TRP A N 1
ATOM 2720 C CA . TRP A 1 349 ? 13.718 -6.416 -22.470 1.00 88.75 349 TRP A CA 1
ATOM 2721 C C . TRP A 1 349 ? 14.281 -6.197 -23.876 1.00 88.75 349 TRP A C 1
ATOM 2723 O O . TRP A 1 349 ? 14.199 -5.091 -24.406 1.00 88.75 349 TRP A O 1
ATOM 2733 N N . ARG A 1 350 ? 14.820 -7.248 -24.503 1.00 88.69 350 ARG A N 1
ATOM 2734 C CA . ARG A 1 350 ? 15.424 -7.195 -25.837 1.00 88.69 350 ARG A CA 1
ATOM 2735 C C . ARG A 1 350 ? 14.393 -6.813 -26.889 1.00 88.69 350 ARG A C 1
ATOM 2737 O O . ARG A 1 350 ? 14.672 -5.954 -27.719 1.00 88.69 350 ARG A O 1
ATOM 2744 N N . MET A 1 351 ? 13.185 -7.369 -26.794 1.00 90.00 351 MET A N 1
ATOM 2745 C CA . MET A 1 351 ? 12.056 -6.974 -27.637 1.00 90.00 351 MET A CA 1
ATOM 2746 C C . MET A 1 351 ? 11.759 -5.471 -27.521 1.00 90.00 351 MET A C 1
ATOM 2748 O O . MET A 1 351 ? 11.595 -4.812 -28.544 1.00 90.00 351 MET A O 1
ATOM 2752 N N . CYS A 1 352 ? 11.739 -4.905 -26.308 1.00 88.94 352 CYS A N 1
ATOM 2753 C CA . CYS A 1 352 ? 11.582 -3.458 -26.112 1.00 88.94 352 CYS A CA 1
ATOM 2754 C C . CYS A 1 352 ? 12.770 -2.663 -26.666 1.00 88.94 352 CYS A C 1
ATOM 2756 O O . CYS A 1 352 ? 12.583 -1.658 -27.349 1.00 88.94 352 CYS A O 1
ATOM 2758 N N . TYR A 1 353 ? 13.994 -3.121 -26.409 1.00 89.38 353 TYR A N 1
ATOM 2759 C CA . TYR A 1 353 ? 15.222 -2.490 -26.884 1.00 89.38 353 TYR A CA 1
ATOM 2760 C C . TYR A 1 353 ? 15.271 -2.404 -28.420 1.00 89.38 353 TYR A C 1
ATOM 2762 O O . TYR A 1 353 ? 15.674 -1.385 -28.990 1.00 89.38 353 TYR A O 1
ATOM 2770 N N . ASP A 1 354 ? 14.783 -3.437 -29.105 1.00 89.06 354 ASP A N 1
ATOM 2771 C CA . ASP A 1 354 ? 14.696 -3.489 -30.564 1.00 89.06 354 ASP A CA 1
ATOM 2772 C C . ASP A 1 354 ? 13.623 -2.546 -31.146 1.00 89.06 354 ASP A C 1
ATOM 2774 O O . ASP A 1 354 ? 13.682 -2.225 -32.332 1.00 89.06 354 ASP A O 1
ATOM 2778 N N . GLN A 1 355 ? 12.707 -2.007 -30.334 1.00 87.06 355 GLN A N 1
ATOM 2779 C CA . GLN A 1 355 ? 11.785 -0.940 -30.758 1.00 87.06 355 GLN A CA 1
ATOM 2780 C C . GLN A 1 355 ? 12.348 0.471 -30.593 1.00 87.06 355 GLN A C 1
ATOM 2782 O O . GLN A 1 355 ? 11.834 1.416 -31.192 1.00 87.06 355 GLN A O 1
ATOM 2787 N N . LEU A 1 356 ? 13.387 0.633 -29.773 1.00 87.69 356 LEU A N 1
ATOM 2788 C CA . LEU A 1 356 ? 13.962 1.945 -29.509 1.00 87.69 356 LEU A CA 1
ATOM 2789 C C . LEU A 1 356 ? 14.579 2.545 -30.772 1.00 87.69 356 LEU A C 1
ATOM 2791 O O . LEU A 1 356 ? 15.172 1.842 -31.595 1.00 87.69 356 LEU A O 1
ATOM 2795 N N . LYS A 1 357 ? 14.488 3.871 -30.885 1.00 88.69 357 LYS A N 1
ATOM 2796 C CA . LYS A 1 357 ? 15.205 4.617 -31.919 1.00 88.69 357 LYS A CA 1
ATOM 2797 C C . LYS A 1 357 ? 16.725 4.491 -31.711 1.00 88.69 357 LYS A C 1
ATOM 2799 O O . LYS A 1 357 ? 17.154 4.284 -30.569 1.00 88.69 357 LYS A O 1
ATOM 2804 N N . PRO A 1 358 ? 17.545 4.611 -32.771 1.00 85.81 358 PRO A N 1
ATOM 2805 C CA . PRO A 1 358 ? 19.002 4.511 -32.666 1.00 85.81 358 PRO A CA 1
ATOM 2806 C C . PRO A 1 358 ? 19.600 5.404 -31.569 1.00 85.81 358 PRO A C 1
ATOM 2808 O O . PRO A 1 358 ? 20.401 4.933 -30.767 1.00 85.81 358 PRO A O 1
ATOM 2811 N N . GLU A 1 359 ? 19.125 6.641 -31.448 1.00 81.69 359 GLU A N 1
ATOM 2812 C CA . GLU A 1 359 ? 19.617 7.632 -30.486 1.00 81.69 359 GLU A CA 1
ATOM 2813 C C . GLU A 1 359 ? 19.305 7.214 -29.039 1.00 81.69 359 GLU A C 1
ATOM 2815 O O . GLU A 1 359 ? 20.124 7.355 -28.131 1.00 81.69 359 GLU A O 1
ATOM 2820 N N . SER A 1 360 ? 18.127 6.622 -28.810 1.00 85.25 360 SER A N 1
ATOM 2821 C CA . SER A 1 360 ? 17.741 6.094 -27.496 1.00 85.25 360 SER A CA 1
ATOM 2822 C C . SER A 1 360 ? 18.607 4.903 -27.080 1.00 85.25 360 SER A C 1
ATOM 2824 O O . SER A 1 360 ? 18.911 4.738 -25.898 1.00 85.25 360 SER A O 1
ATOM 2826 N N . ARG A 1 361 ? 19.031 4.075 -28.042 1.00 85.50 361 ARG A N 1
ATOM 2827 C CA . ARG A 1 361 ? 19.945 2.955 -27.784 1.00 85.50 361 ARG A CA 1
ATOM 2828 C C . ARG A 1 361 ? 21.344 3.437 -27.424 1.00 85.50 361 ARG A C 1
ATOM 2830 O O . ARG A 1 361 ? 21.941 2.881 -26.506 1.00 85.50 361 ARG A O 1
ATOM 2837 N N . GLU A 1 362 ? 21.835 4.470 -28.104 1.00 80.56 362 GLU A N 1
ATOM 2838 C CA . GLU A 1 362 ? 23.130 5.087 -27.802 1.00 80.56 362 GLU A CA 1
ATOM 2839 C C . GLU A 1 362 ? 23.146 5.708 -26.399 1.00 80.56 362 GLU A C 1
ATOM 2841 O O . GLU A 1 362 ? 24.106 5.510 -25.652 1.00 80.56 362 GLU A O 1
ATOM 2846 N N . LEU A 1 363 ? 22.057 6.363 -25.982 1.00 80.94 363 LEU A N 1
ATOM 2847 C CA . LEU A 1 363 ? 21.926 6.855 -24.609 1.00 80.94 363 LEU A CA 1
ATOM 2848 C C . LEU A 1 363 ? 21.992 5.717 -23.578 1.00 80.94 363 LEU A C 1
ATOM 2850 O O . LEU A 1 363 ? 22.693 5.837 -22.574 1.00 80.94 363 LEU A O 1
ATOM 2854 N N . LEU A 1 364 ? 21.310 4.593 -23.822 1.00 83.12 364 LEU A N 1
ATOM 2855 C CA . LEU A 1 364 ? 21.379 3.432 -22.926 1.00 83.12 364 LEU A CA 1
ATOM 2856 C C . LEU A 1 364 ? 22.786 2.827 -22.866 1.00 83.12 364 LEU A C 1
ATOM 2858 O O . LEU A 1 364 ? 23.210 2.384 -21.800 1.00 83.12 364 LEU A O 1
ATOM 2862 N N . TRP A 1 365 ? 23.532 2.833 -23.974 1.00 82.56 365 TRP A N 1
ATOM 2863 C CA . TRP A 1 365 ? 24.936 2.418 -23.970 1.00 82.56 365 TRP A CA 1
ATOM 2864 C C . TRP A 1 365 ? 25.809 3.341 -23.134 1.00 82.56 365 TRP A C 1
ATOM 2866 O O . TRP A 1 365 ? 26.647 2.847 -22.386 1.00 82.56 365 TRP A O 1
ATOM 2876 N N . LEU A 1 366 ? 25.599 4.656 -23.208 1.00 77.00 366 LEU A N 1
ATOM 2877 C CA . LEU A 1 366 ? 26.304 5.613 -22.354 1.00 77.00 366 LEU A CA 1
ATOM 2878 C C . LEU A 1 366 ? 25.993 5.367 -20.872 1.00 77.00 366 LEU A C 1
ATOM 2880 O O . LEU A 1 366 ? 26.914 5.304 -20.059 1.00 77.00 366 LEU A O 1
ATOM 2884 N N . ILE A 1 367 ? 24.717 5.150 -20.536 1.00 80.62 367 ILE A N 1
ATOM 2885 C CA . ILE A 1 367 ? 24.273 4.840 -19.168 1.00 80.62 367 ILE A CA 1
ATOM 2886 C C . ILE A 1 367 ? 24.911 3.542 -18.650 1.00 80.62 367 ILE A C 1
ATOM 2888 O O . ILE A 1 367 ? 25.247 3.461 -17.472 1.00 80.62 367 ILE A O 1
ATOM 2892 N N . ALA A 1 368 ? 25.151 2.551 -19.513 1.00 78.62 368 ALA A N 1
ATOM 2893 C CA . ALA A 1 368 ? 25.763 1.280 -19.120 1.00 78.62 368 ALA A CA 1
ATOM 2894 C C . ALA A 1 368 ? 27.214 1.408 -18.607 1.00 78.62 368 ALA A C 1
ATOM 2896 O O . ALA A 1 368 ? 27.694 0.505 -17.926 1.00 78.62 368 ALA A O 1
ATOM 2897 N N . TYR A 1 369 ? 27.912 2.514 -18.901 1.00 73.38 369 TYR A N 1
ATOM 2898 C CA . TYR A 1 369 ? 29.244 2.805 -18.346 1.00 73.38 369 TYR A CA 1
ATOM 2899 C C . TYR A 1 369 ? 29.199 3.528 -16.996 1.00 73.38 369 TYR A C 1
ATOM 2901 O O . TYR A 1 369 ? 30.242 3.752 -16.379 1.00 73.38 369 TYR A O 1
ATOM 2909 N N . MET A 1 370 ? 28.012 3.923 -16.543 1.00 72.88 370 MET A N 1
ATOM 2910 C CA . MET A 1 370 ? 27.820 4.658 -15.301 1.00 72.88 370 MET A CA 1
ATOM 2911 C C . MET A 1 370 ? 27.555 3.699 -14.143 1.00 72.88 370 MET A C 1
ATOM 2913 O O . MET A 1 370 ? 27.096 2.572 -14.328 1.00 72.88 370 MET A O 1
ATOM 2917 N N . HIS A 1 371 ? 27.822 4.158 -12.919 1.00 75.06 371 HIS A N 1
ATOM 2918 C CA . HIS A 1 371 ? 27.352 3.441 -11.740 1.00 75.06 371 HIS A CA 1
ATOM 2919 C C . HIS A 1 371 ? 25.819 3.364 -11.782 1.00 75.06 371 HIS A C 1
ATOM 2921 O O . HIS A 1 371 ? 25.165 4.341 -12.132 1.00 75.06 371 HIS A O 1
ATOM 2927 N N . TYR A 1 372 ? 25.244 2.219 -11.414 1.00 65.69 372 TYR A N 1
ATOM 2928 C CA . TYR A 1 372 ? 23.803 1.938 -11.526 1.00 65.69 372 TYR A CA 1
ATOM 2929 C C . TYR A 1 372 ? 22.900 2.835 -10.656 1.00 65.69 372 TYR A C 1
ATOM 2931 O O . TYR A 1 372 ? 21.678 2.720 -10.721 1.00 65.69 372 TYR A O 1
ATOM 2939 N N . ASP A 1 373 ? 23.491 3.687 -9.821 1.00 64.62 373 ASP A N 1
ATOM 2940 C CA . ASP A 1 373 ? 22.816 4.558 -8.862 1.00 64.62 373 ASP A CA 1
ATOM 2941 C C . ASP A 1 373 ? 23.310 6.003 -9.016 1.00 64.62 373 ASP A C 1
ATOM 2943 O O . ASP A 1 373 ? 24.447 6.231 -9.436 1.00 64.62 373 ASP A O 1
ATOM 2947 N N . GLY A 1 374 ? 22.461 6.973 -8.674 1.00 66.69 374 GLY A N 1
ATOM 2948 C CA . GLY A 1 374 ? 22.775 8.404 -8.757 1.00 66.69 374 GLY A CA 1
ATOM 2949 C C . GLY A 1 374 ? 22.750 9.004 -10.171 1.00 66.69 374 GLY A C 1
ATOM 2950 O O . GLY A 1 374 ? 23.235 10.118 -10.373 1.00 66.69 374 GLY A O 1
ATOM 2951 N N . ILE A 1 375 ? 22.185 8.300 -11.156 1.00 77.56 375 ILE A N 1
ATOM 2952 C CA . ILE A 1 375 ? 22.022 8.798 -12.529 1.00 77.56 375 ILE A CA 1
ATOM 2953 C C . ILE A 1 375 ? 20.800 9.729 -12.580 1.00 77.56 375 ILE A C 1
ATOM 2955 O O . ILE A 1 375 ? 19.662 9.266 -12.549 1.00 77.56 375 ILE A O 1
ATOM 2959 N N . SER A 1 376 ? 21.023 11.042 -12.668 1.00 81.69 376 SER A N 1
ATOM 2960 C CA . SER A 1 376 ? 19.954 12.046 -12.778 1.00 81.69 376 SER A CA 1
ATOM 2961 C C . SER A 1 376 ? 19.851 12.633 -14.186 1.00 81.69 376 SER A C 1
ATOM 2963 O O . SER A 1 376 ? 20.844 12.755 -14.900 1.00 81.69 376 SER A O 1
ATOM 2965 N N . GLU A 1 377 ? 18.651 13.056 -14.589 1.00 78.31 377 GLU A N 1
ATOM 2966 C CA . GLU A 1 377 ? 18.434 13.738 -15.877 1.00 78.31 377 GLU A CA 1
ATOM 2967 C C . GLU A 1 377 ? 19.273 15.028 -15.989 1.00 78.31 377 GLU A C 1
ATOM 2969 O O . GLU A 1 377 ? 19.823 15.352 -17.043 1.00 78.31 377 GLU A O 1
ATOM 2974 N N . GLU A 1 378 ? 19.425 15.738 -14.870 1.00 80.19 378 GLU A N 1
ATOM 2975 C CA . GLU A 1 378 ? 20.180 16.987 -14.761 1.00 80.19 378 GLU A CA 1
ATOM 2976 C C . GLU A 1 378 ? 21.658 16.823 -15.151 1.00 80.19 378 GLU A C 1
ATOM 2978 O O . GLU A 1 378 ? 22.261 17.718 -15.744 1.00 80.19 378 GLU A O 1
ATOM 2983 N N . MET A 1 379 ? 22.241 15.654 -14.885 1.00 79.50 379 MET A N 1
ATOM 2984 C CA . MET A 1 379 ? 23.601 15.322 -15.304 1.00 79.50 379 MET A CA 1
ATOM 2985 C C . MET A 1 379 ? 23.750 15.343 -16.832 1.00 79.50 379 MET A C 1
ATOM 2987 O O . MET A 1 379 ? 24.711 15.920 -17.344 1.00 79.50 379 MET A O 1
ATOM 2991 N N . PHE A 1 380 ? 22.784 14.776 -17.562 1.00 81.75 380 PHE A N 1
ATOM 2992 C CA . PHE A 1 380 ? 22.787 14.770 -19.027 1.00 81.75 380 PHE A CA 1
ATOM 2993 C C . PHE A 1 380 ? 22.487 16.156 -19.596 1.00 81.75 380 PHE A C 1
ATOM 2995 O O . PHE A 1 380 ? 23.153 16.578 -20.540 1.00 81.75 380 PHE A O 1
ATOM 3002 N N . LYS A 1 381 ? 21.560 16.909 -18.984 1.00 78.69 381 LYS A N 1
ATOM 3003 C CA . LYS A 1 381 ? 21.274 18.306 -19.363 1.00 78.69 381 LYS A CA 1
ATOM 3004 C C . LYS A 1 381 ? 22.523 19.179 -19.259 1.00 78.69 381 LYS A C 1
ATOM 3006 O O . LYS A 1 381 ? 22.866 19.884 -20.208 1.00 78.69 381 LYS A O 1
ATOM 3011 N N . ARG A 1 382 ? 23.260 19.080 -18.148 1.00 77.06 382 ARG A N 1
ATOM 3012 C CA . ARG A 1 382 ? 24.531 19.796 -17.962 1.00 77.06 382 ARG A CA 1
ATOM 3013 C C . ARG A 1 382 ? 25.604 19.330 -18.936 1.00 77.06 382 ARG A C 1
ATOM 3015 O O . ARG A 1 382 ? 26.351 20.168 -19.434 1.00 77.06 382 ARG A O 1
ATOM 3022 N N . ALA A 1 383 ? 25.703 18.028 -19.203 1.00 76.69 383 ALA A N 1
ATOM 3023 C CA . ALA A 1 383 ? 26.662 17.497 -20.168 1.00 76.69 383 ALA A CA 1
ATOM 3024 C C . ALA A 1 383 ? 26.395 18.043 -21.578 1.00 76.69 383 ALA A C 1
ATOM 3026 O O . ALA A 1 383 ? 27.320 18.551 -22.202 1.00 76.69 383 ALA A O 1
ATOM 3027 N N . ALA A 1 384 ? 25.138 18.037 -22.030 1.00 74.88 384 ALA A N 1
ATOM 3028 C CA . ALA A 1 384 ? 24.741 18.590 -23.323 1.00 74.88 384 ALA A CA 1
ATOM 3029 C C . ALA A 1 384 ? 25.045 20.096 -23.428 1.00 74.88 384 ALA A C 1
ATOM 3031 O O . ALA A 1 384 ? 25.623 20.545 -24.412 1.00 74.88 384 ALA A O 1
ATOM 3032 N N . GLN A 1 385 ? 24.744 20.874 -22.381 1.00 77.25 385 GLN A N 1
ATOM 3033 C CA . GLN A 1 385 ? 25.017 22.320 -22.346 1.00 77.25 385 GLN A CA 1
ATOM 3034 C C . GLN A 1 385 ? 26.513 22.668 -22.352 1.00 77.25 385 GLN A C 1
ATOM 3036 O O . GLN A 1 385 ? 26.897 23.729 -22.836 1.00 77.25 385 GLN A O 1
ATOM 3041 N N . ASN A 1 386 ? 27.360 21.797 -21.797 1.00 72.38 386 ASN A N 1
ATOM 3042 C CA . ASN A 1 386 ? 28.798 22.041 -21.653 1.00 72.38 386 ASN A CA 1
ATOM 3043 C C . ASN A 1 386 ? 29.659 21.214 -22.619 1.00 72.38 386 ASN A C 1
ATOM 3045 O O . ASN A 1 386 ? 30.886 21.212 -22.511 1.00 72.38 386 ASN A O 1
ATOM 3049 N N . MET A 1 387 ? 29.032 20.513 -23.566 1.00 68.00 387 MET A N 1
ATOM 3050 C CA . MET A 1 387 ? 29.693 19.587 -24.486 1.00 68.00 387 MET A CA 1
ATOM 3051 C C . MET A 1 387 ? 30.777 20.261 -25.338 1.00 68.00 387 MET A C 1
ATOM 3053 O O . MET A 1 387 ? 31.779 19.634 -25.678 1.00 68.00 387 MET A O 1
ATOM 3057 N N . HIS A 1 388 ? 30.604 21.550 -25.634 1.00 63.94 388 HIS A N 1
ATOM 3058 C CA . HIS A 1 388 ? 31.506 22.329 -26.483 1.00 63.94 388 HIS A CA 1
ATOM 3059 C C . HIS A 1 388 ? 32.504 23.200 -25.703 1.00 63.94 388 HIS A C 1
ATOM 3061 O O . HIS A 1 388 ? 33.363 23.826 -26.316 1.00 63.94 388 HIS A O 1
ATOM 3067 N N . THR A 1 389 ? 32.401 23.276 -24.371 1.00 62.50 389 THR A N 1
ATOM 3068 C CA . THR A 1 389 ? 33.105 24.294 -23.564 1.00 62.50 389 THR A CA 1
ATOM 3069 C C . THR A 1 389 ? 34.154 23.738 -22.602 1.00 62.50 389 THR A C 1
ATOM 3071 O O . THR A 1 389 ? 34.881 24.523 -21.994 1.00 62.50 389 THR A O 1
ATOM 3074 N N . LYS A 1 390 ? 34.281 22.411 -22.454 1.00 56.56 390 LYS A N 1
ATOM 3075 C CA . LYS A 1 390 ? 35.271 21.794 -21.554 1.00 56.56 390 LYS A CA 1
ATOM 3076 C C . LYS A 1 390 ? 36.334 20.984 -22.296 1.00 56.56 390 LYS A C 1
ATOM 3078 O O . LYS A 1 390 ? 36.094 19.851 -22.714 1.00 56.56 390 LYS A O 1
ATOM 3083 N N . GLU A 1 391 ? 37.550 21.524 -22.353 1.00 57.72 391 GLU A N 1
ATOM 3084 C CA . GLU A 1 391 ? 38.754 20.706 -22.514 1.00 57.72 391 GLU A CA 1
ATOM 3085 C C . GLU A 1 391 ? 39.029 19.970 -21.201 1.00 57.72 391 GLU A C 1
ATOM 3087 O O . GLU A 1 391 ? 39.139 20.572 -20.132 1.00 57.72 391 GLU A O 1
ATOM 3092 N N . TYR A 1 392 ? 39.096 18.643 -21.277 1.00 56.28 392 TYR A N 1
ATOM 3093 C CA . TYR A 1 392 ? 39.491 17.829 -20.137 1.00 56.28 392 TYR A CA 1
ATOM 3094 C C . TYR A 1 392 ? 41.024 17.786 -20.092 1.00 56.28 392 TYR A C 1
ATOM 3096 O O . TYR A 1 392 ? 41.641 17.531 -21.124 1.00 56.28 392 TYR A O 1
ATOM 3104 N N . PRO A 1 393 ? 41.651 18.012 -18.925 1.00 57.00 393 PRO A N 1
ATOM 3105 C CA . PRO A 1 393 ? 43.109 18.118 -18.803 1.00 57.00 393 PRO A CA 1
ATOM 3106 C C . PRO A 1 393 ? 43.847 16.784 -18.994 1.00 57.00 393 PRO A C 1
ATOM 3108 O O . PRO A 1 393 ? 45.075 16.753 -18.970 1.00 57.00 393 PRO A O 1
ATOM 3111 N N . LEU A 1 394 ? 43.115 15.680 -19.162 1.00 56.12 394 LEU A N 1
ATOM 3112 C CA . LEU A 1 394 ? 43.670 14.364 -19.441 1.00 56.12 394 LEU A CA 1
ATOM 3113 C C . LEU A 1 394 ? 43.478 14.032 -20.926 1.00 56.12 394 LEU A C 1
ATOM 3115 O O . LEU A 1 394 ? 42.395 14.290 -21.461 1.00 56.12 394 LEU A O 1
ATOM 3119 N N . PRO A 1 395 ? 44.501 13.461 -21.594 1.00 61.50 395 PRO A N 1
ATOM 3120 C CA . PRO A 1 395 ? 44.348 12.990 -22.961 1.00 61.50 395 PRO A CA 1
ATOM 3121 C C . PRO A 1 395 ? 43.225 11.945 -22.999 1.00 61.50 395 PRO A C 1
ATOM 3123 O O . PRO A 1 395 ? 43.202 11.053 -22.146 1.00 61.50 395 PRO A O 1
ATOM 3126 N N . PRO A 1 396 ? 42.278 12.066 -23.943 1.00 62.91 396 PRO A N 1
ATOM 3127 C CA . PRO A 1 396 ? 41.124 11.189 -23.984 1.00 62.91 396 PRO A CA 1
ATOM 3128 C C . PRO A 1 396 ? 41.577 9.758 -24.271 1.00 62.91 396 PRO A C 1
ATOM 3130 O O . PRO A 1 396 ? 42.423 9.510 -25.131 1.00 62.91 396 PRO A O 1
ATOM 3133 N N . THR A 1 397 ? 41.001 8.812 -23.546 1.00 68.50 397 THR A N 1
ATOM 3134 C CA . THR A 1 397 ? 41.156 7.385 -23.832 1.00 68.50 397 THR A CA 1
ATOM 3135 C C . THR A 1 397 ? 40.509 7.035 -25.173 1.00 68.50 397 THR A C 1
ATOM 3137 O O . THR A 1 397 ? 39.577 7.707 -25.616 1.00 68.50 397 THR A O 1
ATOM 3140 N N . ASP A 1 398 ? 40.925 5.933 -25.803 1.00 70.38 398 ASP A N 1
ATOM 3141 C CA . ASP A 1 398 ? 40.335 5.472 -27.073 1.00 70.38 398 ASP A CA 1
ATOM 3142 C C . ASP A 1 398 ? 38.802 5.338 -27.001 1.00 70.38 398 ASP A C 1
ATOM 3144 O O . ASP A 1 398 ? 38.090 5.638 -27.961 1.00 70.38 398 ASP A O 1
ATOM 3148 N N . ARG A 1 399 ? 38.274 4.952 -25.830 1.00 56.72 399 ARG A N 1
ATOM 3149 C CA . ARG A 1 399 ? 36.829 4.881 -25.564 1.00 56.72 399 ARG A CA 1
ATOM 3150 C C . ARG A 1 399 ? 36.170 6.257 -25.496 1.00 56.72 399 ARG A C 1
ATOM 3152 O O . ARG A 1 399 ? 35.074 6.423 -26.023 1.00 56.72 399 ARG A O 1
ATOM 3159 N N . GLU A 1 400 ? 36.817 7.246 -24.884 1.00 58.69 400 GLU A N 1
ATOM 3160 C CA . GLU A 1 400 ? 36.311 8.624 -24.836 1.00 58.69 400 GLU A CA 1
ATOM 3161 C C . GLU A 1 400 ? 36.347 9.293 -26.212 1.00 58.69 400 GLU A C 1
ATOM 3163 O O . GLU A 1 400 ? 35.431 10.043 -26.543 1.00 58.69 400 GLU A O 1
ATOM 3168 N N . ILE A 1 401 ? 37.351 8.991 -27.041 1.00 67.25 401 ILE A N 1
ATOM 3169 C CA . ILE A 1 401 ? 37.418 9.461 -28.433 1.00 67.25 401 ILE A CA 1
ATOM 3170 C C . ILE A 1 401 ? 36.252 8.878 -29.243 1.00 67.25 401 ILE A C 1
ATOM 3172 O O . ILE A 1 401 ? 35.545 9.622 -29.925 1.00 67.25 401 ILE A O 1
ATOM 3176 N N . GLN A 1 402 ? 35.994 7.570 -29.125 1.00 63.69 402 GLN A N 1
ATOM 3177 C CA . GLN A 1 402 ? 34.848 6.926 -29.780 1.00 63.69 402 GLN A CA 1
ATOM 3178 C C . GLN A 1 402 ? 33.509 7.499 -29.294 1.00 63.69 402 GLN A C 1
ATOM 3180 O O . GLN A 1 402 ? 32.648 7.821 -30.114 1.00 63.69 402 GLN A O 1
ATOM 3185 N N . ALA A 1 403 ? 33.347 7.695 -27.981 1.00 56.69 403 ALA A N 1
ATOM 3186 C CA . ALA A 1 403 ? 32.143 8.289 -27.406 1.00 56.69 403 ALA A CA 1
ATOM 3187 C C . ALA A 1 403 ? 31.923 9.729 -27.901 1.00 56.69 403 ALA A C 1
ATOM 3189 O O . ALA A 1 403 ? 30.821 10.056 -28.338 1.00 56.69 403 ALA A O 1
ATOM 3190 N N . ARG A 1 404 ? 32.971 10.570 -27.930 1.00 64.12 404 ARG A N 1
ATOM 3191 C CA . ARG A 1 404 ? 32.911 11.938 -28.486 1.00 64.12 404 ARG A CA 1
ATOM 3192 C C . ARG A 1 404 ? 32.522 11.961 -29.966 1.00 64.12 404 ARG A C 1
ATOM 3194 O O . ARG A 1 404 ? 31.816 12.875 -30.380 1.00 64.12 404 ARG A O 1
ATOM 3201 N N . GLY A 1 405 ? 32.928 10.960 -30.745 1.00 63.22 405 GLY A N 1
ATOM 3202 C CA . GLY A 1 405 ? 32.525 10.824 -32.148 1.00 63.22 405 GLY A CA 1
ATOM 3203 C C . GLY A 1 405 ? 31.054 10.428 -32.354 1.00 63.22 405 GLY A C 1
ATOM 3204 O O . GLY A 1 405 ? 30.478 10.751 -33.390 1.00 63.22 405 GLY A O 1
ATOM 3205 N N . HIS A 1 406 ? 30.419 9.730 -31.406 1.00 58.94 406 HIS A N 1
ATOM 3206 C CA . HIS A 1 406 ? 28.962 9.487 -31.418 1.00 58.94 406 HIS A CA 1
ATOM 3207 C C . HIS A 1 406 ? 28.196 10.739 -30.980 1.00 58.94 406 HIS A C 1
ATOM 3209 O O . HIS A 1 406 ? 27.384 11.255 -31.736 1.00 58.94 406 HIS A O 1
ATOM 3215 N N . VAL A 1 407 ? 28.610 11.284 -29.834 1.00 57.91 407 VAL A N 1
ATOM 3216 C CA . VAL A 1 407 ? 28.630 12.708 -29.472 1.00 57.91 407 VAL A CA 1
ATOM 3217 C C . VAL A 1 407 ? 28.234 13.711 -30.564 1.00 57.91 407 VAL A C 1
ATOM 3219 O O . VAL A 1 407 ? 27.095 14.134 -30.737 1.00 57.91 407 VAL A O 1
ATOM 3222 N N . GLN A 1 408 ? 29.252 14.072 -31.340 1.00 61.06 408 GLN A N 1
ATOM 3223 C CA . GLN A 1 408 ? 29.182 15.108 -32.366 1.00 61.06 408 GLN A CA 1
ATOM 3224 C C . GLN A 1 408 ? 28.205 14.789 -33.506 1.00 61.06 408 GLN A C 1
ATOM 3226 O O . GLN A 1 408 ? 27.621 15.710 -34.064 1.00 61.06 408 GLN A O 1
ATOM 3231 N N . ARG A 1 409 ? 27.976 13.506 -33.818 1.00 57.72 409 ARG A N 1
ATOM 3232 C CA . ARG A 1 409 ? 27.017 13.084 -34.854 1.00 57.72 409 ARG A CA 1
ATOM 3233 C C . ARG A 1 409 ? 25.553 13.262 -34.449 1.00 57.72 409 ARG A C 1
ATOM 3235 O O . ARG A 1 409 ? 24.702 13.257 -35.325 1.00 57.72 409 ARG A O 1
ATOM 3242 N N . LEU A 1 410 ? 25.262 13.388 -33.153 1.00 50.59 410 LEU A N 1
ATOM 3243 C CA . LEU A 1 410 ? 23.915 13.649 -32.630 1.00 50.59 410 LEU A CA 1
ATOM 3244 C C . LEU A 1 410 ? 23.607 15.150 -32.485 1.00 50.59 410 LEU A C 1
ATOM 3246 O O . LEU A 1 410 ? 22.463 15.513 -32.222 1.00 50.59 410 LEU A O 1
ATOM 3250 N N . SER A 1 411 ? 24.628 16.010 -32.578 1.00 47.88 411 SER A N 1
ATOM 3251 C CA . SER A 1 411 ? 24.508 17.472 -32.450 1.00 47.88 411 SER A CA 1
ATOM 3252 C C . SER A 1 411 ? 24.403 18.220 -33.787 1.00 47.88 411 SER A C 1
ATOM 3254 O O . SER A 1 411 ? 24.246 19.441 -33.775 1.00 47.88 411 SER A O 1
ATOM 3256 N N . GLU A 1 412 ? 24.505 17.502 -34.907 1.00 42.47 412 GLU A N 1
ATOM 3257 C CA . GLU A 1 412 ? 24.161 17.953 -36.267 1.00 42.47 412 GLU A CA 1
ATOM 3258 C C . GLU A 1 412 ? 22.760 17.451 -36.630 1.00 42.47 412 GLU A C 1
ATOM 3260 O O . GLU A 1 412 ? 22.011 18.223 -37.274 1.00 42.47 412 GLU A O 1
#

Radius of gyration: 31.44 Å; chains: 1; bounding box: 75×49×85 Å

Secondary structure (DSSP, 8-state):
---GGGS--EEEEETTEEEEE---TTT-SS-HHHHHHHHHHH-TT-EE--EEEEE--PPP---PPPGGG--HHHHHHHHHHHHT--HHHHHHHHHHHTTSTTSEEEEE--SS-TT--TT-GGGHHHHHHHHHHHHTSHHHHHHHHHHHHHHHH--S-EEHHHHTT---TT--SS-TTSSS-PPPPPPTT----HHHHHHHHHHHHS-SSS--------STTSSHHHHHHHHHHHTGGG-S-------SSHHHHHHHHHHHHHHHTS-SSGGGGS-HHHHHHHHHHHHHTTT-HHHHHHHHHHHHHSTT--HHHHHHHHHHHHHHHHHHHHTS-GGG--STTHHHHHHHHHHHHHHS-HHHHHHHHHHTTS-SS---HHHHHHHHHHTTT---SSPPPHHHHHHHHHHHHT--